Protein AF-0000000078990883 (afdb_homodimer)

Foldseek 3Di:
DVLVVVLVVDLLSVLLVLLLLLLLLLLVLLVCVVVVDPPDPVSSVVSVVSNVVSLLVSLVSCPPVLVVLLVCLVVPDDPVCCVLCVLVSLLSNLQSQLSVLSNVLSCCVVVVDVPDDNLVSLLSSLVSNLSNLVSLLVNLVVVLVVQVVVCVVPPVCPDPVVSVVVCVVPVVLSVLSNLLSVLCNVLSCCVNPVDPDGSNSNSVSSNSSSVSSNVCSSPVVSHD/DVLVVVLVVDLLSVLLVLLLLLLLLLLVLLVCVVVVPPPDPVSSVVSPVSNVVSLLVSLVSCPPVLVVLLVCLVVPDDPVCCVLCVLVSLLSNLVSQLSVLSNVLSCCVVVVDVPDDNLVSLLSSLVSNLSNLVSLLVNLVVVLVVQVVVCVVPPVCPDPVVSVVVCVVPVVLSVLSNLLSVLCNVLSCCVNPVDPDGSNSNSVSSNSSSVSSNVCSSPVVSHD

Organism: Anopheles darlingi (NCBI:txid43151)

Nearest PDB structures (foldseek):
  8u8f-assembly1_R  TM=5.903E-01  e=6.287E+00  Homo sapiens
  7piu-assembly1_R  TM=4.124E-01  e=1.708E+00  Homo sapiens
  7piv-assembly1_R  TM=4.001E-01  e=2.447E+00  Homo sapiens
  8tf5-assembly1_A  TM=4.636E-01  e=9.007E+00  Homo sapiens
  7piu-assembly1_R  TM=4.120E-01  e=1.725E+00  Homo sapiens

Secondary structure (DSSP, 8-state):
-HHHHHHHHBHHHHHHHHHHHHHHHHHHHHHHHHTT-S--HHHHHHHHHHHHHHHHHHHHHTTTHHHHHHHHHHHH--GGGHHHHHHHHHHHHHHHHHHHHHHHHHHHHTTS-TTS-HHHHHHHHHHHHHHHHHHHHHHHHHHHHHHHHHHHHHH----HHHHHHHHHHH-HHHHHHHHHHHHHHHHHHHHHTSS---HHHHHHHHHHHHHHHHHHHH-GGG--/-HHHHHHHHBHHHHHHHHHHHHHHHHHHHHHHHHTT-S--HHHHHHHHHHHHHHHHHHHHHTTTHHHHHHHHHHHH--GGGHHHHHHHHHHHHHHHHHHHHHHHHHHHHTTS-TTS-HHHHHHHHHHHHHHHHHHHHHHHHHHHHHHHHHHHHHH----HHHHHHHHHHH-HHHHHHHHHHHHHHHHHHHHHTSS---HHHHHHHHHHHHHHHHHHHH-GGG--

Structure (mmCIF, N/CA/C/O backbone):
data_AF-0000000078990883-model_v1
#
loop_
_entity.id
_entity.type
_entity.pdbx_description
1 polymer 'Uncharacterized protein'
#
loop_
_atom_site.group_PDB
_atom_site.id
_atom_site.type_symbol
_atom_site.label_atom_id
_atom_site.label_alt_id
_atom_site.label_comp_id
_atom_site.label_asym_id
_atom_site.label_entity_id
_atom_site.label_seq_id
_atom_site.pdbx_PDB_ins_code
_atom_site.Cartn_x
_atom_site.Cartn_y
_atom_site.Cartn_z
_atom_site.occupancy
_atom_site.B_iso_or_equiv
_atom_site.auth_seq_id
_atom_site.auth_comp_id
_atom_site.auth_asym_id
_atom_site.auth_atom_id
_atom_site.pdbx_PDB_model_num
ATOM 1 N N . MET A 1 1 ? -12.695 6.145 -14.227 1 77.06 1 MET A N 1
ATOM 2 C CA . MET A 1 1 ? -11.977 6.785 -13.125 1 77.06 1 MET A CA 1
ATOM 3 C C . MET A 1 1 ? -12.367 6.164 -11.789 1 77.06 1 MET A C 1
ATOM 5 O O . MET A 1 1 ? -11.5 5.859 -10.969 1 77.06 1 MET A O 1
ATOM 9 N N . ASP A 1 2 ? -13.523 5.637 -11.75 1 84.56 2 ASP A N 1
ATOM 10 C CA . ASP A 1 2 ? -14.016 5.086 -10.492 1 84.56 2 ASP A CA 1
ATOM 11 C C . ASP A 1 2 ? -13.383 3.729 -10.203 1 84.56 2 ASP A C 1
ATOM 13 O O . ASP A 1 2 ? -13.039 3.428 -9.055 1 84.56 2 ASP A O 1
ATOM 17 N N . LEU A 1 3 ? -13.102 3.047 -11.25 1 87.94 3 LEU A N 1
ATOM 18 C CA . LEU A 1 3 ? -12.508 1.727 -11.07 1 87.94 3 LEU A CA 1
ATOM 19 C C . LEU A 1 3 ? -11.055 1.844 -10.617 1 87.94 3 LEU A C 1
ATOM 21 O O . LEU A 1 3 ? -10.617 1.123 -9.719 1 87.94 3 LEU A O 1
ATOM 25 N N . VAL A 1 4 ? -10.43 2.74 -11.242 1 87.69 4 VAL A N 1
ATOM 26 C CA . VAL A 1 4 ? -9.023 2.947 -10.922 1 87.69 4 VAL A CA 1
ATOM 27 C C . VAL A 1 4 ? -8.891 3.447 -9.484 1 87.69 4 VAL A C 1
ATOM 29 O O . VAL A 1 4 ? -8.016 2.99 -8.742 1 87.69 4 VAL A O 1
ATOM 32 N N . ILE A 1 5 ? -9.758 4.301 -9.148 1 90.44 5 ILE A N 1
ATOM 33 C CA . ILE A 1 5 ? -9.75 4.855 -7.801 1 90.44 5 ILE A CA 1
ATOM 34 C C . ILE A 1 5 ? -10.055 3.754 -6.789 1 90.44 5 ILE A C 1
ATOM 36 O O . ILE A 1 5 ? -9.406 3.666 -5.742 1 90.44 5 ILE A O 1
ATOM 40 N N . LYS A 1 6 ? -10.922 2.922 -7.121 1 91.12 6 LYS A N 1
ATOM 41 C CA . LYS A 1 6 ? -11.289 1.818 -6.238 1 91.12 6 LYS A CA 1
ATOM 42 C C . LYS A 1 6 ? -10.117 0.859 -6.043 1 91.12 6 LYS A C 1
ATOM 44 O O . LYS A 1 6 ? -9.789 0.494 -4.914 1 91.12 6 LYS A O 1
ATOM 49 N N . LEU A 1 7 ? -9.492 0.508 -7.113 1 92.5 7 LEU A N 1
ATOM 50 C CA . LEU A 1 7 ? -8.375 -0.419 -7.039 1 92.5 7 LEU A CA 1
ATOM 51 C C . LEU A 1 7 ? -7.203 0.201 -6.277 1 92.5 7 LEU A C 1
ATOM 53 O O . LEU A 1 7 ? -6.555 -0.471 -5.473 1 92.5 7 LEU A O 1
ATOM 57 N N . ASN A 1 8 ? -7.082 1.454 -6.473 1 92.5 8 ASN A N 1
ATOM 58 C CA . ASN A 1 8 ? -5.973 2.174 -5.855 1 92.5 8 ASN A CA 1
ATOM 59 C C . ASN A 1 8 ? -6.211 2.406 -4.367 1 92.5 8 ASN A C 1
ATOM 61 O O . ASN A 1 8 ? -5.27 2.678 -3.619 1 92.5 8 ASN A O 1
ATOM 65 N N . SER A 1 9 ? -7.422 2.287 -3.936 1 93.69 9 SER A N 1
ATOM 66 C CA . SER A 1 9 ? -7.758 2.566 -2.543 1 93.69 9 SER A CA 1
ATOM 67 C C . SER A 1 9 ? -7.645 1.312 -1.685 1 93.69 9 SER A C 1
ATOM 69 O O . SER A 1 9 ? -7.637 1.393 -0.454 1 93.69 9 SER A O 1
ATOM 71 N N . GLN A 1 10 ? -7.453 0.185 -2.355 1 95.31 10 GLN A N 1
ATOM 72 C CA . GLN A 1 10 ? -7.32 -1.09 -1.658 1 95.31 10 GLN A CA 1
ATOM 73 C C . GLN A 1 10 ? -5.895 -1.627 -1.759 1 95.31 10 GLN A C 1
ATOM 75 O O . GLN A 1 10 ? -5.27 -1.539 -2.816 1 95.31 10 GLN A O 1
ATOM 80 N N . THR A 1 11 ? -5.445 -2.197 -0.666 1 96.25 11 THR A N 1
ATOM 81 C CA . THR A 1 11 ? -4.09 -2.74 -0.663 1 96.25 11 THR A CA 1
ATOM 82 C C . THR A 1 11 ? -3.975 -3.912 -1.634 1 96.25 11 THR A C 1
ATOM 84 O O . THR A 1 11 ? -2.955 -4.07 -2.307 1 96.25 11 THR A O 1
ATOM 87 N N . VAL A 1 12 ? -5.031 -4.695 -1.716 1 95.44 12 VAL A N 1
ATOM 88 C CA . VAL A 1 12 ? -5.016 -5.848 -2.609 1 95.44 12 VAL A CA 1
ATOM 89 C C . VAL A 1 12 ? -4.973 -5.379 -4.062 1 95.44 12 VAL A C 1
ATOM 91 O O . VAL A 1 12 ? -4.258 -5.953 -4.887 1 95.44 12 VAL A O 1
ATOM 94 N N . GLY A 1 13 ? -5.77 -4.398 -4.371 1 95.69 13 GLY A N 1
ATOM 95 C CA . GLY A 1 13 ? -5.738 -3.842 -5.715 1 95.69 13 GLY A CA 1
ATOM 96 C C . GLY A 1 13 ? -4.383 -3.279 -6.098 1 95.69 13 GLY A C 1
ATOM 97 O O . GLY A 1 13 ? -3.875 -3.559 -7.184 1 95.69 13 GLY A O 1
ATOM 98 N N . LYS A 1 14 ? -3.826 -2.564 -5.215 1 96.5 14 LYS A N 1
ATOM 99 C CA . LYS A 1 14 ? -2.508 -1.983 -5.449 1 96.5 14 LYS A CA 1
ATOM 100 C C . LYS A 1 14 ? -1.451 -3.07 -5.625 1 96.5 14 LYS A C 1
ATOM 102 O O . LYS A 1 14 ? -0.513 -2.912 -6.406 1 96.5 14 LYS A O 1
ATOM 107 N N . ASP A 1 15 ? -1.531 -4.043 -4.855 1 97.25 15 ASP A N 1
ATOM 108 C CA . ASP A 1 15 ? -0.586 -5.152 -4.941 1 97.25 15 ASP A CA 1
ATOM 109 C C . ASP A 1 15 ? -0.649 -5.828 -6.309 1 97.25 15 ASP A C 1
ATOM 111 O O . ASP A 1 15 ? 0.386 -6.125 -6.906 1 97.25 15 ASP A O 1
ATOM 115 N N . LYS A 1 16 ? -1.867 -6.043 -6.805 1 97.19 16 LYS A N 1
ATOM 116 C CA . LYS A 1 16 ? -2.023 -6.73 -8.086 1 97.19 16 LYS A CA 1
ATOM 117 C C . LYS A 1 16 ? -1.532 -5.867 -9.242 1 97.19 16 LYS A C 1
ATOM 119 O O . LYS A 1 16 ? -0.97 -6.375 -10.211 1 97.19 16 LYS A O 1
ATOM 124 N N . ILE A 1 17 ? -1.738 -4.633 -9.125 1 97.12 17 ILE A N 1
ATOM 125 C CA . ILE A 1 17 ? -1.246 -3.711 -10.141 1 97.12 17 ILE A CA 1
ATOM 126 C C . ILE A 1 17 ? 0.281 -3.688 -10.125 1 97.12 17 ILE A C 1
ATOM 128 O O . ILE A 1 17 ? 0.922 -3.771 -11.172 1 97.12 17 ILE A O 1
ATOM 132 N N . ALA A 1 18 ? 0.791 -3.553 -8.961 1 97.88 18 ALA A N 1
ATOM 133 C CA . ALA A 1 18 ? 2.244 -3.541 -8.82 1 97.88 18 ALA A CA 1
ATOM 134 C C . ALA A 1 18 ? 2.857 -4.836 -9.344 1 97.88 18 ALA A C 1
ATOM 136 O O . ALA A 1 18 ? 3.912 -4.82 -9.977 1 97.88 18 ALA A O 1
ATOM 137 N N . ARG A 1 19 ? 2.186 -5.902 -9.016 1 98.62 19 ARG A N 1
ATOM 138 C CA . ARG A 1 19 ? 2.662 -7.199 -9.492 1 98.62 19 ARG A CA 1
ATOM 139 C C . ARG A 1 19 ? 2.672 -7.254 -11.016 1 98.62 19 ARG A C 1
ATOM 141 O O . ARG A 1 19 ? 3.623 -7.762 -11.617 1 98.62 19 ARG A O 1
ATOM 148 N N . LEU A 1 20 ? 1.665 -6.812 -11.602 1 98.5 20 LEU A N 1
ATOM 149 C CA . LEU A 1 20 ? 1.58 -6.805 -13.062 1 98.5 20 LEU A CA 1
ATOM 150 C C . LEU A 1 20 ? 2.725 -6.004 -13.672 1 98.5 20 LEU A C 1
ATOM 152 O O . LEU A 1 20 ? 3.377 -6.461 -14.609 1 98.5 20 LEU A O 1
ATOM 156 N N . VAL A 1 21 ? 2.98 -4.84 -13.141 1 98.31 21 VAL A N 1
ATOM 157 C CA . VAL A 1 21 ? 4.047 -3.996 -13.656 1 98.31 21 VAL A CA 1
ATOM 158 C C . VAL A 1 21 ? 5.402 -4.648 -13.398 1 98.31 21 VAL A C 1
ATOM 160 O O . VAL A 1 21 ? 6.277 -4.656 -14.266 1 98.31 21 VAL A O 1
ATOM 163 N N . GLN A 1 22 ? 5.57 -5.176 -12.234 1 98.62 22 GLN A N 1
ATOM 164 C CA . GLN A 1 22 ? 6.812 -5.84 -11.859 1 98.62 22 GLN A CA 1
ATOM 165 C C . GLN A 1 22 ? 7.188 -6.922 -12.867 1 98.62 22 GLN A C 1
ATOM 167 O O . GLN A 1 22 ? 8.297 -6.918 -13.398 1 98.62 22 GLN A O 1
ATOM 172 N N . TYR A 1 23 ? 6.273 -7.793 -13.133 1 98.75 23 TYR A N 1
ATOM 173 C CA . TYR A 1 23 ? 6.566 -8.945 -13.984 1 98.75 23 TYR A CA 1
ATOM 174 C C . TYR A 1 23 ? 6.648 -8.523 -15.453 1 98.75 23 TYR A C 1
ATOM 176 O O . TYR A 1 23 ? 7.402 -9.117 -16.234 1 98.75 23 TYR A O 1
ATOM 184 N N . SER A 1 24 ? 5.879 -7.551 -15.828 1 98.69 24 SER A N 1
ATOM 185 C CA . SER A 1 24 ? 6.023 -7.008 -17.172 1 98.69 24 SER A CA 1
ATOM 186 C C . SER A 1 24 ? 7.418 -6.426 -17.391 1 98.69 24 SER A C 1
ATOM 188 O O . SER A 1 24 ? 8.016 -6.609 -18.453 1 98.69 24 SER A O 1
ATOM 190 N N . CYS A 1 25 ? 7.914 -5.742 -16.391 1 98.31 25 CYS A N 1
ATOM 191 C CA . CYS A 1 25 ? 9.266 -5.207 -16.469 1 98.31 25 CYS A CA 1
ATOM 192 C C . CYS A 1 25 ? 10.289 -6.328 -16.594 1 98.31 25 CYS A C 1
ATOM 194 O O . CYS A 1 25 ? 11.242 -6.223 -17.359 1 98.31 25 CYS A O 1
ATOM 196 N N . ARG A 1 26 ? 10.031 -7.336 -15.844 1 98.25 26 ARG A N 1
ATOM 197 C CA . ARG A 1 26 ? 10.945 -8.477 -15.914 1 98.25 26 ARG A CA 1
ATOM 198 C C . ARG A 1 26 ? 10.938 -9.094 -17.312 1 98.25 26 ARG A C 1
ATOM 200 O O . ARG A 1 26 ? 12 -9.391 -17.859 1 98.25 26 ARG A O 1
ATOM 207 N N . ALA A 1 27 ? 9.773 -9.289 -17.828 1 98.12 27 ALA A N 1
ATOM 208 C CA . ALA A 1 27 ? 9.664 -9.852 -19.172 1 98.12 27 ALA A CA 1
ATOM 209 C C . ALA A 1 27 ? 10.359 -8.961 -20.203 1 98.12 27 ALA A C 1
ATOM 211 O O . ALA A 1 27 ? 11.078 -9.445 -21.078 1 98.12 27 ALA A O 1
ATOM 212 N N . LEU A 1 28 ? 10.203 -7.695 -20.031 1 96.94 28 LEU A N 1
ATOM 213 C CA . LEU A 1 28 ? 10.695 -6.73 -21.016 1 96.94 28 LEU A CA 1
ATOM 214 C C . LEU A 1 28 ? 12.219 -6.637 -20.969 1 96.94 28 LEU A C 1
ATOM 216 O O . LEU A 1 28 ? 12.875 -6.695 -22 1 96.94 28 LEU A O 1
ATOM 220 N N . TRP A 1 29 ? 12.781 -6.43 -19.75 1 96.56 29 TRP A N 1
ATOM 221 C CA . TRP A 1 29 ? 14.234 -6.273 -19.719 1 96.56 29 TRP A CA 1
ATOM 222 C C . TRP A 1 29 ? 14.93 -7.566 -20.141 1 96.56 29 TRP A C 1
ATOM 224 O O . TRP A 1 29 ? 15.992 -7.531 -20.766 1 96.56 29 TRP A O 1
ATOM 234 N N . ALA A 1 30 ? 14.328 -8.711 -19.828 1 96.06 30 ALA A N 1
ATOM 235 C CA . ALA A 1 30 ? 14.914 -9.992 -20.203 1 96.06 30 ALA A CA 1
ATOM 236 C C . ALA A 1 30 ? 14.875 -10.188 -21.719 1 96.06 30 ALA A C 1
ATOM 238 O O . ALA A 1 30 ? 15.812 -10.734 -22.312 1 96.06 30 ALA A O 1
ATOM 239 N N . SER A 1 31 ? 13.773 -9.812 -22.312 1 94.5 31 SER A N 1
ATOM 240 C CA . SER A 1 31 ? 13.656 -9.891 -23.766 1 94.5 31 SER A CA 1
ATOM 241 C C . SER A 1 31 ? 14.688 -9 -24.453 1 94.5 31 SER A C 1
ATOM 243 O O . SER A 1 31 ? 15.312 -9.414 -25.438 1 94.5 31 SER A O 1
ATOM 245 N N . LYS A 1 32 ? 14.836 -7.844 -23.922 1 93.06 32 LYS A N 1
ATOM 246 C CA . LYS A 1 32 ? 15.805 -6.906 -24.5 1 93.06 32 LYS A CA 1
ATOM 247 C C . LYS A 1 32 ? 17.234 -7.398 -24.297 1 93.06 32 LYS A C 1
ATOM 249 O O . LYS A 1 32 ? 18.094 -7.215 -25.156 1 93.06 32 LYS A O 1
ATOM 254 N N . GLU A 1 33 ? 17.469 -7.91 -23.172 1 90.69 33 GLU A N 1
ATOM 255 C CA . GLU A 1 33 ? 18.781 -8.453 -22.891 1 90.69 33 GLU A CA 1
ATOM 256 C C . GLU A 1 33 ? 19.109 -9.617 -23.812 1 90.69 33 GLU A C 1
ATOM 258 O O . GLU A 1 33 ? 20.266 -9.789 -24.234 1 90.69 33 GLU A O 1
ATOM 263 N N . ALA A 1 34 ? 18.156 -10.375 -24.141 1 87.06 34 ALA A N 1
ATOM 264 C CA . ALA A 1 34 ? 18.344 -11.547 -25 1 87.06 34 ALA A CA 1
ATOM 265 C C . ALA A 1 34 ? 18.531 -11.141 -26.453 1 87.06 34 ALA A C 1
ATOM 267 O O . ALA A 1 34 ? 19.25 -11.812 -27.203 1 87.06 34 ALA A O 1
ATOM 268 N N . ARG A 1 35 ? 17.891 -10.102 -26.875 1 85.62 35 ARG A N 1
ATOM 269 C CA . ARG A 1 35 ? 17.922 -9.711 -28.281 1 85.62 35 ARG A CA 1
ATOM 270 C C . ARG A 1 35 ? 19.125 -8.805 -28.562 1 85.62 35 ARG A C 1
ATOM 272 O O . ARG A 1 35 ? 19.328 -8.375 -29.703 1 85.62 35 ARG A O 1
ATOM 279 N N . LEU A 1 36 ? 19.922 -8.797 -27.578 1 69.5 36 LEU A N 1
ATOM 280 C CA . LEU A 1 36 ? 21.062 -7.918 -27.766 1 69.5 36 LEU A CA 1
ATOM 281 C C . LEU A 1 36 ? 20.656 -6.621 -28.453 1 69.5 36 LEU A C 1
ATOM 283 O O . LEU A 1 36 ? 21.359 -6.105 -29.312 1 69.5 36 LEU A O 1
ATOM 287 N N . SER A 1 37 ? 19.453 -6.465 -28.25 1 63.22 37 SER A N 1
ATOM 288 C CA . SER A 1 37 ? 18.906 -5.285 -28.906 1 63.22 37 SER A CA 1
ATOM 289 C C . SER A 1 37 ? 19.656 -4.02 -28.5 1 63.22 37 SER A C 1
ATOM 291 O O . SER A 1 37 ? 20.297 -3.99 -27.453 1 63.22 37 SER A O 1
ATOM 293 N N . SER A 1 38 ? 19.766 -3.117 -29.391 1 63.28 38 SER A N 1
ATOM 294 C CA . SER A 1 38 ? 20.375 -1.801 -29.25 1 63.28 38 SER A CA 1
ATOM 295 C C . SER A 1 38 ? 19.734 -1.024 -28.094 1 63.28 38 SER A C 1
ATOM 297 O O . SER A 1 38 ? 20.078 0.134 -27.859 1 63.28 38 SER A O 1
ATOM 299 N N . THR A 1 39 ? 18.859 -1.728 -27.484 1 63.31 39 THR A N 1
ATOM 300 C CA . THR A 1 39 ? 18.312 -0.985 -26.359 1 63.31 39 THR A CA 1
ATOM 301 C C . THR A 1 39 ? 19.422 -0.657 -25.359 1 63.31 39 THR A C 1
ATOM 303 O O . THR A 1 39 ? 20.25 -1.511 -25.031 1 63.31 39 THR A O 1
ATOM 306 N N . SER A 1 40 ? 19.391 0.571 -24.953 1 78.69 40 SER A N 1
ATOM 307 C CA . SER A 1 40 ? 20.438 1.12 -24.109 1 78.69 40 SER A CA 1
ATOM 308 C C . SER A 1 40 ? 20.5 0.398 -22.766 1 78.69 40 SER A C 1
ATOM 310 O O . SER A 1 40 ? 19.484 -0.071 -22.266 1 78.69 40 SER A O 1
ATOM 312 N N . LYS A 1 41 ? 21.641 -0.032 -22.516 1 88.25 41 LYS A N 1
ATOM 313 C CA . LYS A 1 41 ? 21.984 -0.568 -21.203 1 88.25 41 LYS A CA 1
ATOM 314 C C . LYS A 1 41 ? 21.281 0.199 -20.094 1 88.25 41 LYS A C 1
ATOM 316 O O . LYS A 1 41 ? 20.906 -0.383 -19.078 1 88.25 41 LYS A O 1
ATOM 321 N N . GLU A 1 42 ? 20.984 1.364 -20.406 1 88.19 42 GLU A N 1
ATOM 322 C CA . GLU A 1 42 ? 20.328 2.23 -19.438 1 88.19 42 GLU A CA 1
ATOM 323 C C . GLU A 1 42 ? 18.859 1.85 -19.25 1 88.19 42 GLU A C 1
ATOM 325 O O . GLU A 1 42 ? 18.344 1.852 -18.125 1 88.19 42 GLU A O 1
ATOM 330 N N . THR A 1 43 ? 18.266 1.498 -20.328 1 91.25 43 THR A N 1
ATOM 331 C CA . THR A 1 43 ? 16.859 1.114 -20.266 1 91.25 43 THR A CA 1
ATOM 332 C C . THR A 1 43 ? 16.688 -0.202 -19.516 1 91.25 43 THR A C 1
ATOM 334 O O . THR A 1 43 ? 15.773 -0.347 -18.703 1 91.25 43 THR A O 1
ATOM 337 N N . ILE A 1 44 ? 17.547 -1.105 -19.75 1 94.81 44 ILE A N 1
ATOM 338 C CA . ILE A 1 44 ? 17.516 -2.404 -19.094 1 94.81 44 ILE A CA 1
ATOM 339 C C . ILE A 1 44 ? 17.703 -2.223 -17.594 1 94.81 44 ILE A C 1
ATOM 341 O O . ILE A 1 44 ? 16.969 -2.803 -16.781 1 94.81 44 ILE A O 1
ATOM 345 N N . GLN A 1 45 ? 18.625 -1.38 -17.219 1 94.19 45 GLN A N 1
ATOM 346 C CA . GLN A 1 45 ? 18.906 -1.126 -15.812 1 94.19 45 GLN A CA 1
ATOM 347 C C . GLN A 1 45 ? 17.703 -0.469 -15.125 1 94.19 45 GLN A C 1
ATOM 349 O O . GLN A 1 45 ? 17.391 -0.793 -13.984 1 94.19 45 GLN A O 1
ATOM 354 N N . THR A 1 46 ? 17.062 0.385 -15.867 1 94.56 46 THR A N 1
ATOM 355 C CA . THR A 1 46 ? 15.898 1.065 -15.312 1 94.56 46 THR A CA 1
ATOM 356 C C . THR A 1 46 ? 14.758 0.082 -15.094 1 94.56 46 THR A C 1
ATOM 358 O O . THR A 1 46 ? 14.094 0.112 -14.055 1 94.56 46 THR A O 1
ATOM 361 N N . LEU A 1 47 ? 14.602 -0.77 -16.016 1 96.5 47 LEU A N 1
ATOM 362 C CA . LEU A 1 47 ? 13.539 -1.762 -15.906 1 96.5 47 LEU A CA 1
ATOM 363 C C . LEU A 1 47 ? 13.812 -2.719 -14.75 1 96.5 47 LEU A C 1
ATOM 365 O O . LEU A 1 47 ? 12.891 -3.08 -14.016 1 96.5 47 LEU A O 1
ATOM 369 N N . LYS A 1 48 ? 15.055 -3.098 -14.578 1 96.94 48 LYS A N 1
ATOM 370 C CA . LYS A 1 48 ? 15.438 -3.953 -13.461 1 96.94 48 LYS A CA 1
ATOM 371 C C . LYS A 1 48 ? 15.219 -3.244 -12.125 1 96.94 48 LYS A C 1
ATOM 373 O O . LYS A 1 48 ? 14.789 -3.865 -11.148 1 96.94 48 LYS A O 1
ATOM 378 N N . GLN A 1 49 ? 15.492 -2.01 -12.148 1 96.25 49 GLN A N 1
ATOM 379 C CA . GLN A 1 49 ? 15.305 -1.21 -10.945 1 96.25 49 GLN A CA 1
ATOM 380 C C . GLN A 1 49 ? 13.828 -1.115 -10.57 1 96.25 49 GLN A C 1
ATOM 382 O O . GLN A 1 49 ? 13.469 -1.266 -9.398 1 96.25 49 GLN A O 1
ATOM 387 N N . ILE A 1 50 ? 13.039 -0.878 -11.57 1 97.38 50 ILE A N 1
ATOM 388 C CA . ILE A 1 50 ? 11.602 -0.787 -11.336 1 97.38 50 ILE A CA 1
ATOM 389 C C . ILE A 1 50 ? 11.078 -2.123 -10.812 1 97.38 50 ILE A C 1
ATOM 391 O O . ILE A 1 50 ? 10.312 -2.162 -9.852 1 97.38 50 ILE A O 1
ATOM 395 N N . GLU A 1 51 ? 11.508 -3.143 -11.414 1 98 51 GLU A N 1
ATOM 396 C CA . GLU A 1 51 ? 11.117 -4.48 -10.984 1 98 51 GLU A CA 1
ATOM 397 C C . GLU A 1 51 ? 11.477 -4.711 -9.516 1 98 51 GLU A C 1
ATOM 399 O O . GLU A 1 51 ? 10.656 -5.184 -8.734 1 98 51 GLU A O 1
ATOM 404 N N . SER A 1 52 ? 12.672 -4.363 -9.172 1 96.81 52 SER A N 1
ATOM 405 C CA . SER A 1 52 ? 13.172 -4.582 -7.812 1 96.81 52 SER A CA 1
ATOM 406 C C . SER A 1 52 ? 12.414 -3.729 -6.801 1 96.81 52 SER A C 1
ATOM 408 O O . SER A 1 52 ? 12.062 -4.203 -5.719 1 96.81 52 SER A O 1
ATOM 410 N N . ILE A 1 53 ? 12.156 -2.535 -7.195 1 96.94 53 ILE A N 1
ATOM 411 C CA . ILE A 1 53 ? 11.445 -1.609 -6.324 1 96.94 53 ILE A CA 1
ATOM 412 C C . ILE A 1 53 ? 10.031 -2.133 -6.07 1 96.94 53 ILE A C 1
ATOM 414 O O . ILE A 1 53 ? 9.562 -2.145 -4.926 1 96.94 53 ILE A O 1
ATOM 418 N N . LEU A 1 54 ? 9.414 -2.578 -7.113 1 97.88 54 LEU A N 1
ATOM 419 C CA . LEU A 1 54 ? 8.031 -3.025 -6.988 1 97.88 54 LEU A CA 1
ATOM 420 C C . LEU A 1 54 ? 7.953 -4.344 -6.227 1 97.88 54 LEU A C 1
ATOM 422 O O . LEU A 1 54 ? 6.996 -4.578 -5.484 1 97.88 54 LEU A O 1
ATOM 426 N N . SER A 1 55 ? 8.93 -5.223 -6.395 1 97.62 55 SER A N 1
ATOM 427 C CA . SER A 1 55 ? 8.992 -6.457 -5.621 1 97.62 55 SER A CA 1
ATOM 428 C C . SER A 1 55 ? 9.102 -6.168 -4.125 1 97.62 55 SER A C 1
ATOM 430 O O . SER A 1 55 ? 8.383 -6.766 -3.32 1 97.62 55 SER A O 1
ATOM 432 N N . SER A 1 56 ? 9.945 -5.258 -3.799 1 96.94 56 SER A N 1
ATOM 433 C CA . SER A 1 56 ? 10.109 -4.855 -2.406 1 96.94 56 SER A CA 1
ATOM 434 C C . SER A 1 56 ? 8.859 -4.148 -1.884 1 96.94 56 SER A C 1
ATOM 436 O O . SER A 1 56 ? 8.438 -4.375 -0.748 1 96.94 56 SER A O 1
ATOM 438 N N . PHE A 1 57 ? 8.328 -3.311 -2.711 1 97.81 57 PHE A N 1
ATOM 439 C CA . PHE A 1 57 ? 7.117 -2.578 -2.367 1 97.81 57 PHE A CA 1
ATOM 440 C C . PHE A 1 57 ? 5.988 -3.539 -2.006 1 97.81 57 PHE A C 1
ATOM 442 O O . PHE A 1 57 ? 5.316 -3.357 -0.991 1 97.81 57 PHE A O 1
ATOM 449 N N . ARG A 1 58 ? 5.797 -4.48 -2.771 1 97.75 58 ARG A N 1
ATOM 450 C CA . ARG A 1 58 ? 4.734 -5.453 -2.557 1 97.75 58 ARG A CA 1
ATOM 451 C C . ARG A 1 58 ? 4.926 -6.188 -1.233 1 97.75 58 ARG A C 1
ATOM 453 O O . ARG A 1 58 ? 3.957 -6.457 -0.52 1 97.75 58 ARG A O 1
ATOM 460 N N . LYS A 1 59 ? 6.109 -6.527 -0.898 1 97.06 59 LYS A N 1
ATOM 461 C CA . LYS A 1 59 ? 6.371 -7.223 0.358 1 97.06 59 LYS A CA 1
ATOM 462 C C . LYS A 1 59 ? 6 -6.355 1.557 1 97.06 59 LYS A C 1
ATOM 464 O O . LYS A 1 59 ? 5.461 -6.855 2.547 1 97.06 59 LYS A O 1
ATOM 469 N N . LEU A 1 60 ? 6.234 -5.121 1.405 1 95.94 60 LEU A N 1
ATOM 470 C CA . LEU A 1 60 ? 5.859 -4.207 2.479 1 95.94 60 LEU A CA 1
ATOM 471 C C . LEU A 1 60 ? 4.348 -4 2.514 1 95.94 60 LEU A C 1
ATOM 473 O O . LEU A 1 60 ? 3.76 -3.879 3.592 1 95.94 60 LEU A O 1
ATOM 477 N N . LEU A 1 61 ? 3.836 -3.902 1.353 1 96.94 61 LEU A N 1
ATOM 478 C CA . LEU A 1 61 ? 2.395 -3.725 1.218 1 96.94 61 LEU A CA 1
ATOM 479 C C . LEU A 1 61 ? 1.642 -4.879 1.869 1 96.94 61 LEU A C 1
ATOM 481 O O . LEU A 1 61 ? 0.534 -4.695 2.381 1 96.94 61 LEU A O 1
ATOM 485 N N . ARG A 1 62 ? 2.252 -6.02 1.926 1 96.94 62 ARG A N 1
ATOM 486 C CA . ARG A 1 62 ? 1.575 -7.215 2.42 1 96.94 62 ARG A CA 1
ATOM 487 C C . ARG A 1 62 ? 1.942 -7.492 3.875 1 96.94 62 ARG A C 1
ATOM 489 O O . ARG A 1 62 ? 1.551 -8.516 4.438 1 96.94 62 ARG A O 1
ATOM 496 N N . PHE A 1 63 ? 2.6 -6.586 4.422 1 95 63 PHE A N 1
ATOM 497 C CA . PHE A 1 63 ? 2.961 -6.785 5.82 1 95 63 PHE A CA 1
ATOM 498 C C . PHE A 1 63 ? 1.717 -6.957 6.684 1 95 63 PHE A C 1
ATOM 500 O O . PHE A 1 63 ? 0.77 -6.172 6.578 1 95 63 PHE A O 1
ATOM 507 N N . GLY A 1 64 ? 1.697 -7.992 7.52 1 92.12 64 GLY A N 1
ATOM 508 C CA . GLY A 1 64 ? 0.561 -8.281 8.383 1 92.12 64 GLY A CA 1
ATOM 509 C C . GLY A 1 64 ? -0.419 -9.266 7.762 1 92.12 64 GLY A C 1
ATOM 510 O O . GLY A 1 64 ? -1.191 -9.914 8.469 1 92.12 64 GLY A O 1
ATOM 511 N N . LYS A 1 65 ? -0.407 -9.352 6.461 1 95.25 65 LYS A N 1
ATOM 512 C CA . LYS A 1 65 ? -1.362 -10.203 5.758 1 95.25 65 LYS A CA 1
ATOM 513 C C . LYS A 1 65 ? -1.189 -11.664 6.145 1 95.25 65 LYS A C 1
ATOM 515 O O . LYS A 1 65 ? -2.164 -12.414 6.203 1 95.25 65 LYS A O 1
ATOM 520 N N . GLY A 1 66 ? 0.058 -12.07 6.422 1 96.06 66 GLY A N 1
ATOM 521 C CA . GLY A 1 66 ? 0.283 -13.438 6.848 1 96.06 66 GLY A CA 1
ATOM 522 C C . GLY A 1 66 ? -0.507 -13.82 8.086 1 96.06 66 GLY A C 1
ATOM 523 O O . GLY A 1 66 ? -1.137 -14.875 8.125 1 96.06 66 GLY A O 1
ATOM 524 N N . PHE A 1 67 ? -0.527 -12.945 9.023 1 94.12 67 PHE A N 1
ATOM 525 C CA . PHE A 1 67 ? -1.27 -13.188 10.25 1 94.12 67 PHE A CA 1
ATOM 526 C C . PHE A 1 67 ? -2.77 -13.195 9.984 1 94.12 67 PHE A C 1
ATOM 528 O O . PHE A 1 67 ? -3.504 -14 10.57 1 94.12 67 PHE A O 1
ATOM 535 N N . GLU A 1 68 ? -3.137 -12.328 9.133 1 93.56 68 GLU A N 1
ATOM 536 C CA . GLU A 1 68 ? -4.555 -12.242 8.805 1 93.56 68 GLU A CA 1
ATOM 537 C C . GLU A 1 68 ? -5.047 -13.531 8.141 1 93.56 68 GLU A C 1
ATOM 539 O O . GLU A 1 68 ? -6.121 -14.031 8.469 1 93.56 68 GLU A O 1
ATOM 544 N N . VAL A 1 69 ? -4.254 -14.016 7.254 1 94.06 69 VAL A N 1
ATOM 545 C CA . VAL A 1 69 ? -4.625 -15.219 6.512 1 94.06 69 VAL A CA 1
ATOM 546 C C . VAL A 1 69 ? -4.652 -16.422 7.449 1 94.06 69 VAL A C 1
ATOM 548 O O . VAL A 1 69 ? -5.582 -17.234 7.402 1 94.06 69 VAL A O 1
ATOM 551 N N . LEU A 1 70 ? -3.703 -16.516 8.312 1 93.88 70 LEU A N 1
ATOM 552 C CA . LEU A 1 70 ? -3.658 -17.625 9.266 1 93.88 70 LEU A CA 1
ATOM 553 C C . LEU A 1 70 ? -4.824 -17.547 10.242 1 93.88 70 LEU A C 1
ATOM 555 O O . LEU A 1 70 ? -5.43 -18.562 10.578 1 93.88 70 LEU A O 1
ATOM 559 N N . TYR A 1 71 ? -5.129 -16.297 10.602 1 90.62 71 TYR A N 1
ATOM 560 C CA . TYR A 1 71 ? -6.281 -16.094 11.477 1 90.62 71 TYR A CA 1
ATOM 561 C C . TYR A 1 71 ? -7.57 -16.531 10.781 1 90.62 71 TYR A C 1
ATOM 563 O O . TYR A 1 71 ? -8.391 -17.234 11.375 1 90.62 71 TYR A O 1
ATOM 571 N N . SER A 1 72 ? -7.711 -16.156 9.578 1 87.94 72 SER A N 1
ATOM 572 C CA . SER A 1 72 ? -8.906 -16.484 8.82 1 87.94 72 SER A CA 1
ATOM 573 C C . SER A 1 72 ? -9.016 -17.984 8.594 1 87.94 72 SER A C 1
ATOM 575 O O . SER A 1 72 ? -10.117 -18.547 8.594 1 87.94 72 SER A O 1
ATOM 577 N N . ALA A 1 73 ? -7.863 -18.609 8.312 1 88.75 73 ALA A N 1
ATOM 578 C CA . ALA A 1 73 ? -7.848 -20.062 8.125 1 88.75 73 ALA A CA 1
ATOM 579 C C . ALA A 1 73 ? -8.289 -20.781 9.391 1 88.75 73 ALA A C 1
ATOM 581 O O . ALA A 1 73 ? -9.031 -21.766 9.328 1 88.75 73 ALA A O 1
ATOM 582 N N . ALA A 1 74 ? -7.91 -20.281 10.516 1 86.25 74 ALA A N 1
ATOM 583 C CA . ALA A 1 74 ? -8.242 -20.906 11.797 1 86.25 74 ALA A CA 1
ATOM 584 C C . ALA A 1 74 ? -9.727 -20.766 12.102 1 86.25 74 ALA A C 1
ATOM 586 O O . ALA A 1 74 ? -10.359 -21.703 12.594 1 86.25 74 ALA A O 1
ATOM 587 N N . VAL A 1 75 ? -10.305 -19.75 11.672 1 84.81 75 VAL A N 1
ATOM 588 C CA . VAL A 1 75 ? -11.688 -19.469 12.039 1 84.81 75 VAL A CA 1
ATOM 589 C C . VAL A 1 75 ? -12.633 -20.125 11.039 1 84.81 75 VAL A C 1
ATOM 591 O O . VAL A 1 75 ? -13.773 -20.469 11.383 1 84.81 75 VAL A O 1
ATOM 594 N N . SER A 1 76 ? -12.141 -20.281 9.852 1 79.06 76 SER A N 1
ATOM 595 C CA . SER A 1 76 ? -13.016 -20.766 8.789 1 79.06 76 SER A CA 1
ATOM 596 C C . SER A 1 76 ? -13.148 -22.281 8.836 1 79.06 76 SER A C 1
ATOM 598 O O . SER A 1 76 ? -14.023 -22.859 8.188 1 79.06 76 SER A O 1
ATOM 600 N N . VAL A 1 77 ? -12.336 -22.891 9.625 1 79.56 77 VAL A N 1
ATOM 601 C CA . VAL A 1 77 ? -12.328 -24.344 9.609 1 79.56 77 VAL A CA 1
ATOM 602 C C . VAL A 1 77 ? -13.586 -24.875 10.305 1 79.56 77 VAL A C 1
ATOM 604 O O . VAL A 1 77 ? -13.859 -24.531 11.453 1 79.56 77 VAL A O 1
ATOM 607 N N . ASP A 1 78 ? -14.445 -25.344 9.422 1 79.06 78 ASP A N 1
ATOM 608 C CA . ASP A 1 78 ? -15.547 -26.156 9.922 1 79.06 78 ASP A CA 1
ATOM 609 C C . ASP A 1 78 ? -15.195 -27.641 9.883 1 79.06 78 ASP A C 1
ATOM 611 O O . ASP A 1 78 ? -15.141 -28.25 8.805 1 79.06 78 ASP A O 1
ATOM 615 N N . LEU A 1 79 ? -15.094 -28.203 10.977 1 66.19 79 LEU A N 1
ATOM 616 C CA . LEU A 1 79 ? -14.641 -29.594 11.062 1 66.19 79 LEU A CA 1
ATOM 617 C C . LEU A 1 79 ? -15.633 -30.531 10.406 1 66.19 79 LEU A C 1
ATOM 619 O O . LEU A 1 79 ? -15.25 -31.594 9.906 1 66.19 79 LEU A O 1
ATOM 623 N N . LYS A 1 80 ? -16.844 -30.172 10.344 1 69.88 80 LYS A N 1
ATOM 624 C CA . LYS A 1 80 ? -17.891 -31.031 9.789 1 69.88 80 LYS A CA 1
ATOM 625 C C . LYS A 1 80 ? -17.797 -31.109 8.273 1 69.88 80 LYS A C 1
ATOM 627 O O . LYS A 1 80 ? -18.219 -32.094 7.664 1 69.88 80 LYS A O 1
ATOM 632 N N . ARG A 1 81 ? -17.125 -30.25 7.625 1 77.81 81 ARG A N 1
ATOM 633 C CA . ARG A 1 81 ? -17.016 -30.203 6.168 1 77.81 81 ARG A CA 1
ATOM 634 C C . ARG A 1 81 ? -15.547 -30.188 5.738 1 77.81 81 ARG A C 1
ATOM 636 O O . ARG A 1 81 ? -15.203 -29.594 4.707 1 77.81 81 ARG A O 1
ATOM 643 N N . LEU A 1 82 ? -14.836 -30.719 6.52 1 69.94 82 LEU A N 1
ATOM 644 C CA . LEU A 1 82 ? -13.383 -30.641 6.367 1 69.94 82 LEU A CA 1
ATOM 645 C C . LEU A 1 82 ? -12.938 -31.297 5.066 1 69.94 82 LEU A C 1
ATOM 647 O O . LEU A 1 82 ? -12.031 -30.797 4.395 1 69.94 82 LEU A O 1
ATOM 651 N N . SER A 1 83 ? -13.586 -32.219 4.758 1 69.88 83 SER A N 1
ATOM 652 C CA . SER A 1 83 ? -13.172 -32.938 3.559 1 69.88 83 SER A CA 1
ATOM 653 C C . SER A 1 83 ? -13.266 -32.062 2.32 1 69.88 83 SER A C 1
ATOM 655 O O . SER A 1 83 ? -12.375 -32.094 1.465 1 69.88 83 SER A O 1
ATOM 657 N N . ASN A 1 84 ? -14.25 -31.266 2.318 1 77.69 84 ASN A N 1
ATOM 658 C CA . ASN A 1 84 ? -14.469 -30.406 1.161 1 77.69 84 ASN A CA 1
ATOM 659 C C . ASN A 1 84 ? -13.641 -29.141 1.245 1 77.69 84 ASN A C 1
ATOM 661 O O . ASN A 1 84 ? -13.438 -28.453 0.238 1 77.69 84 ASN A O 1
ATOM 665 N N . GLN A 1 85 ? -13.07 -29.031 2.395 1 87.31 85 GLN A N 1
ATOM 666 C CA . GLN A 1 85 ? -12.375 -27.766 2.615 1 87.31 85 GLN A CA 1
ATOM 667 C C . GLN A 1 85 ? -10.875 -27.984 2.807 1 87.31 85 GLN A C 1
ATOM 669 O O . GLN A 1 85 ? -10.125 -27.016 2.975 1 87.31 85 GLN A O 1
ATOM 674 N N . LEU A 1 86 ? -10.539 -29.188 2.754 1 88.75 86 LEU A N 1
ATOM 675 C CA . LEU A 1 86 ? -9.164 -29.562 3.105 1 88.75 86 LEU A CA 1
ATOM 676 C C . LEU A 1 86 ? -8.164 -28.766 2.268 1 88.75 86 LEU A C 1
ATOM 678 O O . LEU A 1 86 ? -7.258 -28.141 2.809 1 88.75 86 LEU A O 1
ATOM 682 N N . PHE A 1 87 ? -8.391 -28.75 0.975 1 92.56 87 PHE A N 1
ATOM 683 C CA . PHE A 1 87 ? -7.457 -28.062 0.085 1 92.56 87 PHE A CA 1
ATOM 684 C C . PHE A 1 87 ? -7.488 -26.562 0.317 1 92.56 87 PHE A C 1
ATOM 686 O O . PHE A 1 87 ? -6.461 -25.891 0.224 1 92.56 87 PHE A O 1
ATOM 693 N N . ILE A 1 88 ? -8.602 -26.078 0.682 1 90.69 88 ILE A N 1
ATOM 694 C CA . ILE A 1 88 ? -8.758 -24.641 0.912 1 90.69 88 ILE A CA 1
ATOM 695 C C . ILE A 1 88 ? -8.008 -24.25 2.176 1 90.69 88 ILE A C 1
ATOM 697 O O . ILE A 1 88 ? -7.242 -23.266 2.166 1 90.69 88 ILE A O 1
ATOM 701 N N . VAL A 1 89 ? -8.188 -25.047 3.189 1 92.38 89 VAL A N 1
ATOM 702 C CA . VAL A 1 89 ? -7.574 -24.719 4.477 1 92.38 89 VAL A CA 1
ATOM 703 C C . VAL A 1 89 ? -6.059 -24.859 4.375 1 92.38 89 VAL A C 1
ATOM 705 O O . VAL A 1 89 ? -5.316 -23.984 4.809 1 92.38 89 VAL A O 1
ATOM 708 N N . LEU A 1 90 ? -5.625 -25.922 3.809 1 94.38 90 LEU A N 1
ATOM 709 C CA . LEU A 1 90 ? -4.188 -26.141 3.652 1 94.38 90 LEU A CA 1
ATOM 710 C C . LEU A 1 90 ? -3.574 -25.062 2.768 1 94.38 90 LEU A C 1
ATOM 712 O O . LEU A 1 90 ? -2.449 -24.609 3.01 1 94.38 90 LEU A O 1
ATOM 716 N N . GLY A 1 91 ? -4.316 -24.641 1.781 1 95.81 91 GLY A N 1
ATOM 717 C CA . GLY A 1 91 ? -3.871 -23.547 0.922 1 95.81 91 GLY A CA 1
ATOM 718 C C . GLY A 1 91 ? -3.713 -22.234 1.656 1 95.81 91 GLY A C 1
ATOM 719 O O . GLY A 1 91 ? -2.701 -21.547 1.5 1 95.81 91 GLY A O 1
ATOM 720 N N . LYS A 1 92 ? -4.676 -21.953 2.457 1 95.31 92 LYS A N 1
ATOM 721 C CA . LYS A 1 92 ? -4.641 -20.719 3.227 1 95.31 92 LYS A CA 1
ATOM 722 C C . LYS A 1 92 ? -3.502 -20.734 4.242 1 95.31 92 LYS A C 1
ATOM 724 O O . LYS A 1 92 ? -2.793 -19.734 4.398 1 95.31 92 LYS A O 1
ATOM 729 N N . VAL A 1 93 ? -3.357 -21.859 4.887 1 96.5 93 VAL A N 1
ATOM 730 C CA . VAL A 1 93 ? -2.303 -21.984 5.887 1 96.5 93 VAL A CA 1
ATOM 731 C C . VAL A 1 93 ? -0.937 -21.812 5.223 1 96.5 93 VAL A C 1
ATOM 733 O O . VAL A 1 93 ? -0.082 -21.078 5.711 1 96.5 93 VAL A O 1
ATOM 736 N N . SER A 1 94 ? -0.787 -22.469 4.145 1 98.12 94 SER A N 1
ATOM 737 C CA . SER A 1 94 ? 0.477 -22.375 3.42 1 98.12 94 SER A CA 1
ATOM 738 C C . SER A 1 94 ? 0.712 -20.969 2.889 1 98.12 94 SER A C 1
ATOM 740 O O . SER A 1 94 ? 1.846 -20.484 2.883 1 98.12 94 SER A O 1
ATOM 742 N N . SER A 1 95 ? -0.287 -20.375 2.465 1 97.75 95 SER A N 1
ATOM 743 C CA . SER A 1 95 ? -0.175 -19 1.996 1 97.75 95 SER A CA 1
ATOM 744 C C . SER A 1 95 ? 0.258 -18.062 3.123 1 97.75 95 SER A C 1
ATOM 746 O O . SER A 1 95 ? 1.088 -17.172 2.916 1 97.75 95 SER A O 1
ATOM 748 N N . GLY A 1 96 ? -0.34 -18.281 4.301 1 97.94 96 GLY A N 1
ATOM 749 C CA . GLY A 1 96 ? 0.072 -17.5 5.453 1 97.94 96 GLY A CA 1
ATOM 750 C C . GLY A 1 96 ? 1.532 -17.688 5.816 1 97.94 96 GLY A C 1
ATOM 751 O O . GLY A 1 96 ? 2.238 -16.719 6.105 1 97.94 96 GLY A O 1
ATOM 752 N N . LEU A 1 97 ? 1.954 -18.875 5.766 1 98.31 97 LEU A N 1
ATOM 753 C CA . LEU A 1 97 ? 3.342 -19.203 6.086 1 98.31 97 LEU A CA 1
ATOM 754 C C . LEU A 1 97 ? 4.285 -18.641 5.023 1 98.31 97 LEU A C 1
ATOM 756 O O . LEU A 1 97 ? 5.383 -18.188 5.344 1 98.31 97 LEU A O 1
ATOM 760 N N . PHE A 1 98 ? 3.855 -18.766 3.863 1 98.56 98 PHE A N 1
ATOM 761 C CA . PHE A 1 98 ? 4.602 -18.156 2.768 1 98.56 98 PHE A CA 1
ATOM 762 C C . PHE A 1 98 ? 4.832 -16.672 3.025 1 98.56 98 PHE A C 1
ATOM 764 O O . PHE A 1 98 ? 5.961 -16.188 2.939 1 98.56 98 PHE A O 1
ATOM 771 N N . LEU A 1 99 ? 3.816 -15.984 3.371 1 98.25 99 LEU A N 1
ATOM 772 C CA . LEU A 1 99 ? 3.891 -14.547 3.588 1 98.25 99 LEU A CA 1
ATOM 773 C C . LEU A 1 99 ? 4.816 -14.219 4.758 1 98.25 99 LEU A C 1
ATOM 775 O O . LEU A 1 99 ? 5.605 -13.273 4.684 1 98.25 99 LEU A O 1
ATOM 779 N N . LEU A 1 100 ? 4.758 -14.961 5.746 1 97.94 100 LEU A N 1
ATOM 780 C CA . LEU A 1 100 ? 5.617 -14.734 6.902 1 97.94 100 LEU A CA 1
ATOM 781 C C . LEU A 1 100 ? 7.082 -14.961 6.535 1 97.94 100 LEU A C 1
ATOM 783 O O . LEU A 1 100 ? 7.945 -14.156 6.906 1 97.94 100 LEU A O 1
ATOM 787 N N . ALA A 1 101 ? 7.312 -16 5.82 1 98.19 101 ALA A N 1
ATOM 788 C CA . ALA A 1 101 ? 8.68 -16.266 5.379 1 98.19 101 ALA A CA 1
ATOM 789 C C . ALA A 1 101 ? 9.172 -15.172 4.438 1 98.19 101 ALA A C 1
ATOM 791 O O . ALA A 1 101 ? 10.344 -14.781 4.492 1 98.19 101 ALA A O 1
ATOM 792 N N . ASP A 1 102 ? 8.297 -14.766 3.619 1 97.81 102 ASP A N 1
ATOM 793 C CA . ASP A 1 102 ? 8.633 -13.711 2.664 1 97.81 102 ASP A CA 1
ATOM 794 C C . ASP A 1 102 ? 9 -12.414 3.381 1 97.81 102 ASP A C 1
ATOM 796 O O . ASP A 1 102 ? 9.828 -11.641 2.895 1 97.81 102 ASP A O 1
ATOM 800 N N . HIS A 1 103 ? 8.406 -12.125 4.512 1 97.44 103 HIS A N 1
ATOM 801 C CA . HIS A 1 103 ? 8.742 -10.945 5.297 1 97.44 103 HIS A CA 1
ATOM 802 C C . HIS A 1 103 ? 10.125 -11.07 5.93 1 97.44 103 HIS A C 1
ATOM 804 O O . HIS A 1 103 ? 10.836 -10.078 6.074 1 97.44 103 HIS A O 1
ATOM 810 N N . VAL A 1 104 ? 10.453 -12.258 6.301 1 97.19 104 VAL A N 1
ATOM 811 C CA . VAL A 1 104 ? 11.797 -12.484 6.836 1 97.19 104 VAL A CA 1
ATOM 812 C C . VAL A 1 104 ? 12.836 -12.227 5.75 1 97.19 104 VAL A C 1
ATOM 814 O O . VAL A 1 104 ? 13.867 -11.602 6.004 1 97.19 104 VAL A O 1
ATOM 817 N N . VAL A 1 105 ? 12.539 -12.695 4.602 1 97.06 105 VAL A N 1
ATOM 818 C CA . VAL A 1 105 ? 13.422 -12.445 3.467 1 97.06 105 VAL A CA 1
ATOM 819 C C . VAL A 1 105 ? 13.578 -10.938 3.248 1 97.06 105 VAL A C 1
ATOM 821 O O . VAL A 1 105 ? 14.695 -10.445 3.061 1 97.06 105 VAL A O 1
ATOM 824 N N . TRP A 1 106 ? 12.461 -10.25 3.273 1 96.62 106 TRP A N 1
ATOM 825 C CA . TRP A 1 106 ? 12.477 -8.812 3.043 1 96.62 106 TRP A CA 1
ATOM 826 C C . TRP A 1 106 ? 13.281 -8.094 4.121 1 96.62 106 TRP A C 1
ATOM 828 O O . TRP A 1 106 ? 14.07 -7.199 3.822 1 96.62 106 TRP A O 1
ATOM 838 N N . LEU A 1 107 ? 13.141 -8.469 5.359 1 95.5 107 LEU A N 1
ATOM 839 C CA . LEU A 1 107 ? 13.875 -7.867 6.469 1 95.5 107 LEU A CA 1
ATOM 840 C C . LEU A 1 107 ? 15.375 -8.055 6.293 1 95.5 107 LEU A C 1
ATOM 842 O O . LEU A 1 107 ? 16.156 -7.152 6.59 1 95.5 107 LEU A O 1
ATOM 846 N N . SER A 1 108 ? 15.688 -9.164 5.816 1 95.06 108 SER A N 1
ATOM 847 C CA . SER A 1 108 ? 17.094 -9.461 5.59 1 95.06 108 SER A CA 1
ATOM 848 C C . SER A 1 108 ? 17.656 -8.633 4.438 1 95.06 108 SER A C 1
ATOM 850 O O . SER A 1 108 ? 18.719 -8.016 4.574 1 95.06 108 SER A O 1
ATOM 852 N N . ARG A 1 109 ? 16.922 -8.516 3.416 1 94.25 109 ARG A N 1
ATOM 853 C CA . ARG A 1 109 ? 17.391 -7.828 2.219 1 94.25 109 ARG A CA 1
ATOM 854 C C . ARG A 1 109 ? 17.422 -6.32 2.436 1 94.25 109 ARG A C 1
ATOM 856 O O . ARG A 1 109 ? 18.219 -5.617 1.817 1 94.25 109 ARG A O 1
ATOM 863 N N . SER A 1 110 ? 16.562 -5.855 3.293 1 92.94 110 SER A N 1
ATOM 864 C CA . SER A 1 110 ? 16.5 -4.422 3.561 1 92.94 110 SER A CA 1
ATOM 865 C C . SER A 1 110 ? 17.609 -3.992 4.508 1 92.94 110 SER A C 1
ATOM 867 O O . SER A 1 110 ? 17.828 -2.799 4.727 1 92.94 110 SER A O 1
ATOM 869 N N . GLY A 1 111 ? 18.297 -4.934 5.121 1 90.44 111 GLY A N 1
ATOM 870 C CA . GLY A 1 111 ? 19.391 -4.625 6.023 1 90.44 111 GLY A CA 1
ATOM 871 C C . GLY A 1 111 ? 18.938 -4.391 7.453 1 90.44 111 GLY A C 1
ATOM 872 O O . GLY A 1 111 ? 19.734 -4.012 8.312 1 90.44 111 GLY A O 1
ATOM 873 N N . ILE A 1 112 ? 17.719 -4.617 7.691 1 92.88 112 ILE A N 1
ATOM 874 C CA . ILE A 1 112 ? 17.188 -4.418 9.031 1 92.88 112 ILE A CA 1
ATOM 875 C C . ILE A 1 112 ? 17.594 -5.594 9.93 1 92.88 112 ILE A C 1
ATOM 877 O O . ILE A 1 112 ? 18 -5.398 11.07 1 92.88 112 ILE A O 1
ATOM 881 N N . SER A 1 113 ? 17.516 -6.824 9.344 1 91 113 SER A N 1
ATOM 882 C CA . SER A 1 113 ? 17.969 -8.023 10.047 1 91 113 SER A CA 1
ATOM 883 C C . SER A 1 113 ? 19.25 -8.57 9.422 1 91 113 SER A C 1
ATOM 885 O O . SER A 1 113 ? 19.219 -9.172 8.352 1 91 113 SER A O 1
ATOM 887 N N . LYS A 1 114 ? 20.406 -8.516 10.039 1 88.44 114 LYS A N 1
ATOM 888 C CA . LYS A 1 114 ? 21.703 -8.844 9.461 1 88.44 114 LYS A CA 1
ATOM 889 C C . LYS A 1 114 ? 22.078 -10.289 9.758 1 88.44 114 LYS A C 1
ATOM 891 O O . LYS A 1 114 ? 22.875 -10.891 9.031 1 88.44 114 LYS A O 1
ATOM 896 N N . ASN A 1 115 ? 21.469 -10.914 10.625 1 89.81 115 ASN A N 1
ATOM 897 C CA . ASN A 1 115 ? 21.922 -12.25 11.023 1 89.81 115 ASN A CA 1
ATOM 898 C C . ASN A 1 115 ? 20.969 -13.336 10.516 1 89.81 115 ASN A C 1
ATOM 900 O O . ASN A 1 115 ? 20.859 -14.398 11.133 1 89.81 115 ASN A O 1
ATOM 904 N N . VAL A 1 116 ? 20.344 -13.086 9.398 1 93.62 116 VAL A N 1
ATOM 905 C CA . VAL A 1 116 ? 19.422 -14.055 8.828 1 93.62 116 VAL A CA 1
ATOM 906 C C . VAL A 1 116 ? 19.984 -14.594 7.516 1 93.62 116 VAL A C 1
ATOM 908 O O . VAL A 1 116 ? 20.562 -13.852 6.727 1 93.62 116 VAL A O 1
ATOM 911 N N . ASN A 1 117 ? 19.891 -15.875 7.371 1 96.44 117 ASN A N 1
ATOM 912 C CA . ASN A 1 117 ? 20.281 -16.5 6.109 1 96.44 117 ASN A CA 1
ATOM 913 C C . ASN A 1 117 ? 19.219 -16.281 5.031 1 96.44 117 ASN A C 1
ATOM 915 O O . ASN A 1 117 ? 18.25 -17.016 4.941 1 96.44 117 ASN A O 1
ATOM 919 N N . THR A 1 118 ? 19.453 -15.344 4.227 1 96.19 118 THR A N 1
ATOM 920 C CA . THR A 1 118 ? 18.484 -14.922 3.227 1 96.19 118 THR A CA 1
ATOM 921 C C . THR A 1 118 ? 18.125 -16.062 2.285 1 96.19 118 THR A C 1
ATOM 923 O O . THR A 1 118 ? 16.953 -16.281 1.958 1 96.19 118 THR A O 1
ATOM 926 N N . ALA A 1 119 ? 19.094 -16.859 1.882 1 96.5 119 ALA A N 1
ATOM 927 C CA . ALA A 1 119 ? 18.891 -17.938 0.925 1 96.5 119 ALA A CA 1
ATOM 928 C C . ALA A 1 119 ? 17.969 -19.016 1.508 1 96.5 119 ALA A C 1
ATOM 930 O O . ALA A 1 119 ? 17.109 -19.547 0.812 1 96.5 119 ALA A O 1
ATOM 931 N N . GLN A 1 120 ? 18.203 -19.281 2.693 1 97.56 120 GLN A N 1
ATOM 932 C CA . GLN A 1 120 ? 17.391 -20.297 3.359 1 97.56 120 GLN A CA 1
ATOM 933 C C . GLN A 1 120 ? 15.938 -19.875 3.469 1 97.56 120 GLN A C 1
ATOM 935 O O . GLN A 1 120 ? 15.023 -20.656 3.219 1 97.56 120 GLN A O 1
ATOM 940 N N . TRP A 1 121 ? 15.766 -18.703 3.871 1 97.88 121 TRP A N 1
ATOM 941 C CA . TRP A 1 121 ? 14.406 -18.203 4.051 1 97.88 121 TRP A CA 1
ATOM 942 C C . TRP A 1 121 ? 13.719 -18 2.707 1 97.88 121 TRP A C 1
ATOM 944 O O . TRP A 1 121 ? 12.508 -18.172 2.59 1 97.88 121 TRP A O 1
ATOM 954 N N . LEU A 1 122 ? 14.469 -17.625 1.714 1 97.81 122 LEU A N 1
ATOM 955 C CA . LEU A 1 122 ? 13.914 -17.547 0.366 1 97.81 122 LEU A CA 1
ATOM 956 C C . LEU A 1 122 ? 13.406 -18.906 -0.103 1 97.81 122 LEU A C 1
ATOM 958 O O . LEU A 1 122 ? 12.328 -19 -0.693 1 97.81 122 LEU A O 1
ATOM 962 N N . ALA A 1 123 ? 14.141 -19.906 0.193 1 98.31 123 ALA A N 1
ATOM 963 C CA . ALA A 1 123 ? 13.734 -21.266 -0.159 1 98.31 123 ALA A CA 1
ATOM 964 C C . ALA A 1 123 ? 12.469 -21.672 0.595 1 98.31 123 ALA A C 1
ATOM 966 O O . ALA A 1 123 ? 11.57 -22.281 0.021 1 98.31 123 ALA A O 1
ATOM 967 N N . ARG A 1 124 ? 12.445 -21.359 1.854 1 98.31 124 ARG A N 1
ATOM 968 C CA . ARG A 1 124 ? 11.266 -21.641 2.654 1 98.31 124 ARG A CA 1
ATOM 969 C C . ARG A 1 124 ? 10.039 -20.922 2.105 1 98.31 124 ARG A C 1
ATOM 971 O O . ARG A 1 124 ? 8.961 -21.5 2 1 98.31 124 ARG A O 1
ATOM 978 N N . SER A 1 125 ? 10.25 -19.672 1.812 1 98.44 125 SER A N 1
ATOM 979 C CA . SER A 1 125 ? 9.172 -18.875 1.238 1 98.44 125 SER A CA 1
ATOM 980 C C . SER A 1 125 ? 8.641 -19.516 -0.045 1 98.44 125 SER A C 1
ATOM 982 O O . SER A 1 125 ? 7.426 -19.703 -0.195 1 98.44 125 SER A O 1
ATOM 984 N N . ASN A 1 126 ? 9.516 -19.922 -0.921 1 98.56 126 ASN A N 1
ATOM 985 C CA . ASN A 1 126 ? 9.125 -20.531 -2.189 1 98.56 126 ASN A CA 1
ATOM 986 C C . ASN A 1 126 ? 8.43 -21.859 -1.979 1 98.56 126 ASN A C 1
ATOM 988 O O . ASN A 1 126 ? 7.504 -22.219 -2.717 1 98.56 126 ASN A O 1
ATOM 992 N N . ARG A 1 127 ? 8.836 -22.578 -1.032 1 98.75 127 ARG A N 1
ATOM 993 C CA . ARG A 1 127 ? 8.219 -23.875 -0.758 1 98.75 127 ARG A CA 1
ATOM 994 C C . ARG A 1 127 ? 6.777 -23.719 -0.296 1 98.75 127 ARG A C 1
ATOM 996 O O . ARG A 1 127 ? 5.883 -24.406 -0.783 1 98.75 127 ARG A O 1
ATOM 1003 N N . PHE A 1 128 ? 6.637 -22.844 0.625 1 98.75 128 PHE A N 1
ATOM 1004 C CA . PHE A 1 128 ? 5.285 -22.625 1.121 1 98.75 128 PHE A CA 1
ATOM 1005 C C . PHE A 1 128 ? 4.398 -22.031 0.029 1 98.75 128 PHE A C 1
ATOM 1007 O O . PHE A 1 128 ? 3.211 -22.359 -0.057 1 98.75 128 PHE A O 1
ATOM 1014 N N . TRP A 1 129 ? 4.977 -21.156 -0.738 1 98.69 129 TRP A N 1
ATOM 1015 C CA . TRP A 1 129 ? 4.23 -20.609 -1.86 1 98.69 129 TRP A CA 1
ATOM 1016 C C . TRP A 1 129 ? 3.803 -21.703 -2.828 1 98.69 129 TRP A C 1
ATOM 1018 O O . TRP A 1 129 ? 2.646 -21.75 -3.254 1 98.69 129 TRP A O 1
ATOM 1028 N N . LEU A 1 130 ? 4.703 -22.578 -3.107 1 98.69 130 LEU A N 1
ATOM 1029 C CA . LEU A 1 130 ? 4.426 -23.703 -4 1 98.69 130 LEU A CA 1
ATOM 1030 C C . LEU A 1 130 ? 3.311 -24.578 -3.441 1 98.69 130 LEU A C 1
ATOM 1032 O O . LEU A 1 130 ? 2.375 -24.938 -4.164 1 98.69 130 LEU A O 1
ATOM 1036 N N . ILE A 1 131 ? 3.402 -24.906 -2.209 1 98.69 131 ILE A N 1
ATOM 1037 C CA . ILE A 1 131 ? 2.385 -25.734 -1.575 1 98.69 131 ILE A CA 1
ATOM 1038 C C . ILE A 1 131 ? 1.024 -25.047 -1.668 1 98.69 131 ILE A C 1
ATOM 1040 O O . ILE A 1 131 ? 0.02 -25.688 -1.994 1 98.69 131 ILE A O 1
ATOM 1044 N N . SER A 1 132 ? 1.009 -23.797 -1.411 1 98.25 132 SER A N 1
ATOM 1045 C CA . SER A 1 132 ? -0.241 -23.047 -1.476 1 98.25 132 SER A CA 1
ATOM 1046 C C . SER A 1 132 ? -0.864 -23.125 -2.865 1 98.25 132 SER A C 1
ATOM 1048 O O . SER A 1 132 ? -2.064 -23.375 -3 1 98.25 132 SER A O 1
ATOM 1050 N N . ILE A 1 133 ? -0.054 -22.953 -3.836 1 98.5 133 ILE A N 1
ATOM 1051 C CA . ILE A 1 133 ? -0.542 -22.969 -5.211 1 98.5 133 ILE A CA 1
ATOM 1052 C C . ILE A 1 133 ? -1.044 -24.375 -5.566 1 98.5 133 ILE A C 1
ATOM 1054 O O . ILE A 1 133 ? -2.094 -24.516 -6.195 1 98.5 133 ILE A O 1
ATOM 1058 N N . VAL A 1 134 ? -0.294 -25.328 -5.207 1 98.38 134 VAL A N 1
ATOM 1059 C CA . VAL A 1 134 ? -0.662 -26.703 -5.508 1 98.38 134 VAL A CA 1
ATOM 1060 C C . VAL A 1 134 ? -1.99 -27.047 -4.836 1 98.38 134 VAL A C 1
ATOM 1062 O O . VAL A 1 134 ? -2.846 -27.703 -5.434 1 98.38 134 VAL A O 1
ATOM 1065 N N . MET A 1 135 ? -2.195 -26.625 -3.643 1 97.25 135 MET A N 1
ATOM 1066 C CA . MET A 1 135 ? -3.467 -26.875 -2.963 1 97.25 135 MET A CA 1
ATOM 1067 C C . MET A 1 135 ? -4.609 -26.172 -3.686 1 97.25 135 MET A C 1
ATOM 1069 O O . MET A 1 135 ? -5.703 -26.719 -3.812 1 97.25 135 MET A O 1
ATOM 1073 N N . ASN A 1 136 ? -4.316 -25.016 -4.141 1 95.81 136 ASN A N 1
ATOM 1074 C CA . ASN A 1 136 ? -5.328 -24.297 -4.906 1 95.81 136 ASN A CA 1
ATOM 1075 C C . ASN A 1 136 ? -5.668 -25.031 -6.207 1 95.81 136 ASN A C 1
ATOM 1077 O O . ASN A 1 136 ? -6.828 -25.062 -6.617 1 95.81 136 ASN A O 1
ATOM 1081 N N . LEU A 1 137 ? -4.648 -25.547 -6.805 1 97.06 137 LEU A N 1
ATOM 1082 C CA . LEU A 1 137 ? -4.867 -26.312 -8.031 1 97.06 137 LEU A CA 1
ATOM 1083 C C . LEU A 1 137 ? -5.668 -27.578 -7.742 1 97.06 137 LEU A C 1
ATOM 1085 O O . LEU A 1 137 ? -6.535 -27.969 -8.523 1 97.06 137 LEU A O 1
ATOM 1089 N N . CYS A 1 138 ? -5.406 -28.172 -6.645 1 95.94 138 CYS A N 1
ATOM 1090 C CA . CYS A 1 138 ? -6.164 -29.359 -6.242 1 95.94 138 CYS A CA 1
ATOM 1091 C C . CYS A 1 138 ? -7.629 -29 -5.996 1 95.94 138 CYS A C 1
ATOM 1093 O O . CYS A 1 138 ? -8.523 -29.75 -6.379 1 95.94 138 CYS A O 1
ATOM 1095 N N . ARG A 1 139 ? -7.816 -27.953 -5.359 1 93.06 139 ARG A N 1
ATOM 1096 C CA . ARG A 1 139 ? -9.18 -27.484 -5.133 1 93.06 139 ARG A CA 1
ATOM 1097 C C . ARG A 1 139 ? -9.898 -27.234 -6.453 1 93.06 139 ARG A C 1
ATOM 1099 O O . ARG A 1 139 ? -11.055 -27.625 -6.621 1 93.06 139 ARG A O 1
ATOM 1106 N N . ASP A 1 140 ? -9.211 -26.578 -7.398 1 92.44 140 ASP A N 1
ATOM 1107 C CA . ASP A 1 140 ? -9.773 -26.328 -8.719 1 92.44 140 ASP A CA 1
ATOM 1108 C C . ASP A 1 140 ? -10.102 -27.641 -9.438 1 92.44 140 ASP A C 1
ATOM 1110 O O . ASP A 1 140 ? -11.148 -27.75 -10.078 1 92.44 140 ASP A O 1
ATOM 1114 N N . LEU A 1 141 ? -9.211 -28.562 -9.352 1 91.62 141 LEU A N 1
ATOM 1115 C CA . LEU A 1 141 ? -9.406 -29.875 -9.977 1 91.62 141 LEU A CA 1
ATOM 1116 C C . LEU A 1 141 ? -10.602 -30.594 -9.367 1 91.62 141 LEU A C 1
ATOM 1118 O O . LEU A 1 141 ? -11.359 -31.266 -10.078 1 91.62 141 LEU A O 1
ATOM 1122 N N . GLN A 1 142 ? -10.695 -30.5 -8.102 1 89.94 142 GLN A N 1
ATOM 1123 C CA . GLN A 1 142 ? -11.836 -31.109 -7.426 1 89.94 142 GLN A CA 1
ATOM 1124 C C . GLN A 1 142 ? -13.148 -30.516 -7.926 1 89.94 142 GLN A C 1
ATOM 1126 O O . GLN A 1 142 ? -14.117 -31.234 -8.172 1 89.94 142 GLN A O 1
ATOM 1131 N N . GLU A 1 143 ? -13.141 -29.219 -8.039 1 86.62 143 GLU A N 1
ATOM 1132 C CA . GLU A 1 143 ? -14.336 -28.531 -8.539 1 86.62 143 GLU A CA 1
ATOM 1133 C C . GLU A 1 143 ? -14.625 -28.938 -9.984 1 86.62 143 GLU A C 1
ATOM 1135 O O . GLU A 1 143 ? -15.781 -29.141 -10.359 1 86.62 143 GLU A O 1
ATOM 1140 N N . LEU A 1 144 ? -13.656 -29.031 -10.773 1 85.06 144 LEU A N 1
ATOM 1141 C CA . LEU A 1 144 ? -13.805 -29.438 -12.172 1 85.06 144 LEU A CA 1
ATOM 1142 C C . LEU A 1 144 ? -14.328 -30.875 -12.273 1 85.06 144 LEU A C 1
ATOM 1144 O O . LEU A 1 144 ? -15.156 -31.172 -13.133 1 85.06 144 LEU A O 1
ATOM 1148 N N . SER A 1 145 ? -13.852 -31.703 -11.438 1 86.12 145 SER A N 1
ATOM 1149 C CA . SER A 1 145 ? -14.289 -33.094 -11.422 1 86.12 145 SER A CA 1
ATOM 1150 C C . SER A 1 145 ? -15.773 -33.188 -11.062 1 86.12 145 SER A C 1
ATOM 1152 O O . SER A 1 145 ? -16.5 -34 -11.648 1 86.12 145 SER A O 1
ATOM 1154 N N . HIS A 1 146 ? -16.109 -32.375 -10.125 1 84.62 146 HIS A N 1
ATOM 1155 C CA . HIS A 1 146 ? -17.516 -32.344 -9.734 1 84.62 146 HIS A CA 1
ATOM 1156 C C . HIS A 1 146 ? -18.406 -31.922 -10.898 1 84.62 146 HIS A C 1
ATOM 1158 O O . HIS A 1 146 ? -19.484 -32.5 -11.117 1 84.62 146 HIS A O 1
ATOM 1164 N N . LEU A 1 147 ? -17.969 -30.969 -11.586 1 81.81 147 LEU A N 1
ATOM 1165 C CA . LEU A 1 147 ? -18.719 -30.453 -12.727 1 81.81 147 LEU A CA 1
ATOM 1166 C C . LEU A 1 147 ? -18.781 -31.5 -13.844 1 81.81 147 LEU A C 1
ATOM 1168 O O . LEU A 1 147 ? -19.828 -31.656 -14.484 1 81.81 147 LEU A O 1
ATOM 1172 N N . PHE A 1 148 ? -17.688 -32.156 -14.039 1 82.06 148 PHE A N 1
ATOM 1173 C CA . PHE A 1 148 ? -17.625 -33.188 -15.062 1 82.06 148 PHE A CA 1
ATOM 1174 C C . PHE A 1 148 ? -18.594 -34.344 -14.734 1 82.06 148 PHE A C 1
ATOM 1176 O O . PHE A 1 148 ? -19.344 -34.781 -15.602 1 82.06 148 PHE A O 1
ATOM 1183 N N . ILE A 1 149 ? -18.547 -34.75 -13.555 1 82.38 149 ILE A N 1
ATOM 1184 C CA . ILE A 1 149 ? -19.406 -35.844 -13.117 1 82.38 149 ILE A CA 1
ATOM 1185 C C . ILE A 1 149 ? -20.875 -35.438 -13.25 1 82.38 149 ILE A C 1
ATOM 1187 O O . ILE A 1 149 ? -21.703 -36.219 -13.711 1 82.38 149 ILE A O 1
ATOM 1191 N N . TYR A 1 150 ? -21.078 -34.219 -12.883 1 78.69 150 TYR A N 1
ATOM 1192 C CA . TYR A 1 150 ? -22.438 -33.688 -12.961 1 78.69 150 TYR A CA 1
ATOM 1193 C C . TYR A 1 150 ? -22.922 -33.688 -14.406 1 78.69 150 TYR A C 1
ATOM 1195 O O . TYR A 1 150 ? -24.047 -34.125 -14.688 1 78.69 150 TYR A O 1
ATOM 1203 N N . PHE A 1 151 ? -22.156 -33.25 -15.375 1 76.44 151 PHE A N 1
ATOM 1204 C CA . PHE A 1 151 ? -22.578 -33.094 -16.75 1 76.44 151 PHE A CA 1
ATOM 1205 C C . PHE A 1 151 ? -22.625 -34.406 -17.484 1 76.44 151 PHE A C 1
ATOM 1207 O O . PHE A 1 151 ? -23.453 -34.625 -18.359 1 76.44 151 PHE A O 1
ATOM 1214 N N . VAL A 1 152 ? -21.734 -35.25 -17.141 1 73.94 152 VAL A N 1
ATOM 1215 C CA . VAL A 1 152 ? -21.734 -36.594 -17.734 1 73.94 152 VAL A CA 1
ATOM 1216 C C . VAL A 1 152 ? -22.969 -37.375 -17.266 1 73.94 152 VAL A C 1
ATOM 1218 O O . VAL A 1 152 ? -23.594 -38.094 -18.047 1 73.94 152 VAL A O 1
ATOM 1221 N N . SER A 1 153 ? -23.156 -37.25 -16.062 1 74.19 153 SER A N 1
ATOM 1222 C CA . SER A 1 153 ? -24.297 -38 -15.516 1 74.19 153 SER A CA 1
ATOM 1223 C C . SER A 1 153 ? -25.609 -37.5 -16.094 1 74.19 153 SER A C 1
ATOM 1225 O O . SER A 1 153 ? -26.531 -38.281 -16.328 1 74.19 153 SER A O 1
ATOM 1227 N N . LYS A 1 154 ? -25.703 -36.188 -16.266 1 68.94 154 LYS A N 1
ATOM 1228 C CA . LYS A 1 154 ? -26.984 -35.656 -16.672 1 68.94 154 LYS A CA 1
ATOM 1229 C C . LYS A 1 154 ? -27.125 -35.656 -18.203 1 68.94 154 LYS A C 1
ATOM 1231 O O . LYS A 1 154 ? -28.234 -35.781 -18.719 1 68.94 154 LYS A O 1
ATOM 1236 N N . SER A 1 155 ? -26.219 -34.844 -18.828 1 59.16 155 SER A N 1
ATOM 1237 C CA . SER A 1 155 ? -26.594 -34.469 -20.188 1 59.16 155 SER A CA 1
ATOM 1238 C C . SER A 1 155 ? -25.844 -35.312 -21.219 1 59.16 155 SER A C 1
ATOM 1240 O O . SER A 1 155 ? -25.938 -35.062 -22.422 1 59.16 155 SER A O 1
ATOM 1242 N N . ASN A 1 156 ? -25.688 -36.562 -21 1 58.09 156 ASN A N 1
ATOM 1243 C CA . ASN A 1 156 ? -25.078 -37.375 -22.031 1 58.09 156 ASN A CA 1
ATOM 1244 C C . ASN A 1 156 ? -23.812 -36.719 -22.609 1 58.09 156 ASN A C 1
ATOM 1246 O O . ASN A 1 156 ? -23.406 -37.031 -23.719 1 58.09 156 ASN A O 1
ATOM 1250 N N . LEU A 1 157 ? -23.5 -35.594 -22.188 1 56.81 157 LEU A N 1
ATOM 1251 C CA . LEU A 1 157 ? -22.297 -34.969 -22.75 1 56.81 157 LEU A CA 1
ATOM 1252 C C . LEU A 1 157 ? -21.062 -35.844 -22.484 1 56.81 157 LEU A C 1
ATOM 1254 O O . LEU A 1 157 ? -20.688 -36.062 -21.328 1 56.81 157 LEU A O 1
ATOM 1258 N N . LEU A 1 158 ? -20.953 -36.812 -23.312 1 57.56 158 LEU A N 1
ATOM 1259 C CA . LEU A 1 158 ? -19.906 -37.812 -23.219 1 57.56 158 LEU A CA 1
ATOM 1260 C C . LEU A 1 158 ? -18.531 -37.219 -23.484 1 57.56 158 LEU A C 1
ATOM 1262 O O . LEU A 1 158 ? -17.5 -37.844 -23.234 1 57.56 158 LEU A O 1
ATOM 1266 N N . ASP A 1 159 ? -18.562 -35.781 -24.031 1 65.75 159 ASP A N 1
ATOM 1267 C CA . ASP A 1 159 ? -17.297 -35.344 -24.578 1 65.75 159 ASP A CA 1
ATOM 1268 C C . ASP A 1 159 ? -16.656 -34.281 -23.688 1 65.75 159 ASP A C 1
ATOM 1270 O O . ASP A 1 159 ? -17.312 -33.312 -23.297 1 65.75 159 ASP A O 1
ATOM 1274 N N . LEU A 1 160 ? -15.562 -34.562 -23.141 1 68.38 160 LEU A N 1
ATOM 1275 C CA . LEU A 1 160 ? -14.695 -33.688 -22.359 1 68.38 160 LEU A CA 1
ATOM 1276 C C . LEU A 1 160 ? -14.648 -32.281 -22.969 1 68.38 160 LEU A C 1
ATOM 1278 O O . LEU A 1 160 ? -14.68 -31.297 -22.25 1 68.38 160 LEU A O 1
ATOM 1282 N N . LEU A 1 161 ? -14.68 -32.281 -24.172 1 72.75 161 LEU A N 1
ATOM 1283 C CA . LEU A 1 161 ? -14.555 -31 -24.859 1 72.75 161 LEU A CA 1
ATOM 1284 C C . LEU A 1 161 ? -15.812 -30.156 -24.672 1 72.75 161 LEU A C 1
ATOM 1286 O O . LEU A 1 161 ? -15.734 -28.938 -24.5 1 72.75 161 LEU A O 1
ATOM 1290 N N . GLN A 1 162 ? -16.906 -30.797 -24.734 1 75.31 162 GLN A N 1
ATOM 1291 C CA . GLN A 1 162 ? -18.172 -30.094 -24.531 1 75.31 162 GLN A CA 1
ATOM 1292 C C . GLN A 1 162 ? -18.281 -29.578 -23.094 1 75.31 162 GLN A C 1
ATOM 1294 O O . GLN A 1 162 ? -18.766 -28.469 -22.859 1 75.31 162 GLN A O 1
ATOM 1299 N N . THR A 1 163 ? -17.859 -30.422 -22.281 1 72.94 163 THR A N 1
ATOM 1300 C CA . THR A 1 163 ? -17.891 -30.031 -20.875 1 72.94 163 THR A CA 1
ATOM 1301 C C . THR A 1 163 ? -17 -28.828 -20.625 1 72.94 163 THR A C 1
ATOM 1303 O O . THR A 1 163 ? -17.391 -27.875 -19.953 1 72.94 163 THR A O 1
ATOM 1306 N N . LEU A 1 164 ? -15.82 -28.906 -21.156 1 74.25 164 LEU A N 1
ATOM 1307 C CA . LEU A 1 164 ? -14.875 -27.797 -21.016 1 74.25 164 LEU A CA 1
ATOM 1308 C C . LEU A 1 164 ? -15.445 -26.516 -21.594 1 74.25 164 LEU A C 1
ATOM 1310 O O . LEU A 1 164 ? -15.258 -25.438 -21.031 1 74.25 164 LEU A O 1
ATOM 1314 N N . SER A 1 165 ? -16.078 -26.688 -22.594 1 78.62 165 SER A N 1
ATOM 1315 C CA . SER A 1 165 ? -16.703 -25.531 -23.219 1 78.62 165 SER A CA 1
ATOM 1316 C C . SER A 1 165 ? -17.766 -24.922 -22.312 1 78.62 165 SER A C 1
ATOM 1318 O O . SER A 1 165 ? -17.906 -23.703 -22.25 1 78.62 165 SER A O 1
ATOM 1320 N N . VAL A 1 166 ? -18.5 -25.766 -21.688 1 76.56 166 VAL A N 1
ATOM 1321 C CA . VAL A 1 166 ? -19.547 -25.297 -20.781 1 76.56 166 VAL A CA 1
ATOM 1322 C C . VAL A 1 166 ? -18.922 -24.609 -19.578 1 76.56 166 VAL A C 1
ATOM 1324 O O . VAL A 1 166 ? -19.391 -23.547 -19.141 1 76.56 166 VAL A O 1
ATOM 1327 N N . VAL A 1 167 ? -17.859 -25.25 -19.031 1 77.88 167 VAL A N 1
ATOM 1328 C CA . VAL A 1 167 ? -17.172 -24.688 -17.875 1 77.88 167 VAL A CA 1
ATOM 1329 C C . VAL A 1 167 ? -16.625 -23.297 -18.234 1 77.88 167 VAL A C 1
ATOM 1331 O O . VAL A 1 167 ? -16.797 -22.344 -17.469 1 77.88 167 VAL A O 1
ATOM 1334 N N . LEU A 1 168 ? -15.992 -23.234 -19.359 1 79.75 168 LEU A N 1
ATOM 1335 C CA . LEU A 1 168 ? -15.43 -21.969 -19.812 1 79.75 168 LEU A CA 1
ATOM 1336 C C . LEU A 1 168 ? -16.516 -20.906 -19.953 1 79.75 168 LEU A C 1
ATOM 1338 O O . LEU A 1 168 ? -16.266 -19.719 -19.703 1 79.75 168 LEU A O 1
ATOM 1342 N N . LYS A 1 169 ? -17.703 -21.391 -20.203 1 80.5 169 LYS A N 1
ATOM 1343 C CA . LYS A 1 169 ? -18.797 -20.453 -20.453 1 80.5 169 LYS A CA 1
ATOM 1344 C C . LYS A 1 169 ? -19.531 -20.125 -19.156 1 80.5 169 LYS A C 1
ATOM 1346 O O . LYS A 1 169 ? -19.938 -18.984 -18.922 1 80.5 169 LYS A O 1
ATOM 1351 N N . GLU A 1 170 ? -19.594 -21.172 -18.312 1 82.06 170 GLU A N 1
ATOM 1352 C CA . GLU A 1 170 ? -20.5 -21 -17.188 1 82.06 170 GLU A CA 1
ATOM 1353 C C . GLU A 1 170 ? -19.734 -20.797 -15.883 1 82.06 170 GLU A C 1
ATOM 1355 O O . GLU A 1 170 ? -20.297 -20.312 -14.898 1 82.06 170 GLU A O 1
ATOM 1360 N N . HIS A 1 171 ? -18.516 -21.25 -15.883 1 87.12 171 HIS A N 1
ATOM 1361 C CA . HIS A 1 171 ? -17.734 -21.141 -14.648 1 87.12 171 HIS A CA 1
ATOM 1362 C C . HIS A 1 171 ? -16.453 -20.359 -14.867 1 87.12 171 HIS A C 1
ATOM 1364 O O . HIS A 1 171 ? -15.359 -20.859 -14.602 1 87.12 171 HIS A O 1
ATOM 1370 N N . LYS A 1 172 ? -16.5 -19.172 -15.227 1 88.5 172 LYS A N 1
ATOM 1371 C CA . LYS A 1 172 ? -15.414 -18.281 -15.602 1 88.5 172 LYS A CA 1
ATOM 1372 C C . LYS A 1 172 ? -14.477 -18.047 -14.414 1 88.5 172 LYS A C 1
ATOM 1374 O O . LYS A 1 172 ? -13.266 -17.922 -14.586 1 88.5 172 LYS A O 1
ATOM 1379 N N . SER A 1 173 ? -15.047 -18.016 -13.234 1 91.94 173 SER A N 1
ATOM 1380 C CA . SER A 1 173 ? -14.242 -17.812 -12.031 1 91.94 173 SER A CA 1
ATOM 1381 C C . SER A 1 173 ? -13.25 -18.953 -11.82 1 91.94 173 SER A C 1
ATOM 1383 O O . SER A 1 173 ? -12.102 -18.719 -11.445 1 91.94 173 SER A O 1
ATOM 1385 N N . LEU A 1 174 ? -13.727 -20.109 -12.062 1 91.81 174 LEU A N 1
ATOM 1386 C CA . LEU A 1 174 ? -12.875 -21.281 -11.93 1 91.81 174 LEU A CA 1
ATOM 1387 C C . LEU A 1 174 ? -11.75 -21.266 -12.961 1 91.81 174 LEU A C 1
ATOM 1389 O O . LEU A 1 174 ? -10.602 -21.578 -12.641 1 91.81 174 LEU A O 1
ATOM 1393 N N . VAL A 1 175 ? -12.094 -20.938 -14.148 1 93 175 VAL A N 1
ATOM 1394 C CA . VAL A 1 175 ? -11.117 -20.891 -15.234 1 93 175 VAL A CA 1
ATOM 1395 C C . VAL A 1 175 ? -10.047 -19.844 -14.922 1 93 175 VAL A C 1
ATOM 1397 O O . VAL A 1 175 ? -8.852 -20.125 -15.062 1 93 175 VAL A O 1
ATOM 1400 N N . VAL A 1 176 ? -10.461 -18.703 -14.5 1 95.38 176 VAL A N 1
ATOM 1401 C CA . VAL A 1 176 ? -9.555 -17.609 -14.172 1 95.38 176 VAL A CA 1
ATOM 1402 C C . VAL A 1 176 ? -8.594 -18.047 -13.062 1 95.38 176 VAL A C 1
ATOM 1404 O O . VAL A 1 176 ? -7.383 -17.828 -13.164 1 95.38 176 VAL A O 1
ATOM 1407 N N . ASP A 1 177 ? -9.117 -18.688 -12.102 1 96.06 177 ASP A N 1
ATOM 1408 C CA . ASP A 1 177 ? -8.305 -19.125 -10.977 1 96.06 177 ASP A CA 1
ATOM 1409 C C . ASP A 1 177 ? -7.336 -20.234 -11.406 1 96.06 177 ASP A C 1
ATOM 1411 O O . ASP A 1 177 ? -6.184 -20.25 -10.969 1 96.06 177 ASP A O 1
ATOM 1415 N N . THR A 1 178 ? -7.824 -21.109 -12.227 1 95.56 178 THR A N 1
ATOM 1416 C CA . THR A 1 178 ? -6.992 -22.219 -12.695 1 95.56 178 THR A CA 1
ATOM 1417 C C . THR A 1 178 ? -5.836 -21.688 -13.547 1 95.56 178 THR A C 1
ATOM 1419 O O . THR A 1 178 ? -4.688 -22.094 -13.359 1 95.56 178 THR A O 1
ATOM 1422 N N . VAL A 1 179 ? -6.137 -20.812 -14.469 1 96.69 179 VAL A N 1
ATOM 1423 C CA . VAL A 1 179 ? -5.094 -20.25 -15.32 1 96.69 179 VAL A CA 1
ATOM 1424 C C . VAL A 1 179 ? -4.078 -19.484 -14.461 1 96.69 179 VAL A C 1
ATOM 1426 O O . VAL A 1 179 ? -2.869 -19.609 -14.664 1 96.69 179 VAL A O 1
ATOM 1429 N N . LYS A 1 180 ? -4.527 -18.734 -13.547 1 98.06 180 LYS A N 1
ATOM 1430 C CA . LYS A 1 180 ? -3.66 -17.984 -12.633 1 98.06 180 LYS A CA 1
ATOM 1431 C C . LYS A 1 180 ? -2.703 -18.922 -11.898 1 98.06 180 LYS A C 1
ATOM 1433 O O . LYS A 1 180 ? -1.489 -18.719 -11.914 1 98.06 180 LYS A O 1
ATOM 1438 N N . ASN A 1 181 ? -3.227 -19.984 -11.344 1 98.12 181 ASN A N 1
ATOM 1439 C CA . ASN A 1 181 ? -2.434 -20.906 -10.539 1 98.12 181 ASN A CA 1
ATOM 1440 C C . ASN A 1 181 ? -1.469 -21.719 -11.398 1 98.12 181 ASN A C 1
ATOM 1442 O O . ASN A 1 181 ? -0.345 -22 -10.984 1 98.12 181 ASN A O 1
ATOM 1446 N N . VAL A 1 182 ? -1.902 -22.078 -12.57 1 98 182 VAL A N 1
ATOM 1447 C CA . VAL A 1 182 ? -1.046 -22.828 -13.484 1 98 182 VAL A CA 1
ATOM 1448 C C . VAL A 1 182 ? 0.15 -21.969 -13.891 1 98 182 VAL A C 1
ATOM 1450 O O . VAL A 1 182 ? 1.277 -22.469 -13.969 1 98 182 VAL A O 1
ATOM 1453 N N . CYS A 1 183 ? -0.115 -20.75 -14.117 1 98.5 183 CYS A N 1
ATOM 1454 C CA . CYS A 1 183 ? 0.978 -19.859 -14.469 1 98.5 183 CYS A CA 1
ATOM 1455 C C . CYS A 1 183 ? 1.875 -19.594 -13.258 1 98.5 183 CYS A C 1
ATOM 1457 O O . CYS A 1 183 ? 3.102 -19.578 -13.383 1 98.5 183 CYS A O 1
ATOM 1459 N N . ASP A 1 184 ? 1.344 -19.484 -12.148 1 98.56 184 ASP A N 1
ATOM 1460 C CA . ASP A 1 184 ? 2.088 -19.109 -10.945 1 98.56 184 ASP A CA 1
ATOM 1461 C C . ASP A 1 184 ? 2.98 -20.25 -10.477 1 98.56 184 ASP A C 1
ATOM 1463 O O . ASP A 1 184 ? 4.031 -20.031 -9.875 1 98.56 184 ASP A O 1
ATOM 1467 N N . VAL A 1 185 ? 2.588 -21.5 -10.75 1 98.56 185 VAL A N 1
ATOM 1468 C CA . VAL A 1 185 ? 3.27 -22.641 -10.156 1 98.56 185 VAL A CA 1
ATOM 1469 C C . VAL A 1 185 ? 4.715 -22.688 -10.648 1 98.56 185 VAL A C 1
ATOM 1471 O O . VAL A 1 185 ? 5.609 -23.141 -9.922 1 98.56 185 VAL A O 1
ATOM 1474 N N . PHE A 1 186 ? 4.996 -22.141 -11.766 1 98.5 186 PHE A N 1
ATOM 1475 C CA . PHE A 1 186 ? 6.324 -22.234 -12.359 1 98.5 186 PHE A CA 1
ATOM 1476 C C . PHE A 1 186 ? 7.273 -21.234 -11.711 1 98.5 186 PHE A C 1
ATOM 1478 O O . PHE A 1 186 ? 8.492 -21.359 -11.82 1 98.5 186 PHE A O 1
ATOM 1485 N N . ILE A 1 187 ? 6.77 -20.297 -11.055 1 98.44 187 ILE A N 1
ATOM 1486 C CA . ILE A 1 187 ? 7.605 -19.25 -10.477 1 98.44 187 ILE A CA 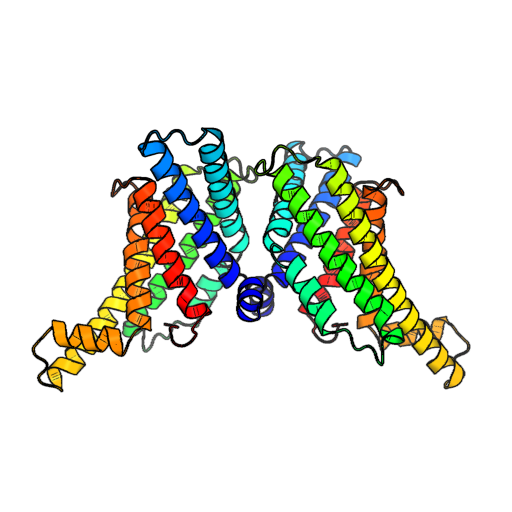1
ATOM 1487 C C . ILE A 1 187 ? 8.352 -19.797 -9.266 1 98.44 187 ILE A C 1
ATOM 1489 O O . ILE A 1 187 ? 9.586 -19.797 -9.234 1 98.44 187 ILE A O 1
ATOM 1493 N N . PRO A 1 188 ? 7.609 -20.375 -8.312 1 98.38 188 PRO A N 1
ATOM 1494 C CA . PRO A 1 188 ? 8.359 -20.953 -7.199 1 98.38 188 PRO A CA 1
ATOM 1495 C C . PRO A 1 188 ? 9.141 -22.203 -7.602 1 98.38 188 PRO A C 1
ATOM 1497 O O . PRO A 1 188 ? 10.195 -22.484 -7.035 1 98.38 188 PRO A O 1
ATOM 1500 N N . LEU A 1 189 ? 8.648 -22.969 -8.555 1 98.5 189 LEU A N 1
ATOM 1501 C CA . LEU A 1 189 ? 9.414 -24.109 -9.047 1 98.5 189 LEU A CA 1
ATOM 1502 C C . LEU A 1 189 ? 10.773 -23.672 -9.578 1 98.5 189 LEU A C 1
ATOM 1504 O O . LEU A 1 189 ? 11.789 -24.328 -9.328 1 98.5 189 LEU A O 1
ATOM 1508 N N . ASN A 1 190 ? 10.758 -22.578 -10.312 1 98.12 190 ASN A N 1
ATOM 1509 C CA . ASN A 1 190 ? 12 -22 -10.812 1 98.12 190 ASN A CA 1
ATOM 1510 C C . ASN A 1 190 ? 12.867 -21.469 -9.672 1 98.12 190 ASN A C 1
ATOM 1512 O O . ASN A 1 190 ? 14.086 -21.641 -9.68 1 98.12 190 ASN A O 1
ATOM 1516 N N . GLY A 1 191 ? 12.25 -20.844 -8.719 1 97.12 191 GLY A N 1
ATOM 1517 C CA . GLY A 1 191 ? 12.977 -20.312 -7.582 1 97.12 191 GLY A CA 1
ATOM 1518 C C . GLY A 1 191 ? 13.68 -21.375 -6.762 1 97.12 191 GLY A C 1
ATOM 1519 O O . GLY A 1 191 ? 14.734 -21.125 -6.18 1 97.12 191 GLY A O 1
ATOM 1520 N N . LEU A 1 192 ? 13.102 -22.547 -6.734 1 97.94 192 LEU A N 1
ATOM 1521 C CA . LEU A 1 192 ? 13.648 -23.656 -5.965 1 97.94 192 LEU A CA 1
ATOM 1522 C C . LEU A 1 192 ? 14.641 -24.453 -6.797 1 97.94 192 LEU A C 1
ATOM 1524 O O . LEU A 1 192 ? 15.336 -25.328 -6.273 1 97.94 192 LEU A O 1
ATOM 1528 N N . GLY A 1 193 ? 14.609 -24.156 -8.07 1 97.19 193 GLY A N 1
ATOM 1529 C CA . GLY A 1 193 ? 15.547 -24.844 -8.953 1 97.19 193 GLY A CA 1
ATOM 1530 C C . GLY A 1 193 ? 15.023 -26.156 -9.484 1 97.19 193 GLY A C 1
ATOM 1531 O O . GLY A 1 193 ? 15.773 -26.938 -10.07 1 97.19 193 GLY A O 1
ATOM 1532 N N . TYR A 1 194 ? 13.805 -26.406 -9.227 1 97.81 194 TYR A N 1
ATOM 1533 C CA . TYR A 1 194 ? 13.227 -27.641 -9.719 1 97.81 194 TYR A CA 1
ATOM 1534 C C . TYR A 1 194 ? 13.039 -27.594 -11.234 1 97.81 194 TYR A C 1
ATOM 1536 O O . TYR A 1 194 ? 13.055 -28.625 -11.898 1 97.81 194 TYR A O 1
ATOM 1544 N N . VAL A 1 195 ? 12.773 -26.375 -11.766 1 97.25 195 VAL A N 1
ATOM 1545 C CA . VAL A 1 195 ? 12.711 -26.109 -13.195 1 97.25 195 VAL A CA 1
ATOM 1546 C C . VAL A 1 195 ? 13.578 -24.906 -13.539 1 97.25 195 VAL A C 1
ATOM 1548 O O . VAL A 1 195 ? 13.82 -24.047 -12.688 1 97.25 195 VAL A O 1
ATOM 1551 N N . LYS A 1 196 ? 14.078 -24.906 -14.719 1 97 196 LYS A N 1
ATOM 1552 C CA . LYS A 1 196 ? 14.883 -23.766 -15.188 1 97 196 LYS A CA 1
ATOM 1553 C C . LYS A 1 196 ? 14.18 -23.031 -16.312 1 97 196 LYS A C 1
ATOM 1555 O O . LYS A 1 196 ? 14.023 -23.562 -17.422 1 97 196 LYS A O 1
ATOM 1560 N N . MET A 1 197 ? 13.727 -21.875 -15.992 1 97 197 MET A N 1
ATOM 1561 C CA . MET A 1 197 ? 13.047 -21.031 -16.969 1 97 197 MET A CA 1
ATOM 1562 C C . MET A 1 197 ? 13.758 -19.688 -17.109 1 97 197 MET A C 1
ATOM 1564 O O . MET A 1 197 ? 14.398 -19.219 -16.172 1 97 197 MET A O 1
ATOM 1568 N N . SER A 1 198 ? 13.68 -19.156 -18.266 1 96.94 198 SER A N 1
ATOM 1569 C CA . SER A 1 198 ? 14.297 -17.859 -18.5 1 96.94 198 SER A CA 1
ATOM 1570 C C . SER A 1 198 ? 13.562 -16.75 -17.75 1 96.94 198 SER A C 1
ATOM 1572 O O . SER A 1 198 ? 12.383 -16.906 -17.422 1 96.94 198 SER A O 1
ATOM 1574 N N . ASN A 1 199 ? 14.234 -15.688 -17.516 1 97.38 199 ASN A N 1
ATOM 1575 C CA . ASN A 1 199 ? 13.609 -14.523 -16.906 1 97.38 199 ASN A CA 1
ATOM 1576 C C . ASN A 1 199 ? 12.445 -14 -17.75 1 97.38 199 ASN A C 1
ATOM 1578 O O . ASN A 1 199 ? 11.461 -13.5 -17.203 1 97.38 199 ASN A O 1
ATOM 1582 N N . GLN A 1 200 ? 12.57 -14.086 -18.969 1 97.81 200 GLN A N 1
ATOM 1583 C CA . GLN A 1 200 ? 11.5 -13.641 -19.859 1 97.81 200 GLN A CA 1
ATOM 1584 C C . GLN A 1 200 ? 10.234 -14.477 -19.656 1 97.81 200 GLN A C 1
ATOM 1586 O O . GLN A 1 200 ? 9.141 -13.93 -19.562 1 97.81 200 GLN A O 1
ATOM 1591 N N . THR A 1 201 ? 10.422 -15.781 -19.609 1 98.25 201 THR A N 1
ATOM 1592 C CA . THR A 1 201 ? 9.297 -16.688 -19.438 1 98.25 201 THR A CA 1
ATOM 1593 C C . THR A 1 201 ? 8.633 -16.453 -18.078 1 98.25 201 THR A C 1
ATOM 1595 O O . THR A 1 201 ? 7.402 -16.406 -17.984 1 98.25 201 THR A O 1
ATOM 1598 N N . ILE A 1 202 ? 9.422 -16.297 -17.047 1 98.5 202 ILE A N 1
ATOM 1599 C CA . ILE A 1 202 ? 8.906 -16.047 -15.703 1 98.5 202 ILE A CA 1
ATOM 1600 C C . ILE A 1 202 ? 8.133 -14.727 -15.688 1 98.5 202 ILE A C 1
ATOM 1602 O O . ILE A 1 202 ? 7.066 -14.633 -15.078 1 98.5 202 ILE A O 1
ATOM 1606 N N . GLY A 1 203 ? 8.711 -13.734 -16.344 1 98.69 203 GLY A N 1
ATOM 1607 C CA . GLY A 1 203 ? 8.023 -12.461 -16.453 1 98.69 203 GLY A CA 1
ATOM 1608 C C . GLY A 1 203 ? 6.676 -12.562 -17.141 1 98.69 203 GLY A C 1
ATOM 1609 O O . GLY A 1 203 ? 5.691 -11.984 -16.688 1 98.69 203 GLY A O 1
ATOM 1610 N N . ILE A 1 204 ? 6.598 -13.312 -18.156 1 98.69 204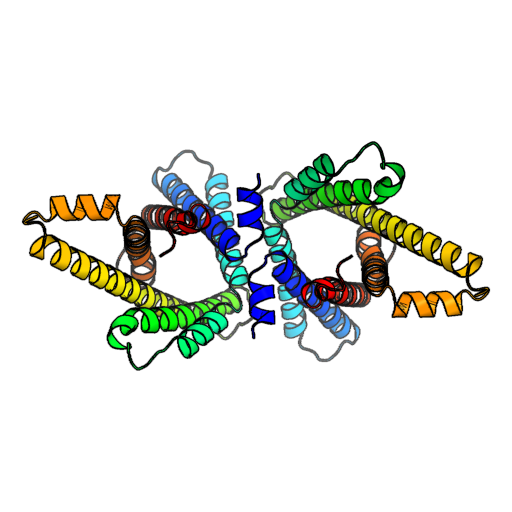 ILE A N 1
ATOM 1611 C CA . ILE A 1 204 ? 5.367 -13.469 -18.922 1 98.69 204 ILE A CA 1
ATOM 1612 C C . ILE A 1 204 ? 4.332 -14.227 -18.094 1 98.69 204 ILE A C 1
ATOM 1614 O O . ILE A 1 204 ? 3.176 -13.812 -18 1 98.69 204 ILE A O 1
ATOM 1618 N N . LEU A 1 205 ? 4.781 -15.344 -17.547 1 98.62 205 LEU A N 1
ATOM 1619 C CA . LEU A 1 205 ? 3.881 -16.125 -16.703 1 98.62 205 LEU A CA 1
ATOM 1620 C C . LEU A 1 205 ? 3.348 -15.289 -15.547 1 98.62 205 LEU A C 1
ATOM 1622 O O . LEU A 1 205 ? 2.152 -15.32 -15.25 1 98.62 205 LEU A O 1
ATOM 1626 N N . GLY A 1 206 ? 4.246 -14.516 -14.938 1 98.56 206 GLY A N 1
ATOM 1627 C CA . GLY A 1 206 ? 3.836 -13.641 -13.852 1 98.56 206 GLY A CA 1
ATOM 1628 C C . GLY A 1 206 ? 2.867 -12.562 -14.289 1 98.56 206 GLY A C 1
ATOM 1629 O O . GLY A 1 206 ? 1.92 -12.242 -13.57 1 98.56 206 GLY A O 1
ATOM 1630 N N . ALA A 1 207 ? 3.088 -12.008 -15.438 1 98.75 207 ALA A N 1
ATOM 1631 C CA . ALA A 1 207 ? 2.195 -10.977 -15.961 1 98.75 207 ALA A CA 1
ATOM 1632 C C . ALA A 1 207 ? 0.809 -11.547 -16.25 1 98.75 207 ALA A C 1
ATOM 1634 O O . ALA A 1 207 ? -0.204 -10.938 -15.898 1 98.75 207 ALA A O 1
ATOM 1635 N N . ILE A 1 208 ? 0.747 -12.695 -16.797 1 98.5 208 ILE A N 1
ATOM 1636 C CA . ILE A 1 208 ? -0.525 -13.336 -17.125 1 98.5 208 ILE A CA 1
ATOM 1637 C C . ILE A 1 208 ? -1.29 -13.633 -15.836 1 98.5 208 ILE A C 1
ATOM 1639 O O . ILE A 1 208 ? -2.477 -13.312 -15.719 1 98.5 208 ILE A O 1
ATOM 1643 N N . SER A 1 209 ? -0.58 -14.234 -14.906 1 98.38 209 SER A N 1
ATOM 1644 C CA . SER A 1 209 ? -1.251 -14.562 -13.648 1 98.38 209 SER A CA 1
ATOM 1645 C C . SER A 1 209 ? -1.707 -13.305 -12.922 1 98.38 209 SER A C 1
ATOM 1647 O O . SER A 1 209 ? -2.736 -13.312 -12.242 1 98.38 209 SER A O 1
ATOM 1649 N N . SER A 1 210 ? -0.962 -12.227 -13.102 1 98.38 210 SER A N 1
ATOM 1650 C CA . SER A 1 210 ? -1.351 -10.961 -12.477 1 98.38 210 SER A CA 1
ATOM 1651 C C . SER A 1 210 ? -2.631 -10.414 -13.094 1 98.38 210 SER A C 1
ATOM 1653 O O . SER A 1 210 ? -3.486 -9.875 -12.383 1 98.38 210 SER A O 1
ATOM 1655 N N . VAL A 1 211 ? -2.746 -10.539 -14.359 1 97.88 211 VAL A N 1
ATOM 1656 C CA . VAL A 1 211 ? -3.969 -10.117 -15.031 1 97.88 211 VAL A CA 1
ATOM 1657 C C . VAL A 1 211 ? -5.148 -10.945 -14.523 1 97.88 211 VAL A C 1
ATOM 1659 O O . VAL A 1 211 ? -6.207 -10.398 -14.211 1 97.88 211 VAL A O 1
ATOM 1662 N N . MET A 1 212 ? -4.922 -12.227 -14.414 1 97.06 212 MET A N 1
ATOM 1663 C CA . MET A 1 212 ? -5.973 -13.117 -13.93 1 97.06 212 MET A CA 1
ATOM 1664 C C . MET A 1 212 ? -6.355 -12.773 -12.492 1 97.06 212 MET A C 1
ATOM 1666 O O . MET A 1 212 ? -7.512 -12.922 -12.094 1 97.06 212 MET A O 1
ATOM 1670 N N . GLY A 1 213 ? -5.383 -12.336 -11.742 1 95.94 213 GLY A N 1
ATOM 1671 C CA . GLY A 1 213 ? -5.641 -11.961 -10.359 1 95.94 213 GLY A CA 1
ATOM 1672 C C . GLY A 1 213 ? -6.391 -10.648 -10.234 1 95.94 213 GLY A C 1
ATOM 1673 O O . GLY A 1 213 ? -7.105 -10.422 -9.258 1 95.94 213 GLY A O 1
ATOM 1674 N N . LEU A 1 214 ? -6.27 -9.812 -11.203 1 96.06 214 LEU A N 1
ATOM 1675 C CA . LEU A 1 214 ? -6.902 -8.492 -11.195 1 96.06 214 LEU A CA 1
ATOM 1676 C C . LEU A 1 214 ? -8.352 -8.586 -11.656 1 96.06 214 LEU A C 1
ATOM 1678 O O . LEU A 1 214 ? -9.188 -7.777 -11.25 1 96.06 214 LEU A O 1
ATOM 1682 N N . LEU A 1 215 ? -8.656 -9.57 -12.383 1 95.06 215 LEU A N 1
ATOM 1683 C CA . LEU A 1 215 ? -9.953 -9.68 -13.039 1 95.06 215 LEU A CA 1
ATOM 1684 C C . LEU A 1 215 ? -11.078 -9.766 -12.016 1 95.06 215 LEU A C 1
ATOM 1686 O O . LEU A 1 215 ? -12.078 -9.055 -12.117 1 95.06 215 LEU A O 1
ATOM 1690 N N . PRO A 1 216 ? -10.875 -10.57 -10.984 1 93.81 216 PRO A N 1
ATOM 1691 C CA . PRO A 1 216 ? -11.961 -10.648 -10.008 1 93.81 216 PRO A CA 1
ATOM 1692 C C . PRO A 1 216 ? -12.172 -9.336 -9.25 1 93.81 216 PRO A C 1
ATOM 1694 O O . PRO A 1 216 ? -13.258 -9.086 -8.719 1 93.81 216 PRO A O 1
ATOM 1697 N N . LEU A 1 217 ? -11.227 -8.508 -9.188 1 92.62 217 LEU A N 1
ATOM 1698 C CA . LEU A 1 217 ? -11.367 -7.215 -8.531 1 92.62 217 LEU A CA 1
ATOM 1699 C C . LEU A 1 217 ? -12.133 -6.234 -9.414 1 92.62 217 L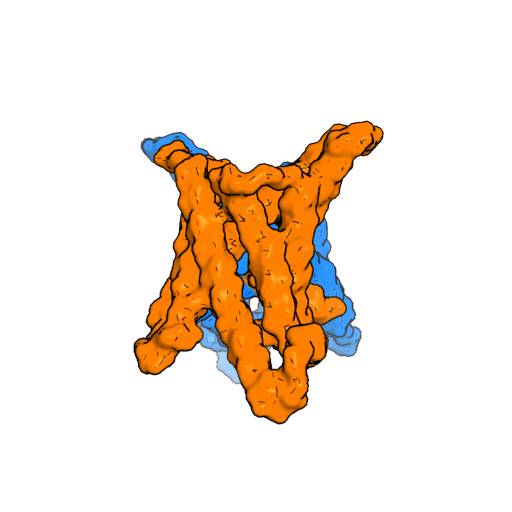EU A C 1
ATOM 1701 O O . LEU A 1 217 ? -12.844 -5.359 -8.914 1 92.62 217 LEU A O 1
ATOM 1705 N N . ILE A 1 218 ? -11.914 -6.391 -10.68 1 92.19 218 ILE A N 1
ATOM 1706 C CA . ILE A 1 218 ? -12.586 -5.531 -11.648 1 92.19 218 ILE A CA 1
ATOM 1707 C C . ILE A 1 218 ? -14.008 -6.027 -11.891 1 92.19 218 ILE A C 1
ATOM 1709 O O . ILE A 1 218 ? -14.945 -5.23 -11.977 1 92.19 218 ILE A O 1
ATOM 1713 N N . TYR A 1 219 ? -14.062 -7.344 -11.992 1 90.62 219 TYR A N 1
ATOM 1714 C CA . TYR A 1 219 ? -15.344 -8.008 -12.219 1 90.62 219 TYR A CA 1
ATOM 1715 C C . TYR A 1 219 ? -15.68 -8.945 -11.062 1 90.62 219 TYR A C 1
ATOM 1717 O O . TYR A 1 219 ? -15.344 -10.133 -11.102 1 90.62 219 TYR A O 1
ATOM 1725 N N . PRO A 1 220 ? -16.453 -8.422 -10.156 1 83.94 220 PRO A N 1
ATOM 1726 C CA . PRO A 1 220 ? -16.719 -9.211 -8.953 1 83.94 220 PRO A CA 1
ATOM 1727 C C . PRO A 1 220 ? -17.391 -10.539 -9.25 1 83.94 220 PRO A C 1
ATOM 1729 O O . PRO A 1 220 ? -17.328 -11.469 -8.445 1 83.94 220 PRO A O 1
ATOM 1732 N N . ARG A 1 221 ? -17.953 -10.703 -10.367 1 80.38 221 ARG A N 1
ATOM 1733 C CA . ARG A 1 221 ? -18.594 -11.961 -10.758 1 80.38 221 ARG A CA 1
ATOM 1734 C C . ARG A 1 221 ? -17.562 -13.062 -10.969 1 80.38 221 ARG A C 1
ATOM 1736 O O . ARG A 1 221 ? -17.906 -14.242 -10.984 1 80.38 221 ARG A O 1
ATOM 1743 N N . LEU A 1 222 ? -16.359 -12.641 -11.008 1 80.12 222 LEU A N 1
ATOM 1744 C CA . LEU A 1 222 ? -15.305 -13.609 -11.273 1 80.12 222 LEU A CA 1
ATOM 1745 C C . LEU A 1 222 ? -14.602 -14.016 -9.984 1 80.12 222 LEU A C 1
ATOM 1747 O O . LEU A 1 222 ? -13.609 -14.742 -10.016 1 80.12 222 LEU A O 1
ATOM 1751 N N . LYS A 1 223 ? -15.234 -13.578 -9 1 75.19 223 LYS A N 1
ATOM 1752 C CA . LYS A 1 223 ? -14.656 -13.961 -7.711 1 75.19 223 LYS A CA 1
ATOM 1753 C C . LYS A 1 223 ? -14.938 -15.43 -7.398 1 75.19 223 LYS A C 1
ATOM 1755 O O . LYS A 1 223 ? -16.062 -15.898 -7.559 1 75.19 223 LYS A O 1
ATOM 1760 N N . PHE A 1 224 ? -13.773 -16.062 -7.133 1 70.44 224 PHE A N 1
ATOM 1761 C CA . PHE A 1 224 ? -13.891 -17.484 -6.816 1 70.44 224 PHE A CA 1
ATOM 1762 C C . PHE A 1 224 ? -14.008 -17.688 -5.309 1 70.44 224 PHE A C 1
ATOM 1764 O O . PHE A 1 224 ? -13.289 -17.047 -4.535 1 70.44 224 PHE A O 1
ATOM 1771 N N . MET B 1 1 ? -8.82 -7.504 16.219 1 77.56 1 MET B N 1
ATOM 1772 C CA . MET B 1 1 ? -8.273 -8.062 14.992 1 77.56 1 MET B CA 1
ATOM 1773 C C . MET B 1 1 ? -8.992 -7.504 13.766 1 77.56 1 MET B C 1
ATOM 1775 O O . MET B 1 1 ? -8.359 -7.113 12.789 1 77.56 1 MET B O 1
ATOM 1779 N N . ASP B 1 2 ? -10.18 -7.102 13.945 1 84.69 2 ASP B N 1
ATOM 1780 C CA . ASP B 1 2 ? -10.977 -6.617 12.82 1 84.69 2 ASP B CA 1
ATOM 1781 C C . ASP B 1 2 ? -10.562 -5.199 12.43 1 84.69 2 ASP B C 1
ATOM 1783 O O . ASP B 1 2 ? -10.492 -4.875 11.242 1 84.69 2 ASP B O 1
ATOM 1787 N N . LEU B 1 3 ? -10.156 -4.473 13.422 1 88 3 LEU B N 1
ATOM 1788 C CA . LEU B 1 3 ? -9.758 -3.098 13.133 1 88 3 LEU B CA 1
ATOM 1789 C C . LEU B 1 3 ? -8.422 -3.059 12.406 1 88 3 LEU B C 1
ATOM 1791 O O . LEU B 1 3 ? -8.25 -2.305 11.445 1 88 3 LEU B O 1
ATOM 1795 N N . VAL B 1 4 ? -7.586 -3.883 12.883 1 87.75 4 VAL B N 1
ATOM 1796 C CA . VAL B 1 4 ? -6.258 -3.936 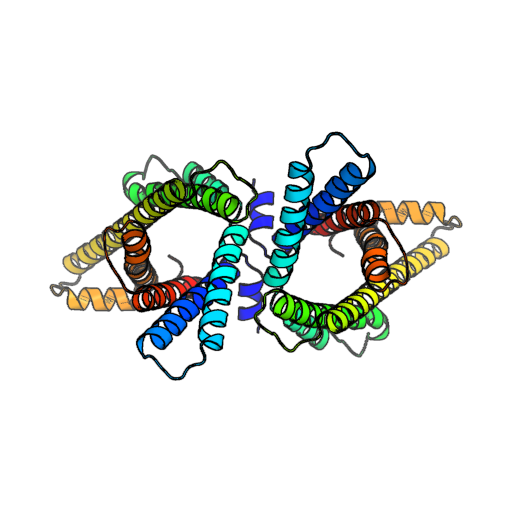12.281 1 87.75 4 VAL B CA 1
ATOM 1797 C C . VAL B 1 4 ? -6.359 -4.43 10.844 1 87.75 4 VAL B C 1
ATOM 1799 O O . VAL B 1 4 ? -5.711 -3.887 9.945 1 87.75 4 VAL B O 1
ATOM 1802 N N . ILE B 1 5 ? -7.184 -5.375 10.672 1 90.44 5 ILE B N 1
ATOM 1803 C CA . ILE B 1 5 ? -7.387 -5.938 9.344 1 90.44 5 ILE B CA 1
ATOM 1804 C C . ILE B 1 5 ? -8.008 -4.887 8.43 1 90.44 5 ILE B C 1
ATOM 1806 O O . ILE B 1 5 ? -7.602 -4.734 7.273 1 90.44 5 ILE B O 1
ATOM 1810 N N . LYS B 1 6 ? -8.875 -4.16 8.938 1 91.12 6 LYS B N 1
ATOM 1811 C CA . LYS B 1 6 ? -9.531 -3.109 8.164 1 91.12 6 LYS B CA 1
ATOM 1812 C C . LYS B 1 6 ? -8.539 -2.031 7.746 1 91.12 6 LYS B C 1
ATOM 1814 O O . LYS B 1 6 ? -8.484 -1.646 6.578 1 91.12 6 LYS B O 1
ATOM 1819 N N . LEU B 1 7 ? -7.758 -1.594 8.68 1 92.5 7 LEU B N 1
ATOM 1820 C CA . LEU B 1 7 ? -6.781 -0.55 8.391 1 92.5 7 LEU B CA 1
ATOM 1821 C C . LEU B 1 7 ? -5.727 -1.046 7.402 1 92.5 7 LEU B C 1
ATOM 1823 O O . LEU B 1 7 ? -5.332 -0.317 6.492 1 92.5 7 LEU B O 1
ATOM 1827 N N . ASN B 1 8 ? -5.426 -2.273 7.551 1 92.5 8 ASN B N 1
ATOM 1828 C CA . ASN B 1 8 ? -4.391 -2.873 6.719 1 92.5 8 ASN B CA 1
ATOM 1829 C C . ASN B 1 8 ? -4.895 -3.148 5.309 1 92.5 8 ASN B C 1
ATOM 1831 O O . ASN B 1 8 ? -4.102 -3.332 4.383 1 92.5 8 ASN B O 1
ATOM 1835 N N . SER B 1 9 ? -6.18 -3.168 5.125 1 93.69 9 SER B N 1
ATOM 1836 C CA . SER B 1 9 ? -6.758 -3.496 3.826 1 93.69 9 SER B CA 1
ATOM 1837 C C . SER B 1 9 ? -6.957 -2.244 2.979 1 93.69 9 SER B C 1
ATOM 1839 O O . SER B 1 9 ? -7.184 -2.336 1.77 1 93.69 9 SER B O 1
ATOM 1841 N N . GLN B 1 10 ? -6.773 -1.098 3.615 1 95.31 10 GLN B N 1
ATOM 1842 C CA . GLN B 1 10 ? -6.934 0.176 2.922 1 95.31 10 GLN B CA 1
ATOM 1843 C C . GLN B 1 10 ? -5.586 0.866 2.727 1 95.31 10 GLN B C 1
ATOM 1845 O O . GLN B 1 10 ? -4.738 0.852 3.623 1 95.31 10 GLN B O 1
ATOM 1850 N N . THR B 1 11 ? -5.438 1.465 1.568 1 96.25 11 THR B N 1
ATOM 1851 C CA . THR B 1 11 ? -4.188 2.156 1.289 1 96.25 11 THR B CA 1
ATOM 1852 C C . THR B 1 11 ? -4 3.344 2.23 1 96.25 11 THR B C 1
ATOM 1854 O O . THR B 1 11 ? -2.889 3.615 2.684 1 96.25 11 THR B O 1
ATOM 1857 N N . VAL B 1 12 ? -5.098 4.012 2.541 1 95.5 12 VAL B N 1
ATOM 1858 C CA . VAL B 1 12 ? -5.027 5.168 3.426 1 95.5 12 VAL B CA 1
ATOM 1859 C C . VAL B 1 12 ? -4.637 4.723 4.832 1 95.5 12 VAL B C 1
ATOM 1861 O O . VAL B 1 12 ? -3.836 5.383 5.5 1 95.5 12 VAL B O 1
ATOM 1864 N N . GLY B 1 13 ? -5.23 3.666 5.289 1 95.69 13 GLY B N 1
ATOM 1865 C CA . GLY B 1 13 ? -4.867 3.133 6.59 1 95.69 13 GLY B CA 1
ATOM 1866 C C . GLY B 1 13 ? -3.41 2.727 6.684 1 95.69 13 GLY B C 1
ATOM 1867 O O . GLY B 1 13 ? -2.725 3.074 7.648 1 95.69 13 GLY B O 1
ATOM 1868 N N . LYS B 1 14 ? -2.977 2.062 5.711 1 96.56 14 LYS B N 1
ATOM 1869 C CA . LYS B 1 14 ? -1.583 1.631 5.668 1 96.56 14 LYS B CA 1
ATOM 1870 C C . LYS B 1 14 ? -0.637 2.828 5.629 1 96.56 14 LYS B C 1
ATOM 1872 O O . LYS B 1 14 ? 0.453 2.783 6.203 1 96.56 14 LYS B O 1
ATOM 1877 N N . ASP B 1 15 ? -0.981 3.775 4.895 1 97.25 15 ASP B N 1
ATOM 1878 C CA . ASP B 1 15 ? -0.167 4.98 4.793 1 97.25 15 ASP B CA 1
ATOM 1879 C C . ASP B 1 15 ? -0.024 5.664 6.152 1 97.25 15 ASP B C 1
ATOM 1881 O O . ASP B 1 15 ? 1.071 6.082 6.531 1 97.25 15 ASP B O 1
ATOM 1885 N N . LYS B 1 16 ? -1.128 5.766 6.887 1 97.25 16 LYS B N 1
ATOM 1886 C CA . LYS B 1 16 ? -1.098 6.449 8.18 1 97.25 16 LYS B CA 1
ATOM 1887 C C . LYS B 1 16 ? -0.292 5.656 9.203 1 97.25 16 LYS B C 1
ATOM 1889 O O . LYS B 1 16 ? 0.395 6.238 10.047 1 97.25 16 LYS B O 1
ATOM 1894 N N . ILE B 1 17 ? -0.381 4.406 9.117 1 97.12 17 ILE B N 1
ATOM 1895 C CA . ILE B 1 17 ? 0.406 3.559 10.008 1 97.12 17 ILE B CA 1
ATOM 1896 C C . ILE B 1 17 ? 1.891 3.703 9.68 1 97.12 17 ILE B C 1
ATOM 1898 O O . ILE B 1 17 ? 2.717 3.871 10.578 1 97.12 17 ILE B O 1
ATOM 1902 N N . ALA B 1 18 ? 2.16 3.602 8.438 1 97.88 18 ALA B N 1
ATOM 1903 C CA . ALA B 1 18 ? 3.549 3.748 8.008 1 97.88 18 ALA B CA 1
ATOM 1904 C C . ALA B 1 18 ? 4.109 5.109 8.406 1 97.88 18 ALA B C 1
ATOM 1906 O O . ALA B 1 18 ? 5.266 5.215 8.82 1 97.88 18 ALA B O 1
ATOM 1907 N N . ARG B 1 19 ? 3.271 6.094 8.234 1 98.62 19 ARG B N 1
ATOM 1908 C CA . ARG B 1 19 ? 3.688 7.441 8.617 1 98.62 19 ARG B CA 1
ATOM 1909 C C . ARG B 1 19 ? 4 7.52 10.109 1 98.62 19 ARG B C 1
ATOM 1911 O O . ARG B 1 19 ? 4.992 8.133 10.508 1 98.62 19 ARG B O 1
ATOM 1918 N N . LEU B 1 20 ? 3.195 6.969 10.883 1 98.5 20 LEU B N 1
ATOM 1919 C CA . LEU B 1 20 ? 3.408 6.973 12.328 1 98.5 20 LEU B CA 1
ATOM 1920 C C . LEU B 1 20 ? 4.734 6.305 12.68 1 98.5 20 LEU B C 1
ATOM 1922 O O . LEU B 1 20 ? 5.508 6.844 13.477 1 98.5 20 LEU B O 1
ATOM 1926 N N . VAL B 1 21 ? 5 5.172 12.102 1 98.38 21 VAL B N 1
ATOM 1927 C CA . VAL B 1 21 ? 6.238 4.457 12.383 1 98.38 21 VAL B CA 1
ATOM 1928 C C . VAL B 1 21 ? 7.43 5.254 11.859 1 98.38 21 VAL B C 1
ATOM 1930 O O . VAL B 1 21 ? 8.453 5.363 12.531 1 98.38 21 VAL B O 1
ATOM 1933 N N . GLN B 1 22 ? 7.293 5.781 10.695 1 98.62 22 GLN B N 1
ATOM 1934 C CA . GLN B 1 22 ? 8.352 6.57 10.078 1 98.62 22 GLN B CA 1
ATOM 1935 C C . GLN B 1 22 ? 8.805 7.699 11.008 1 98.62 22 GLN B C 1
ATOM 1937 O O . GLN B 1 22 ? 9.992 7.824 11.305 1 98.62 22 GLN B O 1
ATOM 1942 N N . TYR B 1 23 ? 7.879 8.477 11.469 1 98.75 23 TYR B N 1
ATOM 1943 C CA . TYR B 1 23 ? 8.211 9.656 12.258 1 98.75 23 TYR B CA 1
ATOM 1944 C C . TYR B 1 23 ? 8.625 9.273 13.672 1 98.75 23 TYR B C 1
ATOM 1946 O O . TYR B 1 23 ? 9.453 9.945 14.289 1 98.75 23 TYR B O 1
ATOM 1954 N N . SER B 1 24 ? 8.062 8.219 14.18 1 98.69 24 SER B N 1
ATOM 1955 C CA . SER B 1 24 ? 8.539 7.711 15.461 1 98.69 24 SER B CA 1
ATOM 1956 C C . SER B 1 24 ? 10 7.289 15.383 1 98.69 24 SER B C 1
ATOM 1958 O O . SER B 1 24 ? 10.773 7.547 16.312 1 98.69 24 SER B O 1
ATOM 1960 N N . CYS B 1 25 ? 10.352 6.645 14.297 1 98.31 25 CYS B N 1
ATOM 1961 C CA . CYS B 1 25 ? 11.75 6.262 14.102 1 98.31 25 CYS B CA 1
ATOM 1962 C C . CYS B 1 25 ? 12.648 7.492 14.023 1 98.31 25 CYS B C 1
ATOM 1964 O O . CYS B 1 25 ? 13.742 7.5 14.586 1 98.31 25 CYS B O 1
ATOM 1966 N N . ARG B 1 26 ? 12.125 8.453 13.352 1 98.25 26 ARG B N 1
ATOM 1967 C CA . ARG B 1 26 ? 12.898 9.688 13.242 1 98.25 26 ARG B CA 1
ATOM 1968 C C . ARG B 1 26 ? 13.117 10.312 14.617 1 98.25 26 ARG B C 1
ATOM 1970 O O . ARG B 1 26 ? 14.227 10.734 14.945 1 98.25 26 ARG B O 1
ATOM 1977 N N . ALA B 1 27 ? 12.07 10.391 15.375 1 98.12 27 ALA B N 1
ATOM 1978 C CA . ALA B 1 27 ? 12.172 10.953 16.719 1 98.12 27 ALA B CA 1
ATOM 1979 C C . ALA B 1 27 ? 13.156 10.156 17.562 1 98.12 27 ALA B C 1
ATOM 1981 O O . ALA B 1 27 ? 13.969 10.727 18.297 1 98.12 27 ALA B O 1
ATOM 1982 N N . LEU B 1 28 ? 13.109 8.883 17.422 1 96.88 28 LEU B N 1
ATOM 1983 C CA . LEU B 1 28 ? 13.891 7.988 18.266 1 96.88 28 LEU B CA 1
ATOM 1984 C C . LEU B 1 28 ? 15.367 8.062 17.906 1 96.88 28 LEU B C 1
ATOM 1986 O O . LEU B 1 28 ? 16.219 8.211 18.797 1 96.88 28 LEU B O 1
ATOM 1990 N N . TRP B 1 29 ? 15.695 7.902 16.609 1 96.5 29 TRP B N 1
ATOM 1991 C CA . TRP B 1 29 ? 17.125 7.906 16.281 1 96.5 29 TRP B CA 1
ATOM 1992 C C . TRP B 1 29 ? 17.734 9.273 16.562 1 96.5 29 TRP B C 1
ATOM 1994 O O . TRP B 1 29 ? 18.906 9.359 16.969 1 96.5 29 TRP B O 1
ATOM 2004 N N . ALA B 1 30 ? 16.953 10.344 16.391 1 96.06 30 ALA B N 1
ATOM 2005 C CA . ALA B 1 30 ? 17.469 11.688 16.656 1 96.06 30 ALA B CA 1
ATOM 2006 C C . ALA B 1 30 ? 17.719 11.883 18.156 1 96.06 30 ALA B C 1
ATOM 2008 O O . ALA B 1 30 ? 18.688 12.531 18.547 1 96.06 30 ALA B O 1
ATOM 2009 N N . SER B 1 31 ? 16.797 11.391 18.953 1 94.5 31 SER B N 1
ATOM 2010 C CA . SER B 1 31 ? 16.969 11.469 20.406 1 94.5 31 SER B CA 1
ATOM 2011 C C . SER B 1 31 ? 18.219 10.711 20.859 1 94.5 31 SER B C 1
ATOM 2013 O O . SER B 1 31 ? 18.969 11.195 21.703 1 94.5 31 SER B O 1
ATOM 2015 N N . LYS B 1 32 ? 18.375 9.578 20.297 1 93.06 32 LYS B N 1
ATOM 2016 C CA . LYS B 1 32 ? 19.531 8.758 20.656 1 93.06 32 LYS B CA 1
ATOM 2017 C C . LYS B 1 32 ? 20.828 9.398 20.172 1 93.06 32 LYS B C 1
ATOM 2019 O O . LYS B 1 32 ? 21.859 9.328 20.844 1 93.06 32 LYS B O 1
ATOM 2024 N N . GLU B 1 33 ? 20.781 9.922 19.031 1 90.62 33 GLU B N 1
ATOM 2025 C CA . GLU B 1 33 ? 21.953 10.609 18.5 1 90.62 33 GLU B CA 1
ATOM 2026 C C . GLU B 1 33 ? 22.328 11.805 19.359 1 90.62 33 GLU B C 1
ATOM 2028 O O . GLU B 1 33 ? 23.516 12.102 19.531 1 90.62 33 GLU B O 1
ATOM 2033 N N . ALA B 1 34 ? 21.375 12.453 19.891 1 87 34 ALA B N 1
ATOM 2034 C CA . ALA B 1 34 ? 21.609 13.641 20.703 1 87 34 ALA B CA 1
ATOM 2035 C C . ALA B 1 34 ? 22.125 13.266 22.078 1 87 34 ALA B C 1
ATOM 2037 O O . ALA B 1 34 ? 22.891 14.023 22.688 1 87 34 ALA B O 1
ATOM 2038 N N . ARG B 1 35 ? 21.703 12.18 22.609 1 85.44 35 ARG B N 1
ATOM 2039 C CA . ARG B 1 35 ? 22.078 11.805 23.969 1 85.44 35 ARG B CA 1
ATOM 2040 C C . ARG B 1 35 ? 23.391 11.039 23.984 1 85.44 35 ARG B C 1
ATOM 2042 O O . ARG B 1 35 ? 23.891 10.656 25.047 1 85.44 35 ARG B O 1
ATOM 2049 N N . LEU B 1 36 ? 23.984 11.102 22.875 1 69.06 36 LEU B N 1
ATOM 2050 C CA . LEU B 1 36 ? 25.25 10.367 22.812 1 69.06 36 LEU B CA 1
ATOM 2051 C C . LEU B 1 36 ? 25.125 9.031 23.547 1 69.06 36 LEU B C 1
ATOM 2053 O O . LEU B 1 36 ? 26.062 8.609 24.234 1 69.06 36 LEU B O 1
ATOM 2057 N N . SER B 1 37 ? 23.938 8.75 23.594 1 63 37 SER B N 1
ATOM 2058 C CA . SER B 1 37 ? 23.672 7.52 24.344 1 63 37 SER B CA 1
ATOM 2059 C C . SER B 1 37 ? 24.453 6.344 23.766 1 63 37 SER B C 1
ATOM 2061 O O . SER B 1 37 ? 24.875 6.379 22.609 1 63 37 SER B O 1
ATOM 2063 N N . SER B 1 38 ? 24.859 5.469 24.609 1 62.91 38 SER B N 1
ATOM 2064 C CA . SER B 1 38 ? 25.562 4.227 24.312 1 62.91 38 SER B CA 1
ATOM 2065 C C . SER B 1 38 ? 24.781 3.383 23.297 1 62.91 38 SER B C 1
ATOM 2067 O O . SER B 1 38 ? 25.188 2.27 22.969 1 62.91 38 SER B O 1
ATOM 2069 N N . THR B 1 39 ? 23.719 3.98 22.906 1 63.25 39 THR B N 1
ATOM 2070 C CA . THR B 1 39 ? 23.047 3.18 21.891 1 63.25 39 THR B CA 1
ATOM 2071 C C . THR B 1 39 ? 23.938 2.975 20.672 1 63.25 39 THR B C 1
ATOM 2073 O O . THR B 1 39 ? 24.578 3.916 20.203 1 63.25 39 THR B O 1
ATOM 2076 N N . SER B 1 40 ? 23.969 1.746 20.281 1 78.75 40 SER B N 1
ATOM 2077 C CA . SER B 1 40 ? 24.891 1.306 19.234 1 78.75 40 SER B CA 1
ATOM 2078 C C . SER B 1 40 ? 24.594 2.012 17.922 1 78.75 40 SER B C 1
ATOM 2080 O O . SER B 1 40 ? 23.453 2.357 17.625 1 78.75 40 SER B O 1
ATOM 2082 N N . LYS B 1 41 ? 25.594 2.576 17.453 1 88.19 41 LYS B N 1
ATOM 2083 C CA . LYS B 1 41 ? 25.609 3.131 16.109 1 88.19 41 LYS B CA 1
ATOM 2084 C C . LYS B 1 41 ? 24.781 2.277 15.148 1 88.19 41 LYS B C 1
ATOM 2086 O O . LYS B 1 41 ? 24.141 2.801 14.234 1 88.19 41 LYS B O 1
ATOM 2091 N N . GLU B 1 42 ? 24.672 1.089 15.516 1 88.31 42 GLU B N 1
ATOM 2092 C CA . GLU B 1 42 ? 23.938 0.144 14.68 1 88.31 42 GLU B CA 1
ATOM 2093 C C . GLU B 1 42 ? 22.438 0.357 14.805 1 88.31 42 GLU B C 1
ATOM 2095 O O . GLU B 1 42 ? 21.703 0.283 13.812 1 88.31 42 GLU B O 1
ATOM 2100 N N . THR B 1 43 ? 22.031 0.648 15.984 1 91.25 43 THR B N 1
ATOM 2101 C CA . THR B 1 43 ? 20.609 0.874 16.219 1 91.25 43 THR B CA 1
ATOM 2102 C C . THR B 1 43 ? 20.141 2.154 15.531 1 91.25 43 THR B C 1
ATOM 2104 O O . THR B 1 43 ? 19.078 2.188 14.93 1 91.25 43 THR B O 1
ATOM 2107 N N . ILE B 1 44 ? 20.922 3.15 15.594 1 94.81 44 ILE B N 1
ATOM 2108 C CA . ILE B 1 44 ? 20.609 4.43 14.969 1 94.81 44 ILE B CA 1
ATOM 2109 C C . ILE B 1 44 ? 20.531 4.254 13.453 1 94.81 44 ILE B C 1
ATOM 2111 O O . ILE B 1 44 ? 19.578 4.738 12.82 1 94.81 44 ILE B O 1
ATOM 2115 N N . GLN B 1 45 ? 21.438 3.518 12.906 1 94.19 45 GLN B N 1
ATOM 2116 C CA . GLN B 1 45 ? 21.453 3.281 11.461 1 94.19 45 GLN B CA 1
ATOM 2117 C C . GLN B 1 45 ? 20.219 2.484 11.023 1 94.19 45 GLN B C 1
ATOM 2119 O O . GLN B 1 45 ? 19.641 2.758 9.977 1 94.19 45 GLN B O 1
ATOM 2124 N N . THR B 1 46 ? 19.844 1.573 11.859 1 94.5 46 THR B N 1
ATOM 2125 C CA . THR B 1 46 ? 18.688 0.76 11.547 1 94.5 46 THR B CA 1
ATOM 2126 C C . THR B 1 46 ? 17.406 1.607 11.578 1 94.5 46 THR B C 1
ATOM 2128 O O . THR B 1 46 ? 16.562 1.492 10.688 1 94.5 46 THR B O 1
ATOM 2131 N N . LEU B 1 47 ? 17.344 2.449 12.523 1 96.5 47 LEU B N 1
ATOM 2132 C CA . LEU B 1 47 ? 16.172 3.316 12.641 1 96.5 47 LEU B CA 1
ATOM 2133 C C . LEU B 1 47 ? 16.109 4.285 11.469 1 96.5 47 LEU B C 1
ATOM 2135 O O . LEU B 1 47 ? 15.016 4.535 10.93 1 96.5 47 LEU B O 1
ATOM 2139 N N . LYS B 1 48 ? 17.234 4.797 11.055 1 96.88 48 LYS B N 1
ATOM 2140 C CA . LYS B 1 48 ? 17.281 5.68 9.891 1 96.88 48 LYS B CA 1
ATOM 2141 C C . LYS B 1 48 ? 16.875 4.938 8.617 1 96.88 48 LYS B C 1
ATOM 2143 O O . LYS B 1 48 ? 16.188 5.496 7.758 1 96.88 48 LYS B O 1
ATOM 2148 N N . GLN B 1 49 ? 17.297 3.742 8.57 1 96.25 49 GLN B N 1
ATOM 2149 C CA . GLN B 1 49 ? 16.953 2.912 7.418 1 96.25 49 GLN B CA 1
ATOM 2150 C C . GLN B 1 49 ? 15.445 2.65 7.352 1 96.25 49 GLN B C 1
ATOM 2152 O O . GLN B 1 49 ? 14.844 2.748 6.281 1 96.25 49 GLN B O 1
ATOM 2157 N N . ILE B 1 50 ? 14.906 2.336 8.492 1 97.31 50 ILE B N 1
ATOM 2158 C CA . ILE B 1 50 ? 13.469 2.082 8.547 1 97.31 50 ILE B CA 1
ATOM 2159 C C . ILE B 1 50 ? 12.703 3.346 8.156 1 97.31 50 ILE B C 1
ATOM 2161 O O . ILE B 1 50 ? 11.758 3.289 7.367 1 97.31 50 ILE B O 1
ATOM 2165 N N . GLU B 1 51 ? 13.133 4.414 8.672 1 98 51 GLU B N 1
ATOM 2166 C CA . GLU B 1 51 ? 12.516 5.695 8.344 1 98 51 GLU B CA 1
ATOM 2167 C C . GLU B 1 51 ? 12.547 5.949 6.84 1 98 51 GLU B C 1
ATOM 2169 O O . GLU B 1 51 ? 11.531 6.32 6.246 1 98 51 GLU B O 1
ATOM 2174 N N . SER B 1 52 ? 13.68 5.73 6.246 1 96.81 52 SER B N 1
ATOM 2175 C CA . SER B 1 52 ? 13.859 5.984 4.82 1 96.81 52 SER B CA 1
ATOM 2176 C C . SER B 1 52 ? 13.016 5.039 3.975 1 96.81 52 SER B C 1
ATOM 2178 O O . SER B 1 52 ? 12.398 5.461 2.99 1 96.81 52 SER B O 1
ATOM 2180 N N . ILE B 1 53 ? 12.977 3.83 4.402 1 96.94 53 ILE B N 1
ATOM 2181 C CA . ILE B 1 53 ? 12.211 2.82 3.686 1 96.94 53 ILE B CA 1
ATOM 2182 C C . ILE B 1 53 ? 10.727 3.18 3.727 1 96.94 53 ILE B C 1
ATOM 2184 O O . ILE B 1 53 ? 10.039 3.121 2.705 1 96.94 53 ILE B O 1
ATOM 2188 N N . LEU B 1 54 ? 10.289 3.572 4.875 1 97.88 54 LEU B N 1
ATOM 2189 C CA . LEU B 1 54 ? 8.867 3.863 5.039 1 97.88 54 LEU B CA 1
ATOM 2190 C C . LEU B 1 54 ? 8.492 5.156 4.32 1 97.88 54 LEU B C 1
ATOM 2192 O O . LEU B 1 54 ? 7.383 5.273 3.795 1 97.88 54 LEU B O 1
ATOM 2196 N N . SER B 1 55 ? 9.383 6.141 4.297 1 97.62 55 SER B N 1
ATOM 2197 C CA . SER B 1 55 ? 9.148 7.363 3.535 1 97.62 55 SER B CA 1
ATOM 2198 C C . SER B 1 55 ? 8.977 7.062 2.049 1 97.62 55 SER B C 1
ATOM 2200 O O . SER B 1 55 ? 8.055 7.566 1.412 1 97.62 55 SER B O 1
ATOM 2202 N N . SER B 1 56 ? 9.828 6.246 1.548 1 96.94 56 SER B N 1
ATOM 2203 C CA . SER B 1 56 ? 9.75 5.844 0.146 1 96.94 56 SER B CA 1
ATOM 2204 C C . SER B 1 56 ? 8.508 5 -0.116 1 96.94 56 SER B C 1
ATOM 2206 O O . SER B 1 56 ? 7.848 5.164 -1.142 1 96.94 56 SER B O 1
ATOM 2208 N N . PHE B 1 57 ? 8.25 4.117 0.792 1 97.81 57 PHE B N 1
ATOM 2209 C CA . PHE B 1 57 ? 7.082 3.254 0.695 1 97.81 57 PHE B CA 1
ATOM 2210 C C . PHE B 1 57 ? 5.805 4.082 0.581 1 97.81 57 PHE B C 1
ATOM 2212 O O . PHE B 1 57 ? 4.961 3.811 -0.276 1 97.81 57 PHE B O 1
ATOM 2219 N N . ARG B 1 58 ? 5.676 5.008 1.377 1 97.75 58 ARG B N 1
ATOM 2220 C CA . ARG B 1 58 ? 4.492 5.863 1.391 1 97.75 58 ARG B CA 1
ATOM 2221 C C . ARG B 1 58 ? 4.332 6.594 0.063 1 97.75 58 ARG B C 1
ATOM 2223 O O . ARG B 1 58 ? 3.213 6.746 -0.435 1 97.75 58 ARG B O 1
ATOM 2230 N N . LYS B 1 59 ? 5.375 7.051 -0.507 1 97.06 59 LYS B N 1
ATOM 2231 C CA . LYS B 1 59 ? 5.297 7.754 -1.784 1 97.06 59 LYS B CA 1
ATOM 2232 C C . LYS B 1 59 ? 4.793 6.832 -2.891 1 97.06 59 LYS B C 1
ATOM 2234 O O . LYS B 1 59 ? 4.008 7.254 -3.744 1 97.06 59 LYS B O 1
ATOM 2239 N N . LEU B 1 60 ? 5.184 5.633 -2.799 1 96 60 LEU B N 1
ATOM 2240 C CA . LEU B 1 60 ? 4.703 4.668 -3.781 1 96 60 LEU B CA 1
ATOM 2241 C C . LEU B 1 60 ? 3.248 4.301 -3.516 1 96 60 LEU B C 1
ATOM 2243 O O . LEU B 1 60 ? 2.473 4.102 -4.453 1 96 60 LEU B O 1
ATOM 2247 N N . LEU B 1 61 ? 2.996 4.168 -2.273 1 96.88 61 LEU B N 1
ATOM 2248 C CA . LEU B 1 61 ? 1.638 3.836 -1.856 1 96.88 61 LEU B CA 1
ATOM 2249 C C . LEU B 1 61 ? 0.648 4.895 -2.332 1 96.88 61 LEU B C 1
ATOM 2251 O O . LEU B 1 61 ? -0.511 4.582 -2.617 1 96.88 61 LEU B O 1
ATOM 2255 N N . ARG B 1 62 ? 1.109 6.09 -2.5 1 96.94 62 ARG B N 1
ATOM 2256 C CA . ARG B 1 62 ? 0.22 7.199 -2.838 1 96.94 62 ARG B CA 1
ATOM 2257 C C . ARG B 1 62 ? 0.258 7.496 -4.332 1 96.94 62 ARG B C 1
ATOM 2259 O O . ARG B 1 62 ? -0.339 8.469 -4.793 1 96.94 62 ARG B O 1
ATOM 2266 N N . PHE B 1 63 ? 0.878 6.652 -5.016 1 95.12 63 PHE B N 1
ATOM 2267 C CA . PHE B 1 63 ? 0.93 6.871 -6.457 1 95.12 63 PHE B CA 1
ATOM 2268 C C . PHE B 1 63 ? -0.473 6.898 -7.051 1 95.12 63 PHE B C 1
ATOM 2270 O O . PHE B 1 63 ? -1.288 6.016 -6.773 1 95.12 63 PHE B O 1
ATOM 2277 N N . GLY B 1 64 ? -0.778 7.93 -7.852 1 92.19 64 GLY B N 1
ATOM 2278 C CA . GLY B 1 64 ? -2.09 8.094 -8.461 1 92.19 64 GLY B CA 1
ATOM 2279 C C . GLY B 1 64 ? -3.021 8.969 -7.648 1 92.19 64 GLY B C 1
ATOM 2280 O O . GLY B 1 64 ? -3.986 9.523 -8.18 1 92.19 64 GLY B O 1
ATOM 2281 N N . LYS B 1 65 ? -2.764 9.07 -6.371 1 95.38 65 LYS B N 1
ATOM 2282 C CA . LYS B 1 65 ? -3.643 9.82 -5.48 1 95.38 65 LYS B CA 1
ATOM 2283 C C . LYS B 1 65 ? -3.709 11.289 -5.879 1 95.38 65 LYS B C 1
ATOM 2285 O O . LYS B 1 65 ? -4.75 11.93 -5.73 1 95.38 65 LYS B O 1
ATOM 2290 N N . GLY B 1 66 ? -2.588 11.82 -6.402 1 96.12 66 GLY B N 1
ATOM 2291 C CA . GLY B 1 66 ? -2.6 13.203 -6.848 1 96.12 66 GLY B CA 1
ATOM 2292 C C . GLY B 1 66 ? -3.662 13.484 -7.895 1 96.12 66 GLY B C 1
ATOM 2293 O O . GLY B 1 66 ? -4.398 14.469 -7.793 1 96.12 66 GLY B O 1
ATOM 2294 N N . PHE B 1 67 ? -3.787 12.602 -8.812 1 94.19 67 PHE B N 1
ATOM 2295 C CA . PHE B 1 67 ? -4.785 12.75 -9.867 1 94.19 67 PHE B CA 1
ATOM 2296 C C . PHE B 1 67 ? -6.191 12.594 -9.305 1 94.19 67 PHE B C 1
ATOM 2298 O O . PHE B 1 67 ? -7.113 13.305 -9.711 1 94.19 67 PHE B O 1
ATOM 2305 N N . GLU B 1 68 ? -6.285 11.703 -8.406 1 93.69 68 GLU B N 1
ATOM 2306 C CA . GLU B 1 68 ? -7.59 11.469 -7.797 1 93.69 68 GLU B CA 1
ATOM 2307 C C . GLU B 1 68 ? -8.07 12.703 -7.035 1 93.69 68 GLU B C 1
ATOM 2309 O O . GLU B 1 68 ? -9.242 13.086 -7.133 1 93.69 68 GLU B O 1
ATOM 2314 N N . VAL B 1 69 ? -7.176 13.289 -6.328 1 94.19 69 VAL B N 1
ATOM 2315 C CA . VAL B 1 69 ? -7.512 14.445 -5.512 1 94.19 69 VAL B CA 1
ATOM 2316 C C . VAL B 1 69 ? -7.855 15.633 -6.414 1 94.19 69 VAL B C 1
ATOM 2318 O O . VAL B 1 69 ? -8.836 16.344 -6.168 1 94.19 69 VAL B O 1
ATOM 2321 N N . LEU B 1 70 ? -7.113 15.82 -7.438 1 94 70 LEU B N 1
ATOM 2322 C CA . LEU B 1 70 ? -7.379 16.906 -8.367 1 94 70 LEU B CA 1
ATOM 2323 C C . LEU B 1 70 ? -8.711 16.688 -9.094 1 94 70 LEU B C 1
ATOM 2325 O O . LEU B 1 70 ? -9.477 17.641 -9.281 1 94 70 LEU B O 1
ATOM 2329 N N . TYR B 1 71 ? -8.938 15.422 -9.391 1 90.69 71 TYR B N 1
ATOM 2330 C CA . TYR B 1 71 ? -10.211 15.086 -10.008 1 90.69 71 TYR B CA 1
ATOM 2331 C C . TYR B 1 71 ? -11.375 15.383 -9.07 1 90.69 71 TYR B C 1
ATOM 2333 O O . TYR B 1 71 ? -12.367 15.992 -9.469 1 90.69 71 TYR B O 1
ATOM 2341 N N . SER B 1 72 ? -11.227 15.008 -7.875 1 88 72 SER B N 1
ATOM 2342 C CA . SER B 1 72 ? -12.273 15.219 -6.883 1 88 72 SER B CA 1
ATOM 2343 C C . SER B 1 72 ? -12.492 16.703 -6.621 1 88 72 SER B C 1
ATOM 2345 O O . SER B 1 72 ? -13.617 17.141 -6.391 1 88 72 SER B O 1
ATOM 2347 N N . ALA B 1 73 ? -11.391 17.453 -6.574 1 89 73 ALA B N 1
ATOM 2348 C CA . ALA B 1 73 ? -11.492 18.891 -6.379 1 89 73 ALA B CA 1
ATOM 2349 C C . ALA B 1 73 ? -12.266 19.547 -7.52 1 89 73 ALA B C 1
ATOM 2351 O O . ALA B 1 73 ? -13.07 20.453 -7.293 1 89 73 ALA B O 1
ATOM 2352 N N . ALA B 1 74 ? -12.055 19.078 -8.695 1 86.38 74 ALA B N 1
ATOM 2353 C CA . ALA B 1 74 ? -12.711 19.641 -9.875 1 86.38 74 ALA B CA 1
ATOM 2354 C C . ALA B 1 74 ? -14.203 19.344 -9.875 1 86.38 74 ALA B C 1
ATOM 2356 O O . ALA B 1 74 ? -15.023 20.203 -10.219 1 86.38 74 ALA B O 1
ATOM 2357 N N . VAL B 1 75 ? -14.57 18.266 -9.344 1 85.06 75 VAL B N 1
ATOM 2358 C CA . VAL B 1 75 ? -15.961 17.828 -9.422 1 85.06 75 VAL B CA 1
ATOM 2359 C C . VAL B 1 75 ? -16.75 18.406 -8.242 1 85.06 75 VAL B C 1
ATOM 2361 O O . VAL B 1 75 ? -17.953 18.609 -8.336 1 85.06 75 VAL B O 1
ATOM 2364 N N . SER B 1 76 ? -16.047 18.641 -7.18 1 79.19 76 SER B N 1
ATOM 2365 C CA . SER B 1 76 ? -16.734 19.062 -5.961 1 79.19 76 SER B CA 1
ATOM 2366 C C . SER B 1 76 ? -17.031 20.547 -5.977 1 79.19 76 SER B C 1
ATOM 2368 O O . SER B 1 76 ? -17.812 21.047 -5.148 1 79.19 76 SER B O 1
ATOM 2370 N N . VAL B 1 77 ? -16.469 21.219 -6.895 1 79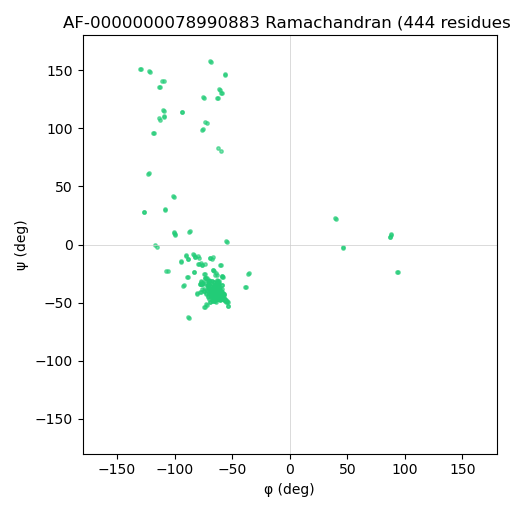.31 77 VAL B N 1
ATOM 2371 C CA . VAL B 1 77 ? -16.641 22.672 -6.887 1 79.31 77 VAL B CA 1
ATOM 2372 C C . VAL B 1 77 ? -18.062 23.031 -7.289 1 79.31 77 VAL B C 1
ATOM 2374 O O . VAL B 1 77 ? -18.531 22.641 -8.359 1 79.31 77 VAL B O 1
ATOM 2377 N N . ASP B 1 78 ? -18.766 23.391 -6.227 1 79.12 78 ASP B N 1
ATOM 2378 C CA . ASP B 1 78 ? -20.047 24.062 -6.469 1 79.12 78 ASP B CA 1
ATOM 2379 C C . ASP B 1 78 ? -19.891 25.578 -6.469 1 79.12 78 ASP B C 1
ATOM 2381 O O . ASP B 1 78 ? -19.672 26.188 -5.418 1 79.12 78 ASP B O 1
ATOM 2385 N N . LEU B 1 79 ? -20.094 26.156 -7.535 1 66.38 79 LEU B N 1
ATOM 2386 C CA . LEU B 1 79 ? -19.828 27.594 -7.695 1 66.38 79 LEU B CA 1
ATOM 2387 C C . LEU B 1 79 ? -20.781 28.406 -6.816 1 66.38 79 LEU B C 1
ATOM 2389 O O . LEU B 1 79 ? -20.438 29.516 -6.398 1 66.38 79 LEU B O 1
ATOM 2393 N N . LYS B 1 80 ? -21.938 27.906 -6.418 1 69.12 80 LYS B N 1
ATOM 2394 C CA . LYS B 1 80 ? -22.922 28.641 -5.621 1 69.12 80 LYS B CA 1
ATOM 2395 C C . LYS B 1 80 ? -22.5 28.719 -4.16 1 69.12 80 LYS B C 1
ATOM 2397 O O . LYS B 1 80 ? -22.906 29.625 -3.438 1 69.12 80 LYS B O 1
ATOM 2402 N N . ARG B 1 81 ? -21.625 27.953 -3.754 1 74.25 81 ARG B N 1
ATOM 2403 C CA . ARG B 1 81 ? -21.188 27.922 -2.361 1 74.25 81 ARG B CA 1
ATOM 2404 C C . ARG B 1 81 ? -19.672 28.078 -2.258 1 74.25 81 ARG B C 1
ATOM 2406 O O . ARG B 1 81 ? -19.047 27.531 -1.343 1 74.25 81 ARG B O 1
ATOM 2413 N N . LEU B 1 82 ? -19.203 28.719 -3.188 1 69.06 82 LEU B N 1
ATOM 2414 C CA . LEU B 1 82 ? -17.766 28.812 -3.369 1 69.06 82 LEU B CA 1
ATOM 2415 C C . LEU B 1 82 ? -17.109 29.516 -2.186 1 69.06 82 LEU B C 1
ATOM 2417 O O . LEU B 1 82 ? -16.031 29.125 -1.741 1 69.06 82 LEU B O 1
ATOM 2421 N N . SER B 1 83 ? -17.734 30.359 -1.73 1 68.69 83 SER B N 1
ATOM 2422 C CA . SER B 1 83 ? -17.141 31.109 -0.635 1 68.69 83 SER B CA 1
ATOM 2423 C C . SER B 1 83 ? -16.875 30.219 0.574 1 68.69 83 SER B C 1
ATOM 2425 O O . SER B 1 83 ? -15.828 30.344 1.215 1 68.69 83 SER B O 1
ATOM 2427 N N . ASN B 1 84 ? -17.75 29.359 0.771 1 76.94 84 ASN B N 1
ATOM 2428 C CA . ASN B 1 84 ? -17.625 28.484 1.931 1 76.94 84 ASN B CA 1
ATOM 2429 C C . ASN B 1 84 ? -16.703 27.297 1.643 1 76.94 84 ASN B C 1
ATOM 2431 O O . ASN B 1 84 ? -16.219 26.641 2.568 1 76.94 84 ASN B O 1
ATOM 2435 N N . GLN B 1 85 ? -16.406 27.25 0.404 1 87.06 85 GLN B N 1
ATOM 2436 C CA . GLN B 1 85 ? -15.641 26.078 0.009 1 87.06 85 GLN B CA 1
ATOM 2437 C C . GLN B 1 85 ? -14.242 26.453 -0.474 1 87.06 85 GLN B C 1
ATOM 2439 O O . GLN B 1 85 ? -13.438 25.594 -0.803 1 87.06 85 GLN B O 1
ATOM 2444 N N . LEU B 1 86 ? -14.039 27.703 -0.471 1 88.56 86 LEU B N 1
ATOM 2445 C CA . LEU B 1 86 ? -12.82 28.203 -1.085 1 88.56 86 LEU B CA 1
ATOM 2446 C C . LEU B 1 86 ? -11.586 27.547 -0.472 1 88.56 86 LEU B C 1
ATOM 2448 O O . LEU B 1 86 ? -10.742 27.016 -1.191 1 88.56 86 LEU B O 1
ATOM 2452 N N . PHE B 1 87 ? -11.539 27.516 0.845 1 92.56 87 PHE B N 1
ATOM 2453 C CA . PHE B 1 87 ? -10.375 26.953 1.522 1 92.56 87 PHE B CA 1
ATOM 2454 C C . PHE B 1 87 ? -10.289 25.453 1.286 1 92.56 87 PHE B C 1
ATOM 2456 O O . PHE B 1 87 ? -9.188 24.906 1.162 1 92.56 87 PHE B O 1
ATOM 2463 N N . ILE B 1 88 ? -11.391 24.844 1.14 1 90.62 88 ILE B N 1
ATOM 2464 C CA . ILE B 1 88 ? -11.43 23.406 0.933 1 90.62 88 ILE B CA 1
ATOM 2465 C C . ILE B 1 88 ? -10.906 23.062 -0.462 1 90.62 88 ILE B C 1
ATOM 2467 O O . ILE B 1 88 ? -10.055 22.188 -0.617 1 90.62 88 ILE B O 1
ATOM 2471 N N . VAL B 1 89 ? -11.375 23.844 -1.403 1 92.44 89 VAL B N 1
ATOM 2472 C CA . VAL B 1 89 ? -11.008 23.562 -2.789 1 92.44 89 VAL B CA 1
ATOM 2473 C C . VAL B 1 89 ? -9.523 23.875 -2.998 1 92.44 89 VAL B C 1
ATOM 2475 O O . VAL B 1 89 ? -8.789 23.078 -3.578 1 92.44 89 VAL B O 1
ATOM 2478 N N . LEU B 1 90 ? -9.117 25 -2.527 1 94.38 90 LEU B N 1
ATOM 2479 C CA . LEU B 1 90 ? -7.711 25.359 -2.662 1 94.38 90 LEU B CA 1
ATOM 2480 C C . LEU B 1 90 ? -6.812 24.375 -1.93 1 94.38 90 LEU B C 1
ATOM 2482 O O . LEU B 1 90 ? -5.719 24.047 -2.4 1 94.38 90 LEU B O 1
ATOM 2486 N N . GLY B 1 91 ? -7.285 23.875 -0.816 1 95.75 91 GLY B N 1
ATOM 2487 C CA . GLY B 1 91 ? -6.555 22.859 -0.075 1 95.75 91 GLY B CA 1
ATOM 2488 C C . GLY B 1 91 ? -6.406 21.562 -0.838 1 95.75 91 GLY B C 1
ATOM 2489 O O . GLY B 1 91 ? -5.316 20.984 -0.895 1 95.75 91 GLY B O 1
ATOM 2490 N N . LYS B 1 92 ? -7.469 21.172 -1.431 1 95.38 92 LYS B N 1
ATOM 2491 C CA . LYS B 1 92 ? -7.457 19.938 -2.203 1 95.38 92 LYS B CA 1
ATOM 2492 C C . LYS B 1 92 ? -6.555 20.062 -3.428 1 95.38 92 LYS B C 1
ATOM 2494 O O . LYS B 1 92 ? -5.785 19.141 -3.736 1 95.38 92 LYS B O 1
ATOM 2499 N N . VAL B 1 93 ? -6.668 21.172 -4.078 1 96.5 93 VAL B N 1
ATOM 2500 C CA . VAL B 1 93 ? -5.859 21.406 -5.27 1 96.5 93 VAL B CA 1
ATOM 2501 C C . VAL B 1 93 ? -4.379 21.406 -4.895 1 96.5 93 VAL B C 1
ATOM 2503 O O . VAL B 1 93 ? -3.564 20.766 -5.559 1 96.5 93 VAL B O 1
ATOM 2506 N N . SER B 1 94 ? -4.082 22.094 -3.867 1 98.12 94 SER B N 1
ATOM 2507 C CA . SER B 1 94 ? -2.697 22.141 -3.414 1 98.12 94 SER B CA 1
ATOM 2508 C C . SER B 1 94 ? -2.207 20.781 -2.959 1 98.12 94 SER B C 1
ATOM 2510 O O . SER B 1 94 ? -1.05 20.422 -3.186 1 98.12 94 SER B O 1
ATOM 2512 N N . SER B 1 95 ? -3.027 20.078 -2.357 1 97.75 95 SER B N 1
ATOM 2513 C CA . SER B 1 95 ? -2.674 18.719 -1.937 1 97.75 95 SER B CA 1
ATOM 2514 C C . SER B 1 95 ? -2.377 17.828 -3.137 1 97.75 95 SER B C 1
ATOM 2516 O O . SER B 1 95 ? -1.43 17.047 -3.111 1 97.75 95 SER B O 1
ATOM 2518 N N . GLY B 1 96 ? -3.223 17.984 -4.16 1 98 96 GLY B N 1
ATOM 2519 C CA . GLY B 1 96 ? -2.967 17.234 -5.379 1 98 96 GLY B CA 1
ATOM 2520 C C . GLY B 1 96 ? -1.641 17.578 -6.027 1 98 96 GLY B C 1
ATOM 2521 O O . GLY B 1 96 ? -0.904 16.688 -6.465 1 98 96 GLY B O 1
ATOM 2522 N N . LEU B 1 97 ? -1.349 18.797 -6.055 1 98.38 97 LEU B N 1
ATOM 2523 C CA . LEU B 1 97 ? -0.097 19.266 -6.645 1 98.38 97 LEU B CA 1
ATOM 2524 C C . LEU B 1 97 ? 1.096 18.828 -5.801 1 98.38 97 LEU B C 1
ATOM 2526 O O . LEU B 1 97 ? 2.152 18.484 -6.34 1 98.38 97 LEU B O 1
ATOM 2530 N N . PHE B 1 98 ? 0.907 18.922 -4.578 1 98.56 98 PHE B N 1
ATOM 2531 C CA . PHE B 1 98 ? 1.92 18.406 -3.66 1 98.56 98 PHE B CA 1
ATOM 2532 C C . PHE B 1 98 ? 2.256 16.953 -3.975 1 98.56 98 PHE B C 1
ATOM 2534 O O . PHE B 1 98 ? 3.428 16.609 -4.121 1 98.56 98 PHE B O 1
ATOM 2541 N N . LEU B 1 99 ? 1.273 16.156 -4.117 1 98.31 99 LEU B N 1
ATOM 2542 C CA . LEU B 1 99 ? 1.466 14.727 -4.363 1 98.31 99 LEU B CA 1
ATOM 2543 C C . LEU B 1 99 ? 2.168 14.492 -5.695 1 98.31 99 LEU B C 1
ATOM 2545 O O . LEU B 1 99 ? 3.059 13.641 -5.793 1 98.31 99 LEU B O 1
ATOM 2549 N N . LEU B 1 100 ? 1.827 15.219 -6.641 1 98 100 LEU B N 1
ATOM 2550 C CA . LEU B 1 100 ? 2.461 15.078 -7.945 1 98 100 LEU B CA 1
ATOM 2551 C C . LEU B 1 100 ? 3.936 15.469 -7.879 1 98 100 LEU B C 1
ATOM 2553 O O . LEU B 1 100 ? 4.789 14.758 -8.422 1 98 100 LEU B O 1
ATOM 2557 N N . ALA B 1 101 ? 4.184 16.531 -7.215 1 98.19 101 ALA B N 1
ATOM 2558 C CA . ALA B 1 101 ? 5.574 16.953 -7.055 1 98.19 101 ALA B CA 1
ATOM 2559 C C . ALA B 1 101 ? 6.363 15.93 -6.242 1 98.19 101 ALA B C 1
ATOM 2561 O O . ALA B 1 101 ? 7.535 15.672 -6.531 1 98.19 101 ALA B O 1
ATOM 2562 N N . ASP B 1 102 ? 5.727 15.43 -5.273 1 97.81 102 ASP B N 1
ATOM 2563 C CA . ASP B 1 102 ? 6.355 14.43 -4.418 1 97.81 102 ASP B CA 1
ATOM 2564 C C . ASP B 1 102 ? 6.719 13.172 -5.207 1 97.81 102 ASP B C 1
ATOM 2566 O O . ASP B 1 102 ? 7.711 12.508 -4.902 1 97.81 102 ASP B O 1
ATOM 2570 N N . HIS B 1 103 ? 5.945 12.812 -6.199 1 97.5 103 HIS B N 1
ATOM 2571 C CA . HIS B 1 103 ? 6.25 11.664 -7.043 1 97.5 103 HIS B CA 1
ATOM 2572 C C . HIS B 1 103 ? 7.449 11.938 -7.945 1 97.5 103 HIS B C 1
ATOM 2574 O O . HIS B 1 103 ? 8.227 11.031 -8.25 1 97.5 103 HIS B O 1
ATOM 2580 N N . VAL B 1 104 ? 7.559 13.156 -8.367 1 97.25 104 VAL B N 1
ATOM 2581 C CA . VAL B 1 104 ? 8.734 13.523 -9.156 1 97.25 104 VAL B CA 1
ATOM 2582 C C . VAL B 1 104 ? 9.992 13.398 -8.305 1 97.25 104 VAL B C 1
ATOM 2584 O O . VAL B 1 104 ? 11.016 12.891 -8.766 1 97.25 104 VAL B O 1
ATOM 2587 N N . VAL B 1 105 ? 9.891 13.844 -7.113 1 97.12 105 VAL B N 1
ATOM 2588 C CA . VAL B 1 105 ? 11.008 13.711 -6.184 1 97.12 105 VAL B CA 1
ATOM 2589 C C . VAL B 1 105 ? 11.367 12.234 -6.016 1 97.12 105 VAL B C 1
ATOM 2591 O O . VAL B 1 105 ? 12.539 11.875 -6.062 1 97.12 105 VAL B O 1
ATOM 2594 N N . TRP B 1 106 ? 10.352 11.422 -5.828 1 96.62 106 TRP B N 1
ATOM 2595 C CA . TRP B 1 106 ? 10.578 10 -5.617 1 96.62 106 TRP B CA 1
ATOM 2596 C C . TRP B 1 106 ? 11.219 9.359 -6.844 1 96.62 106 TRP B C 1
ATOM 2598 O O . TRP B 1 106 ? 12.156 8.562 -6.719 1 96.62 106 TRP B O 1
ATOM 2608 N N . LEU B 1 107 ? 10.789 9.703 -8.016 1 95.56 107 LEU B N 1
ATOM 2609 C CA . LEU B 1 107 ? 11.352 9.172 -9.258 1 95.56 107 LEU B CA 1
ATOM 2610 C C . LEU B 1 107 ? 12.828 9.531 -9.383 1 95.56 107 LEU B C 1
ATOM 2612 O O . LEU B 1 107 ? 13.633 8.711 -9.844 1 95.56 107 LEU B O 1
ATOM 2616 N N . SER B 1 108 ? 13.102 10.664 -8.977 1 95.12 108 SER B N 1
ATOM 2617 C CA . SER B 1 108 ? 14.484 11.125 -9.031 1 95.12 108 SER B CA 1
ATOM 2618 C C . SER B 1 108 ? 15.359 10.383 -8.031 1 95.12 108 SER B C 1
ATOM 2620 O O . SER B 1 108 ? 16.422 9.883 -8.383 1 95.12 108 SER B O 1
ATOM 2622 N N . ARG B 1 109 ? 14.859 10.195 -6.879 1 94.25 109 ARG B N 1
ATOM 2623 C CA . ARG B 1 109 ? 15.633 9.578 -5.809 1 94.25 109 ARG B CA 1
ATOM 2624 C C . ARG B 1 109 ? 15.797 8.078 -6.043 1 94.25 109 ARG B C 1
ATOM 2626 O O . ARG B 1 109 ? 16.781 7.48 -5.613 1 94.25 109 ARG B O 1
ATOM 2633 N N . SER B 1 110 ? 14.828 7.508 -6.719 1 92.94 110 SER B N 1
ATOM 2634 C CA . SER B 1 110 ? 14.883 6.074 -6.98 1 92.94 110 SER B CA 1
ATOM 2635 C C . SER B 1 110 ? 15.812 5.758 -8.148 1 92.94 110 SER B C 1
ATOM 2637 O O . SER B 1 110 ? 16.094 4.59 -8.422 1 92.94 110 SER B O 1
ATOM 2639 N N . GLY B 1 111 ? 16.25 6.758 -8.867 1 90.44 111 GLY B N 1
ATOM 2640 C CA . GLY B 1 111 ? 17.172 6.562 -9.977 1 90.44 111 GLY B CA 1
ATOM 2641 C C . GLY B 1 111 ? 16.453 6.266 -11.289 1 90.44 111 GLY B C 1
ATOM 2642 O O . GLY B 1 111 ? 17.109 5.961 -12.289 1 90.44 111 GLY B O 1
ATOM 2643 N N . ILE B 1 112 ? 15.195 6.352 -11.273 1 92.94 112 ILE B N 1
ATOM 2644 C CA . ILE B 1 112 ? 14.43 6.082 -12.477 1 92.94 112 ILE B CA 1
ATOM 2645 C C . ILE B 1 112 ? 14.508 7.285 -13.422 1 92.94 112 ILE B C 1
ATOM 2647 O O . ILE B 1 112 ? 14.703 7.121 -14.625 1 92.94 112 ILE B O 1
ATOM 2651 N N . SER B 1 113 ? 14.414 8.508 -12.82 1 91.06 113 SER B N 1
ATOM 2652 C CA . SER B 1 113 ? 14.586 9.742 -13.586 1 91.06 113 SER B CA 1
ATOM 2653 C C . SER B 1 113 ? 15.898 10.43 -13.227 1 91.06 113 SER B C 1
ATOM 2655 O O . SER B 1 113 ? 16.016 11.039 -12.164 1 91.06 113 SER B O 1
ATOM 2657 N N . LYS B 1 114 ? 16.906 10.484 -14.07 1 88.56 114 LYS B N 1
ATOM 2658 C CA . LYS B 1 114 ? 18.25 10.961 -13.758 1 88.56 114 LYS B CA 1
ATOM 2659 C C . LYS B 1 114 ? 18.406 12.445 -14.109 1 88.56 114 LYS B C 1
ATOM 2661 O O . LYS B 1 114 ? 19.266 13.133 -13.547 1 88.56 114 LYS B O 1
ATOM 2666 N N . ASN B 1 115 ? 17.562 12.992 -14.82 1 89.94 115 ASN B N 1
ATOM 2667 C CA . ASN B 1 115 ? 17.781 14.359 -15.289 1 89.94 115 ASN B CA 1
ATOM 2668 C C . ASN B 1 115 ? 16.844 15.336 -14.586 1 89.94 115 ASN B C 1
ATOM 2670 O O . ASN B 1 115 ? 16.5 16.375 -15.148 1 89.94 115 ASN B O 1
ATOM 2674 N N . VAL B 1 116 ? 16.484 15.023 -13.367 1 93.62 116 VAL B N 1
ATOM 2675 C CA . VAL B 1 116 ? 15.586 15.898 -12.609 1 93.62 116 VAL B CA 1
ATOM 2676 C C . VAL B 1 116 ? 16.344 16.516 -11.43 1 93.62 116 VAL B C 1
ATOM 2678 O O . VAL B 1 116 ? 17.141 15.836 -10.781 1 93.62 116 VAL B O 1
ATOM 2681 N N . ASN B 1 117 ? 16.141 17.781 -11.258 1 96.44 117 ASN B N 1
ATOM 2682 C CA . ASN B 1 117 ? 16.703 18.453 -10.086 1 96.44 117 ASN B CA 1
ATOM 2683 C C . ASN B 1 117 ? 15.914 18.125 -8.82 1 96.44 117 ASN B C 1
ATOM 2685 O O . ASN B 1 117 ? 14.898 18.766 -8.531 1 96.44 117 ASN B O 1
ATOM 2689 N N . THR B 1 118 ? 16.406 17.234 -8.086 1 96.19 118 THR B N 1
ATOM 2690 C CA . THR B 1 118 ? 15.703 16.719 -6.918 1 96.19 118 THR B CA 1
ATOM 2691 C C . THR B 1 118 ? 15.422 17.828 -5.914 1 96.19 118 THR B C 1
ATOM 2693 O O . THR B 1 118 ? 14.32 17.906 -5.359 1 96.19 118 THR B O 1
ATOM 2696 N N . ALA B 1 119 ? 16.344 18.719 -5.695 1 96.5 119 ALA B N 1
ATOM 2697 C CA . ALA B 1 119 ? 16.219 19.781 -4.703 1 96.5 119 ALA B CA 1
ATOM 2698 C C . ALA B 1 119 ? 15.094 20.75 -5.082 1 96.5 119 ALA B C 1
ATOM 2700 O O . ALA B 1 119 ? 14.328 21.188 -4.223 1 96.5 119 ALA B O 1
ATOM 2701 N N . GLN B 1 120 ? 15.047 21.031 -6.285 1 97.56 120 GLN B N 1
ATOM 2702 C CA . GLN B 1 120 ? 14.016 21.953 -6.766 1 97.56 120 GLN B CA 1
ATOM 2703 C C . GLN B 1 120 ? 12.625 21.359 -6.59 1 97.56 120 GLN B C 1
ATOM 2705 O O . GLN B 1 120 ? 11.695 22.047 -6.156 1 97.56 120 GLN B O 1
ATOM 2710 N N . TRP B 1 121 ? 12.508 20.172 -6.969 1 97.88 121 TRP B N 1
ATOM 2711 C CA . TRP B 1 121 ? 11.203 19.531 -6.879 1 97.88 121 TRP B CA 1
ATOM 2712 C C . TRP B 1 121 ? 10.828 19.266 -5.426 1 97.88 121 TRP B C 1
ATOM 2714 O O . TRP B 1 121 ? 9.648 19.297 -5.066 1 97.88 121 TRP B O 1
ATOM 2724 N N . LEU B 1 122 ? 11.797 18.984 -4.605 1 97.88 122 LEU B N 1
ATOM 2725 C CA . LEU B 1 122 ? 11.539 18.859 -3.176 1 97.88 122 LEU B CA 1
ATOM 2726 C C . LEU B 1 122 ? 10.984 20.156 -2.598 1 97.88 122 LEU B C 1
ATOM 2728 O O . LEU B 1 122 ? 10.047 20.141 -1.803 1 97.88 122 LEU B O 1
ATOM 2732 N N . ALA B 1 123 ? 11.531 21.234 -3.027 1 98.31 123 ALA B N 1
ATOM 2733 C CA . ALA B 1 123 ? 11.047 22.547 -2.586 1 98.31 123 ALA B CA 1
ATOM 2734 C C . ALA B 1 123 ? 9.625 22.797 -3.064 1 98.31 123 ALA B C 1
ATOM 2736 O O . ALA B 1 123 ? 8.789 23.312 -2.314 1 98.31 123 ALA B O 1
ATOM 2737 N N . ARG B 1 124 ? 9.383 22.469 -4.305 1 98.38 124 ARG B N 1
ATOM 2738 C CA . ARG B 1 124 ? 8.039 22.609 -4.848 1 98.38 124 ARG B CA 1
ATOM 2739 C C . ARG B 1 124 ? 7.039 21.766 -4.07 1 98.38 124 ARG B C 1
ATOM 2741 O O . ARG B 1 124 ? 5.945 22.234 -3.746 1 98.38 124 ARG B O 1
ATOM 2748 N N . SER B 1 125 ? 7.434 20.562 -3.836 1 98.5 125 SER B N 1
ATOM 2749 C CA . SER B 1 125 ? 6.59 19.656 -3.066 1 98.5 125 SER B CA 1
ATOM 2750 C C . SER B 1 125 ? 6.258 20.234 -1.696 1 98.5 125 SER B C 1
ATOM 2752 O O . SER B 1 125 ? 5.094 20.281 -1.305 1 98.5 125 SER B O 1
ATOM 2754 N N . ASN B 1 126 ? 7.246 20.75 -1.015 1 98.56 126 ASN B N 1
ATOM 2755 C CA . ASN B 1 126 ? 7.047 21.312 0.315 1 98.56 126 ASN B CA 1
ATOM 2756 C C . ASN B 1 126 ? 6.184 22.562 0.264 1 98.56 126 ASN B C 1
ATOM 2758 O O . ASN B 1 126 ? 5.398 22.828 1.177 1 98.56 126 ASN B O 1
ATOM 2762 N N . ARG B 1 127 ? 6.309 23.312 -0.741 1 98.75 127 ARG B N 1
ATOM 2763 C CA . ARG B 1 127 ? 5.516 24.531 -0.872 1 98.75 127 ARG B CA 1
ATOM 2764 C C . ARG B 1 127 ? 4.035 24.203 -1.037 1 98.75 127 ARG B C 1
ATOM 2766 O O . ARG B 1 127 ? 3.184 24.812 -0.374 1 98.75 127 ARG B O 1
ATOM 2773 N N . PHE B 1 128 ? 3.809 23.312 -1.919 1 98.75 128 PHE B N 1
ATOM 2774 C CA . PHE B 1 128 ? 2.418 22.938 -2.135 1 98.75 128 PHE B CA 1
ATOM 2775 C C . PHE B 1 128 ? 1.841 22.266 -0.891 1 98.75 128 PHE B C 1
ATOM 2777 O O . PHE B 1 128 ? 0.668 22.469 -0.563 1 98.75 128 PHE B O 1
ATOM 2784 N N . TRP B 1 129 ? 2.656 21.484 -0.276 1 98.69 129 TRP B N 1
ATOM 2785 C CA . TRP B 1 129 ? 2.215 20.859 0.969 1 98.69 129 TRP B CA 1
ATOM 2786 C C . TRP B 1 129 ? 1.874 21.906 2.014 1 98.69 129 TRP B C 1
ATOM 2788 O O . TRP B 1 129 ? 0.83 21.828 2.666 1 98.69 129 TRP B O 1
ATOM 2798 N N . LEU B 1 130 ? 2.707 22.891 2.127 1 98.69 130 LEU B N 1
ATOM 2799 C CA . LEU B 1 130 ? 2.494 23.984 3.07 1 98.69 130 LEU B CA 1
ATOM 2800 C C . LEU B 1 130 ? 1.198 24.719 2.758 1 98.69 130 LEU B C 1
ATOM 2802 O O . LEU B 1 130 ? 0.397 24.984 3.658 1 98.69 130 LEU B O 1
ATOM 2806 N N . ILE B 1 131 ? 1 25.047 1.526 1 98.69 131 ILE B N 1
ATOM 2807 C CA . ILE B 1 131 ? -0.209 25.75 1.121 1 98.69 131 ILE B CA 1
ATOM 2808 C C . ILE B 1 131 ? -1.438 24.922 1.479 1 98.69 131 ILE B C 1
ATOM 2810 O O . ILE B 1 131 ? -2.42 25.453 2.008 1 98.69 131 ILE B O 1
ATOM 2814 N N . SER B 1 132 ? -1.367 23.656 1.22 1 98.25 132 SER B N 1
ATOM 2815 C CA . SER B 1 132 ? -2.486 22.781 1.526 1 98.25 132 SER B CA 1
ATOM 2816 C C . SER B 1 132 ? -2.822 22.812 3.014 1 98.25 132 SER B C 1
ATOM 2818 O O . SER B 1 132 ? -3.992 22.922 3.389 1 98.25 132 SER B O 1
ATOM 2820 N N . ILE B 1 133 ? -1.819 22.734 3.799 1 98.44 133 ILE B N 1
ATOM 2821 C CA . ILE B 1 133 ? -2.02 22.719 5.242 1 98.44 133 ILE B CA 1
ATOM 2822 C C . ILE B 1 133 ? -2.588 24.062 5.707 1 98.44 133 ILE B C 1
ATOM 2824 O O . ILE B 1 133 ? -3.5 24.094 6.535 1 98.44 133 ILE B O 1
ATOM 2828 N N . VAL B 1 134 ? -2.031 25.094 5.215 1 98.38 134 VAL B N 1
ATOM 2829 C CA . VAL B 1 134 ? -2.479 26.422 5.598 1 98.38 134 VAL B CA 1
ATOM 2830 C C . VAL B 1 134 ? -3.945 26.609 5.211 1 98.38 134 VAL B C 1
ATOM 2832 O O . VAL B 1 134 ? -4.727 27.172 5.98 1 98.38 134 VAL B O 1
ATOM 2835 N N . MET B 1 135 ? -4.344 26.156 4.082 1 97.25 135 MET B N 1
ATOM 2836 C CA . MET B 1 135 ? -5.742 26.234 3.674 1 97.25 135 MET B CA 1
ATOM 2837 C C . MET B 1 135 ? -6.633 25.422 4.605 1 97.25 135 MET B C 1
ATOM 2839 O O . MET B 1 135 ? -7.73 25.859 4.953 1 97.25 135 MET B O 1
ATOM 2843 N N . ASN B 1 136 ? -6.137 24.328 4.988 1 95.75 136 ASN B N 1
ATOM 2844 C CA . ASN B 1 136 ? -6.887 23.516 5.938 1 95.75 136 ASN B CA 1
ATOM 2845 C C . ASN B 1 136 ? -7.031 24.203 7.285 1 95.75 136 ASN B C 1
ATOM 2847 O O . ASN B 1 136 ? -8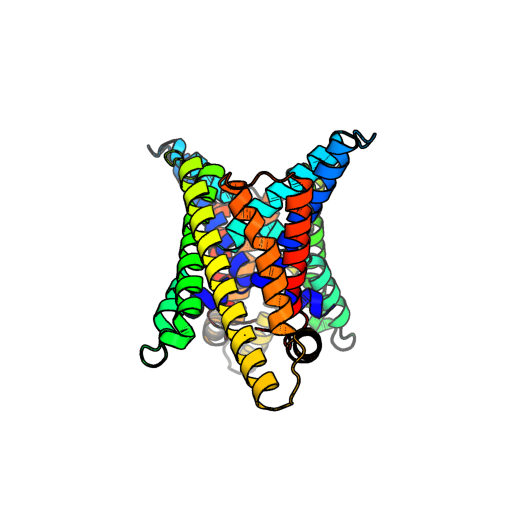.086 24.125 7.922 1 95.75 136 ASN B O 1
ATOM 2851 N N . LEU B 1 137 ? -5.977 24.844 7.668 1 97.06 137 LEU B N 1
ATOM 2852 C CA . LEU B 1 137 ? -6.027 25.594 8.922 1 97.06 137 LEU B CA 1
ATOM 2853 C C . LEU B 1 137 ? -7 26.766 8.812 1 97.06 137 LEU B C 1
ATOM 2855 O O . LEU B 1 137 ? -7.73 27.062 9.766 1 97.06 137 LEU B O 1
ATOM 2859 N N . CYS B 1 138 ? -7.039 27.375 7.695 1 95.88 138 CYS B N 1
ATOM 2860 C CA . CYS B 1 138 ? -7.992 28.453 7.465 1 95.88 138 CYS B CA 1
ATOM 2861 C C . CYS B 1 138 ? -9.422 27.938 7.516 1 95.88 138 CYS B C 1
ATOM 2863 O O . CYS B 1 138 ? -10.305 28.594 8.086 1 95.88 138 CYS B O 1
ATOM 2865 N N . ARG B 1 139 ? -9.617 26.859 6.922 1 93.06 139 ARG B N 1
ATOM 2866 C CA . ARG B 1 139 ? -10.938 26.25 6.973 1 93.06 139 ARG B CA 1
ATOM 2867 C C . ARG B 1 139 ? -11.344 25.938 8.406 1 93.06 139 ARG B C 1
ATOM 2869 O O . ARG B 1 139 ? -12.477 26.203 8.812 1 93.06 139 ARG B O 1
ATOM 2876 N N . ASP B 1 140 ? -10.414 25.375 9.18 1 92.38 140 ASP B N 1
ATOM 2877 C CA . ASP B 1 140 ? -10.664 25.078 10.586 1 92.38 140 ASP B CA 1
ATOM 2878 C C . ASP B 1 140 ? -10.984 26.344 11.375 1 92.38 140 ASP B C 1
ATOM 2880 O O . ASP B 1 140 ? -11.883 26.344 12.211 1 92.38 140 ASP B O 1
ATOM 2884 N N . LEU B 1 141 ? -10.242 27.359 11.125 1 91.56 141 LEU B N 1
ATOM 2885 C CA . LEU B 1 141 ? -10.445 28.641 11.789 1 91.56 141 LEU B CA 1
ATOM 2886 C C . LEU B 1 141 ? -11.812 29.234 11.445 1 91.56 141 LEU B C 1
ATOM 2888 O O . LEU B 1 141 ? -12.477 29.828 12.297 1 91.56 141 LEU B O 1
ATOM 2892 N N . GLN B 1 142 ? -12.156 29.109 10.219 1 89.94 142 GLN B N 1
ATOM 2893 C CA . GLN B 1 142 ? -13.469 29.578 9.797 1 89.94 142 GLN B CA 1
ATOM 2894 C C . GLN B 1 142 ? -14.578 28.844 10.547 1 89.94 142 GLN B C 1
ATOM 2896 O O . GLN B 1 142 ? -15.547 29.469 10.992 1 89.94 142 GLN B O 1
ATOM 2901 N N . GLU B 1 143 ? -14.406 27.578 10.641 1 86.5 143 GLU B N 1
ATOM 2902 C CA . GLU B 1 143 ? -15.391 26.781 11.367 1 86.5 143 GLU B CA 1
ATOM 2903 C C . GLU B 1 143 ? -15.414 27.156 12.852 1 86.5 143 GLU B C 1
ATOM 2905 O O . GLU B 1 143 ? -16.484 27.234 13.453 1 86.5 143 GLU B O 1
ATOM 2910 N N . LEU B 1 144 ? -14.336 27.359 13.414 1 84.94 144 LEU B N 1
ATOM 2911 C CA . LEU B 1 144 ? -14.234 27.75 14.812 1 84.94 144 LEU B CA 1
ATOM 2912 C C . LEU B 1 144 ? -14.875 29.125 15.039 1 84.94 144 LEU B C 1
ATOM 2914 O O . LEU B 1 144 ? -15.539 29.344 16.047 1 84.94 144 LEU B O 1
ATOM 2918 N N . SER B 1 145 ? -14.672 29.984 14.141 1 86.19 145 SER B N 1
ATOM 2919 C CA . SER B 1 145 ? -15.258 31.312 14.234 1 86.19 145 SER B CA 1
ATOM 2920 C C . SER B 1 145 ? -16.781 31.25 14.188 1 86.19 145 SER B C 1
ATOM 2922 O O . SER B 1 145 ? -17.453 31.969 14.922 1 86.19 145 SER B O 1
ATOM 2924 N N . HIS B 1 146 ? -17.219 30.406 13.328 1 84.5 146 HIS B N 1
ATOM 2925 C CA . HIS B 1 146 ? -18.672 30.219 13.234 1 84.5 146 HIS B CA 1
ATOM 2926 C C . HIS B 1 146 ? -19.25 29.703 14.547 1 84.5 146 HIS B C 1
ATOM 2928 O O . HIS B 1 146 ? -20.297 30.156 14.984 1 84.5 146 HIS B O 1
ATOM 2934 N N . LEU B 1 147 ? -18.562 28.812 15.125 1 81.62 147 LEU B N 1
ATOM 2935 C CA . LEU B 1 147 ? -19.016 28.234 16.391 1 81.62 147 LEU B CA 1
ATOM 2936 C C . LEU B 1 147 ? -18.969 29.266 17.5 1 81.62 147 LEU B C 1
ATOM 2938 O O . LEU B 1 147 ? -19.859 29.328 18.359 1 81.62 147 LEU B O 1
ATOM 2942 N N . PHE B 1 148 ? -17.938 30.062 17.469 1 81.88 148 PHE B N 1
ATOM 2943 C CA . PHE B 1 148 ? -17.781 31.109 18.469 1 81.88 148 PHE B CA 1
ATOM 2944 C C . PHE B 1 148 ? -18.906 32.125 18.375 1 81.88 148 PHE B C 1
ATOM 2946 O O . PHE B 1 148 ? -19.516 32.5 19.375 1 81.88 148 PHE B O 1
ATOM 2953 N N . ILE B 1 149 ? -19.156 32.531 17.219 1 82 149 ILE B N 1
ATOM 2954 C CA . ILE B 1 149 ? -20.203 33.531 16.984 1 82 149 ILE B CA 1
ATOM 2955 C C . ILE B 1 149 ? -21.547 32.938 17.406 1 82 149 ILE B C 1
ATOM 2957 O O . ILE B 1 149 ? -22.359 33.625 18.031 1 82 149 ILE B O 1
ATOM 2961 N N . TYR B 1 150 ? -21.703 31.719 17.078 1 78.12 150 TYR B N 1
ATOM 2962 C CA . TYR B 1 150 ? -22.938 31.047 17.422 1 78.12 150 TYR B CA 1
ATOM 2963 C C . TYR B 1 150 ? -23.125 31 18.938 1 78.12 150 TYR B C 1
ATOM 2965 O O . TYR B 1 150 ? -24.203 31.312 19.453 1 78.12 150 TYR B O 1
ATOM 2973 N N . PHE B 1 151 ? -22.141 30.656 19.703 1 76.31 151 PHE B N 1
ATOM 2974 C CA . PHE B 1 151 ? -22.25 30.453 21.141 1 76.31 151 PHE B CA 1
ATOM 2975 C C . PHE B 1 151 ? -22.281 31.797 21.891 1 76.31 151 PHE B C 1
ATOM 2977 O O . PHE B 1 151 ? -22.938 31.906 22.922 1 76.31 151 PHE B O 1
ATOM 2984 N N . VAL B 1 152 ? -21.578 32.719 21.359 1 73.62 152 VAL B N 1
ATOM 2985 C CA . VAL B 1 152 ? -21.609 34.031 21.969 1 73.62 152 VAL B CA 1
ATOM 2986 C C . VAL B 1 152 ? -22.984 34.688 21.781 1 73.62 152 VAL B C 1
ATOM 2988 O O . VAL B 1 152 ? -23.516 35.312 22.688 1 73.62 152 VAL B O 1
ATOM 2991 N N . SER B 1 153 ? -23.406 34.531 20.625 1 73.69 153 SER B N 1
ATOM 2992 C CA . SER B 1 153 ? -24.703 35.125 20.344 1 73.69 153 SER B CA 1
ATOM 2993 C C . SER B 1 153 ? -25.812 34.469 21.156 1 73.69 153 SER B C 1
ATOM 2995 O O . SER B 1 153 ? -26.75 35.156 21.594 1 73.69 153 SER B O 1
ATOM 2997 N N . LYS B 1 154 ? -25.719 33.188 21.312 1 68.44 154 LYS B N 1
ATOM 2998 C CA . LYS B 1 154 ? -26.828 32.5 21.969 1 68.44 154 LYS B CA 1
ATOM 2999 C C . LYS B 1 154 ? -26.656 32.469 23.484 1 68.44 154 LYS B C 1
ATOM 3001 O O . LYS B 1 154 ? -27.641 32.469 24.219 1 68.44 154 LYS B O 1
ATOM 3006 N N . SER B 1 155 ? -25.531 31.766 23.891 1 59.09 155 SER B N 1
ATOM 3007 C CA . SER B 1 155 ? -25.594 31.344 25.281 1 59.09 155 SER B CA 1
ATOM 3008 C C . SER B 1 155 ? -24.75 32.281 26.156 1 59.09 155 SER B C 1
ATOM 3010 O O . SER B 1 155 ? -24.562 32 27.344 1 59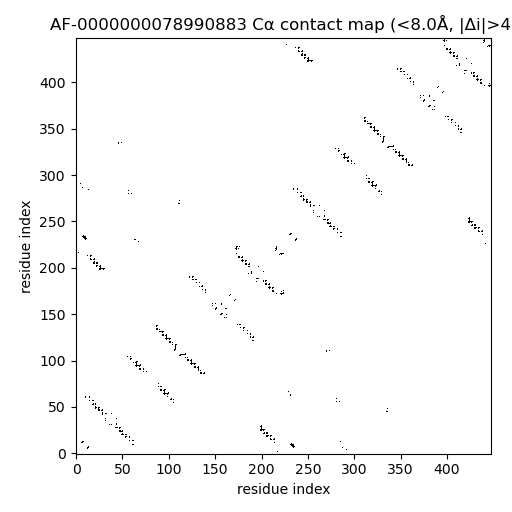.09 155 SER B O 1
ATOM 3012 N N . ASN B 1 156 ? -24.797 33.531 25.953 1 57.88 156 ASN B N 1
ATOM 3013 C CA . ASN B 1 156 ? -24.094 34.406 26.875 1 57.88 156 ASN B CA 1
ATOM 3014 C C . ASN B 1 156 ? -22.688 33.906 27.156 1 57.88 156 ASN B C 1
ATOM 3016 O O . ASN B 1 156 ? -22.094 34.281 28.188 1 57.88 156 ASN B O 1
ATOM 3020 N N . LEU B 1 157 ? -22.312 32.844 26.641 1 56.59 157 LEU B N 1
ATOM 3021 C CA . LEU B 1 157 ? -20.969 32.375 26.953 1 56.59 157 LEU B CA 1
ATOM 3022 C C . LEU B 1 157 ? -19.922 33.375 26.469 1 56.59 157 LEU B C 1
ATOM 3024 O O . LEU B 1 157 ? -19.844 33.656 25.266 1 56.59 157 LEU B O 1
ATOM 3028 N N . LEU B 1 158 ? -19.7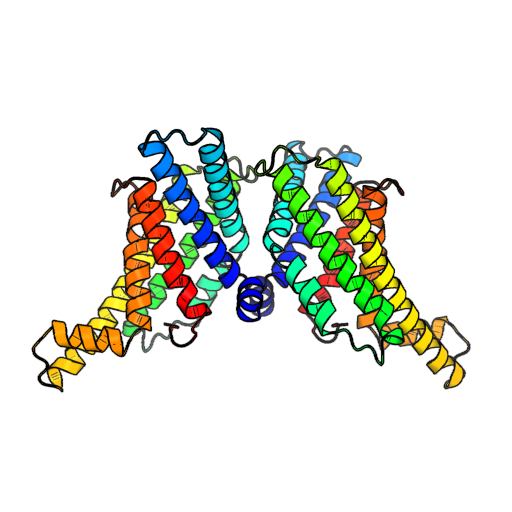34 34.344 27.312 1 56.88 158 LEU B N 1
ATOM 3029 C CA . LEU B 1 158 ? -18.828 35.469 27.047 1 56.88 158 LEU B CA 1
ATOM 3030 C C . LEU B 1 158 ? -17.375 35 27.016 1 56.88 158 LEU B C 1
ATOM 3032 O O . LEU B 1 158 ? -16.5 35.75 26.578 1 56.88 158 LEU B O 1
ATOM 3036 N N . ASP B 1 159 ? -17.156 33.625 27.531 1 65 159 ASP B N 1
ATOM 3037 C CA . ASP B 1 159 ? -15.758 33.312 27.828 1 65 159 ASP B CA 1
ATOM 3038 C C . ASP B 1 159 ? -15.195 32.312 26.812 1 65 159 ASP B C 1
ATOM 3040 O O . ASP B 1 159 ? -15.805 31.281 26.531 1 65 159 ASP B O 1
ATOM 3044 N N . LEU B 1 160 ? -14.281 32.719 26.062 1 67.81 160 LEU B N 1
ATOM 3045 C CA . LEU B 1 160 ? -13.492 31.938 25.109 1 67.81 160 LEU B CA 1
ATOM 3046 C C . LEU B 1 160 ? -13.18 30.547 25.672 1 67.81 160 LEU B C 1
ATOM 3048 O O . LEU B 1 160 ? -13.25 29.562 24.938 1 67.81 160 LEU B O 1
ATOM 3052 N N . LEU B 1 161 ? -12.969 30.547 26.844 1 72.38 161 LEU B N 1
ATOM 3053 C CA . LEU B 1 161 ? -12.57 29.281 27.469 1 72.38 161 LEU B CA 1
ATOM 3054 C C . LEU B 1 161 ? -13.75 28.312 27.531 1 72.38 161 LEU B C 1
ATOM 3056 O O . LEU B 1 161 ? -13.578 27.109 27.312 1 72.38 161 LEU B O 1
ATOM 3060 N N . GLN B 1 162 ? -14.859 28.828 27.812 1 75.12 162 GLN B N 1
ATOM 3061 C CA . GLN B 1 162 ? -16.047 27.984 27.859 1 75.12 162 GLN B CA 1
ATOM 3062 C C . GLN B 1 162 ? -16.406 27.469 26.469 1 75.12 162 GLN B C 1
ATOM 3064 O O . GLN B 1 162 ? -16.797 26.312 26.312 1 75.12 162 GLN B O 1
ATOM 3069 N N . THR B 1 163 ? -16.25 28.359 25.625 1 72.62 163 THR B N 1
ATOM 3070 C CA . THR B 1 163 ? -16.531 27.953 24.234 1 72.62 163 THR B CA 1
ATOM 3071 C C . THR B 1 163 ? -15.578 26.859 23.781 1 72.62 163 THR B C 1
ATOM 3073 O O . THR B 1 163 ? -16 25.875 23.188 1 72.62 163 THR B O 1
ATOM 3076 N N . LEU B 1 164 ? -14.336 27.062 24.078 1 73.75 164 LEU B N 1
ATOM 3077 C CA . LEU B 1 164 ? -13.328 26.062 23.719 1 73.75 164 LEU B CA 1
ATOM 3078 C C . LEU B 1 164 ? -13.625 24.734 24.391 1 73.75 164 LEU B C 1
ATOM 3080 O O . LEU B 1 164 ? -13.445 23.672 23.766 1 73.75 164 LEU B O 1
ATOM 3084 N N . SER B 1 165 ? -14.055 24.828 25.5 1 78.25 165 SER B N 1
ATOM 3085 C CA . SER B 1 165 ? -14.406 23.609 26.219 1 78.25 165 SER B CA 1
ATOM 3086 C C . SER B 1 165 ? -15.562 22.875 25.531 1 78.25 165 SER B C 1
ATOM 3088 O O . SER B 1 165 ? -15.578 21.641 25.469 1 78.25 165 SER B O 1
ATOM 3090 N N . VAL B 1 166 ? -16.484 23.641 25.078 1 76.44 166 VAL B N 1
ATOM 3091 C CA . VAL B 1 166 ? -17.641 23.062 24.406 1 76.44 166 VAL B CA 1
ATOM 3092 C C . VAL B 1 166 ? -17.203 22.438 23.078 1 76.44 166 VAL B C 1
ATOM 3094 O O . VAL B 1 166 ? -17.641 21.328 22.734 1 76.44 166 VAL B O 1
ATOM 3097 N N . VAL B 1 167 ? -16.344 23.188 22.359 1 77.25 167 VAL B N 1
ATOM 3098 C CA . VAL B 1 167 ? -15.859 22.703 21.078 1 77.25 167 VAL B CA 1
ATOM 3099 C C . VAL B 1 167 ? -15.109 21.391 21.281 1 77.25 167 VAL B C 1
ATOM 3101 O O . VAL B 1 167 ? -15.32 20.422 20.547 1 77.25 167 VAL B O 1
ATOM 3104 N N . LEU B 1 168 ? -14.242 21.391 22.266 1 79.25 168 LEU B N 1
ATOM 3105 C CA . LEU B 1 168 ? -13.469 20.188 22.578 1 79.25 168 LEU B CA 1
ATOM 3106 C C . LEU B 1 168 ? -14.383 19.016 22.891 1 79.25 168 LEU B C 1
ATOM 3108 O O . LEU B 1 168 ? -14.07 17.875 22.578 1 79.25 168 LEU B O 1
ATOM 3112 N N . LYS B 1 169 ? -15.508 19.375 23.375 1 80.31 169 LYS B N 1
ATOM 3113 C CA . LYS B 1 169 ? -16.422 18.328 23.828 1 80.31 169 LYS B CA 1
ATOM 3114 C C . LYS B 1 169 ? -17.375 17.938 22.703 1 80.31 169 LYS B C 1
ATOM 3116 O O . LYS B 1 169 ? -17.688 16.75 22.531 1 80.31 169 LYS B O 1
ATOM 3121 N N . GLU B 1 170 ? -17.75 18.938 21.922 1 81.75 170 GLU B N 1
ATOM 3122 C CA . GLU B 1 170 ? -18.859 18.672 21 1 81.75 170 GLU B CA 1
ATOM 3123 C C . GLU B 1 170 ? -18.344 18.531 19.562 1 81.75 170 GLU B C 1
ATOM 3125 O O . GLU B 1 170 ? -19.031 17.969 18.719 1 81.75 170 GLU B O 1
ATOM 3130 N N . HIS B 1 171 ? -17.188 19.109 19.328 1 86.94 171 HIS B N 1
ATOM 3131 C CA . HIS B 1 171 ? -16.672 19.094 17.969 1 86.94 171 HIS B CA 1
ATOM 3132 C C . HIS B 1 171 ? -15.289 18.453 17.906 1 86.94 171 HIS B C 1
ATOM 3134 O O . HIS B 1 171 ? -14.328 19.062 17.438 1 86.94 171 HIS B O 1
ATOM 3140 N N . LYS B 1 172 ? -15.125 17.297 18.25 1 88.25 172 LYS B N 1
ATOM 3141 C CA . LYS B 1 172 ? -13.891 16.531 18.375 1 88.25 172 LYS B CA 1
ATOM 3142 C C . LYS B 1 172 ? -13.195 16.375 17.031 1 88.25 172 LYS B C 1
ATOM 3144 O O . LYS B 1 172 ? -11.969 16.391 16.953 1 88.25 172 LYS B O 1
ATOM 3149 N N . SER B 1 173 ? -13.977 16.281 15.984 1 91.81 173 SER B N 1
ATOM 3150 C CA . SER B 1 173 ? -13.414 16.141 14.648 1 91.81 173 SER B CA 1
ATOM 3151 C C . SER B 1 173 ? -12.617 17.391 14.258 1 91.81 173 SER B C 1
ATOM 3153 O O . SER B 1 173 ? -11.547 17.281 13.656 1 91.81 173 SER B O 1
ATOM 3155 N N . LEU B 1 174 ? -13.18 18.484 14.594 1 91.75 174 LEU B N 1
ATOM 3156 C CA . LEU B 1 174 ? -12.508 19.75 14.297 1 91.75 174 LEU B CA 1
ATOM 3157 C C . LEU B 1 174 ? -11.203 19.875 15.086 1 91.75 174 LEU B C 1
ATOM 3159 O O . LEU B 1 174 ? -10.188 20.312 14.539 1 91.75 174 LEU B O 1
ATOM 3163 N N . VAL B 1 175 ? -11.25 19.531 16.328 1 92.88 175 VAL B N 1
ATOM 3164 C CA . VAL B 1 175 ? -10.078 19.609 17.188 1 92.88 175 VAL B CA 1
ATOM 3165 C C . VAL B 1 175 ? -8.984 18.672 16.656 1 92.88 175 VAL B C 1
ATOM 3167 O O . VAL B 1 175 ? -7.824 19.078 16.562 1 92.88 175 VAL B O 1
ATOM 3170 N N . VAL B 1 176 ? -9.352 17.484 16.312 1 95.25 176 VAL B N 1
ATOM 3171 C CA . VAL B 1 176 ? -8.406 16.5 15.805 1 95.25 176 VAL B CA 1
ATOM 3172 C C . VAL B 1 176 ? -7.75 17.016 14.531 1 95.25 176 VAL B C 1
ATOM 3174 O O . VAL B 1 176 ? -6.527 16.938 14.383 1 95.25 176 VAL B O 1
ATOM 3177 N N . ASP B 1 177 ? -8.523 17.578 13.688 1 96 177 ASP B N 1
ATOM 3178 C CA . ASP B 1 177 ? -8.008 18.109 12.43 1 96 177 ASP B CA 1
ATOM 3179 C C . ASP B 1 177 ? -7.098 19.312 12.664 1 96 177 ASP B C 1
ATOM 3181 O O . ASP B 1 177 ? -6.07 19.453 12 1 96 177 ASP B O 1
ATOM 3185 N N . THR B 1 178 ? -7.508 20.141 13.586 1 95.56 178 THR B N 1
ATOM 3186 C CA . THR B 1 178 ? -6.727 21.344 13.883 1 95.56 178 THR B CA 1
ATOM 3187 C C . THR B 1 178 ? -5.375 20.953 14.484 1 95.56 178 THR B C 1
ATOM 3189 O O . THR B 1 178 ? -4.34 21.484 14.07 1 95.56 178 THR B O 1
ATOM 3192 N N . VAL B 1 179 ? -5.379 20.062 15.422 1 96.69 179 VAL B N 1
ATOM 3193 C CA . VAL B 1 179 ? -4.133 19.625 16.047 1 96.69 179 VAL B CA 1
ATOM 3194 C C . VAL B 1 179 ? -3.232 18.969 14.992 1 96.69 179 VAL B C 1
ATOM 3196 O O . VAL B 1 179 ? -2.029 19.234 14.953 1 96.69 179 VAL B O 1
ATOM 3199 N N . LYS B 1 180 ? -3.758 18.156 14.188 1 98.06 180 LYS B N 1
ATOM 3200 C CA . LYS B 1 180 ? -3.018 17.516 13.109 1 98.06 180 LYS B CA 1
ATOM 3201 C C . LYS B 1 180 ? -2.338 18.531 12.203 1 98.06 180 LYS B C 1
ATOM 3203 O O . LYS B 1 180 ? -1.131 18.469 11.969 1 98.06 180 LYS B O 1
ATOM 3208 N N . ASN B 1 181 ? -3.08 19.516 11.766 1 98.12 181 ASN B N 1
ATOM 3209 C CA . ASN B 1 181 ? -2.57 20.516 10.828 1 98.12 181 ASN B CA 1
ATOM 3210 C C . ASN B 1 181 ? -1.546 21.438 11.484 1 98.12 181 ASN B C 1
ATOM 3212 O O . ASN B 1 181 ? -0.569 21.844 10.852 1 98.12 181 ASN B O 1
ATOM 3216 N N . VAL B 1 182 ? -1.774 21.766 12.727 1 98 182 VAL B N 1
ATOM 3217 C CA . VAL B 1 182 ? -0.84 22.609 13.461 1 98 182 VAL B CA 1
ATOM 3218 C C . VAL B 1 182 ? 0.5 21.906 13.609 1 98 182 VAL B C 1
ATOM 3220 O O . VAL B 1 182 ? 1.56 22.516 13.461 1 98 182 VAL B O 1
ATOM 3223 N N . CYS B 1 183 ? 0.425 20.672 13.875 1 98.5 183 CYS B N 1
ATOM 3224 C CA . CYS B 1 183 ? 1.658 19.891 13.977 1 98.5 183 CYS B CA 1
ATOM 3225 C C . CYS B 1 183 ? 2.316 19.719 12.617 1 98.5 183 CYS B C 1
ATOM 3227 O O . CYS B 1 183 ? 3.537 19.844 12.492 1 98.5 183 CYS B O 1
ATOM 3229 N N . ASP B 1 184 ? 1.591 19.531 11.625 1 98.56 184 ASP B N 1
ATOM 3230 C CA . ASP B 1 184 ? 2.111 19.234 10.297 1 98.56 184 ASP B CA 1
ATOM 3231 C C . ASP B 1 184 ? 2.758 20.469 9.664 1 98.56 184 ASP B C 1
ATOM 3233 O O . ASP B 1 184 ? 3.682 20.344 8.859 1 98.56 184 ASP B O 1
ATOM 3237 N N . VAL B 1 185 ? 2.289 21.656 10.023 1 98.56 185 VAL B N 1
ATOM 3238 C CA . VAL B 1 185 ? 2.707 22.875 9.32 1 98.56 185 VAL B CA 1
ATOM 3239 C C . VAL B 1 185 ? 4.207 23.078 9.508 1 98.56 185 VAL B C 1
ATOM 3241 O O . VAL B 1 185 ? 4.879 23.609 8.617 1 98.56 185 VAL B O 1
ATOM 3244 N N . PHE B 1 186 ? 4.773 22.594 10.539 1 98.44 186 PHE B N 1
ATOM 3245 C CA . PHE B 1 186 ? 6.176 22.828 10.852 1 98.44 186 PHE B CA 1
ATOM 3246 C C . PHE B 1 186 ? 7.078 21.922 10.016 1 98.44 186 PHE B C 1
ATOM 3248 O O . PHE B 1 186 ? 8.273 22.188 9.875 1 98.44 186 PHE B O 1
ATOM 3255 N N . ILE B 1 187 ? 6.559 20.938 9.461 1 98.44 187 ILE B N 1
ATOM 3256 C CA . ILE B 1 187 ? 7.371 19.984 8.719 1 98.44 187 ILE B CA 1
ATOM 3257 C C . ILE B 1 187 ? 7.793 20.594 7.383 1 98.44 187 ILE B C 1
ATOM 3259 O O . ILE B 1 187 ? 8.992 20.719 7.102 1 98.44 187 ILE B O 1
ATOM 3263 N N . PRO B 1 188 ? 6.809 21.062 6.609 1 98.38 188 PRO B N 1
ATOM 3264 C CA . PRO B 1 188 ? 7.258 21.703 5.375 1 98.38 188 PRO B CA 1
ATOM 3265 C C . PRO B 1 188 ? 7.961 23.047 5.625 1 98.38 188 PRO B C 1
ATOM 3267 O O . PRO B 1 188 ? 8.852 23.422 4.863 1 98.38 188 PRO B O 1
ATOM 3270 N N . LEU B 1 189 ? 7.594 23.766 6.656 1 98.5 189 LEU B N 1
ATOM 3271 C CA . LEU B 1 189 ? 8.312 25 7 1 98.5 189 LEU B CA 1
ATOM 3272 C C . LEU B 1 189 ? 9.789 24.703 7.238 1 98.5 189 LEU B C 1
ATOM 3274 O O . LEU B 1 189 ? 10.656 25.469 6.801 1 98.5 189 LEU B O 1
ATOM 3278 N N . ASN B 1 190 ? 10.039 23.625 7.965 1 98.12 190 ASN B N 1
ATOM 3279 C CA . ASN B 1 190 ? 11.414 23.188 8.195 1 98.12 190 ASN B CA 1
ATOM 3280 C C . ASN B 1 190 ? 12.086 22.75 6.898 1 98.12 190 ASN B C 1
ATOM 3282 O O . ASN B 1 190 ? 13.258 23.047 6.664 1 98.12 190 ASN B O 1
ATOM 3286 N N . GLY B 1 191 ? 11.367 22.047 6.086 1 97.12 191 GLY B N 1
ATOM 3287 C CA . GLY B 1 191 ? 11.906 21.594 4.816 1 97.12 191 GLY B CA 1
ATOM 3288 C C . GLY B 1 191 ? 12.305 22.719 3.887 1 97.12 191 GLY B C 1
ATOM 3289 O O . GLY B 1 191 ? 13.242 22.578 3.102 1 97.12 191 GLY B O 1
ATOM 3290 N N . LEU B 1 192 ? 11.602 23.812 3.98 1 97.94 192 LEU B N 1
ATOM 3291 C CA . LEU B 1 192 ? 11.859 24.969 3.127 1 97.94 192 LEU B CA 1
ATOM 3292 C C . LEU B 1 192 ? 12.906 25.891 3.752 1 97.94 192 LEU B C 1
ATOM 3294 O O . LEU B 1 192 ? 13.375 26.828 3.107 1 97.94 192 LEU B O 1
ATOM 3298 N N . GLY B 1 193 ? 13.164 25.609 5 1 97.19 193 GLY B N 1
ATOM 3299 C CA . GLY B 1 193 ? 14.18 26.391 5.68 1 97.19 193 GLY B CA 1
ATOM 3300 C C . GLY B 1 193 ? 13.633 27.656 6.32 1 97.19 193 GLY B C 1
ATOM 3301 O O . GLY B 1 193 ? 14.391 28.516 6.746 1 97.19 193 GLY B O 1
ATOM 3302 N N . TYR B 1 194 ? 12.359 27.75 6.32 1 97.75 194 TYR B N 1
ATOM 3303 C CA . TYR B 1 194 ? 11.766 28.922 6.938 1 97.75 194 TYR B CA 1
ATOM 3304 C C . TYR B 1 194 ? 11.891 28.875 8.453 1 97.75 194 TYR B C 1
ATOM 3306 O O . TYR B 1 194 ? 11.93 29.906 9.117 1 97.75 194 TYR B O 1
ATOM 3314 N N . VAL B 1 195 ? 11.875 27.641 9.008 1 97.25 195 VAL B N 1
ATOM 3315 C CA . VAL B 1 195 ? 12.133 27.391 10.422 1 97.25 195 VAL B CA 1
ATOM 3316 C C . VAL B 1 195 ? 13.18 26.281 10.562 1 97.25 195 VAL B C 1
ATOM 3318 O O . VAL B 1 195 ? 13.336 25.438 9.672 1 97.25 195 VAL B O 1
ATOM 3321 N N . LYS B 1 196 ? 13.93 26.344 11.633 1 97 196 LYS B N 1
ATOM 3322 C CA . LYS B 1 196 ? 14.93 25.328 11.922 1 97 196 LYS B CA 1
ATOM 3323 C C . LYS B 1 196 ? 14.555 24.516 13.156 1 97 196 LYS B C 1
ATOM 3325 O O . LYS B 1 196 ? 14.578 25.047 14.273 1 97 196 LYS B O 1
ATOM 3330 N N . MET B 1 197 ? 14.172 23.328 12.906 1 97 197 MET B N 1
ATOM 3331 C CA . MET B 1 197 ? 13.797 22.422 13.984 1 97 197 MET B CA 1
ATOM 3332 C C . MET B 1 197 ? 14.664 21.172 13.969 1 97 197 MET B C 1
ATOM 3334 O O . MET B 1 197 ? 15.156 20.766 12.914 1 97 197 MET B O 1
ATOM 3338 N N . SER B 1 198 ? 14.883 20.641 15.109 1 96.88 198 SER B N 1
ATOM 3339 C CA . SER B 1 198 ? 15.664 19.422 15.211 1 96.88 198 SER B CA 1
ATOM 3340 C C . SER B 1 198 ? 14.914 18.234 14.609 1 96.88 198 SER B C 1
ATOM 3342 O O . SER B 1 198 ? 13.688 18.25 14.531 1 96.88 198 SER B O 1
ATOM 3344 N N . ASN B 1 199 ? 15.648 17.234 14.234 1 97.38 199 ASN B N 1
ATOM 3345 C CA . ASN B 1 199 ? 15.047 16 13.75 1 97.38 199 ASN B CA 1
ATOM 3346 C C . ASN B 1 199 ? 14.141 15.375 14.797 1 97.38 199 ASN B C 1
ATOM 3348 O O . ASN B 1 199 ? 13.125 14.758 14.461 1 97.38 199 ASN B O 1
ATOM 3352 N N . GLN B 1 200 ? 14.492 15.492 15.977 1 97.81 200 GLN B N 1
ATOM 3353 C CA . GLN B 1 200 ? 13.68 14.945 17.062 1 97.81 200 GLN B CA 1
ATOM 3354 C C . GLN B 1 200 ? 12.32 15.633 17.125 1 97.81 200 GLN B C 1
ATOM 3356 O O . GLN B 1 200 ? 11.289 14.969 17.234 1 97.81 200 GLN B O 1
ATOM 3361 N N . THR B 1 201 ? 12.352 16.938 17.062 1 98.25 201 THR B N 1
ATOM 3362 C CA . THR B 1 201 ? 11.117 17.719 17.125 1 98.25 201 THR B CA 1
ATOM 3363 C C . THR B 1 201 ? 10.219 17.406 15.93 1 98.25 201 THR B C 1
ATOM 3365 O O . THR B 1 201 ? 9.016 17.219 16.078 1 98.25 201 THR B O 1
ATOM 3368 N N . ILE B 1 202 ? 10.805 17.312 14.75 1 98.5 202 ILE B N 1
ATOM 3369 C CA . ILE B 1 202 ? 10.055 16.984 13.539 1 98.5 202 ILE B CA 1
ATOM 3370 C C . ILE B 1 202 ? 9.445 15.594 13.664 1 98.5 202 ILE B C 1
ATOM 3372 O O . ILE B 1 202 ? 8.289 15.383 13.281 1 98.5 202 ILE B O 1
ATOM 3376 N N . GLY B 1 203 ? 10.25 14.68 14.188 1 98.69 203 GLY B N 1
ATOM 3377 C CA . GLY B 1 203 ? 9.75 13.336 14.414 1 98.69 203 GLY B CA 1
ATOM 3378 C C . GLY B 1 203 ? 8.562 13.305 15.359 1 98.69 203 GLY B C 1
ATOM 3379 O O . GLY B 1 203 ? 7.574 12.609 15.102 1 98.69 203 GLY B O 1
ATOM 3380 N N . ILE B 1 204 ? 8.602 14.055 16.375 1 98.69 204 ILE B N 1
ATOM 3381 C CA . ILE B 1 204 ? 7.551 14.086 17.391 1 98.69 204 ILE B CA 1
ATOM 3382 C C . ILE B 1 204 ? 6.289 14.719 16.797 1 98.69 204 ILE B C 1
ATOM 3384 O O . ILE B 1 204 ? 5.191 14.172 16.938 1 98.69 204 ILE B O 1
ATOM 3388 N N . LEU B 1 205 ? 6.488 15.867 16.172 1 98.62 205 LEU B N 1
ATOM 3389 C CA . LEU B 1 205 ? 5.355 16.531 15.547 1 98.62 205 LEU B CA 1
ATOM 3390 C C . LEU B 1 205 ? 4.695 15.633 14.508 1 98.62 205 LEU B C 1
ATOM 3392 O O . LEU B 1 205 ? 3.469 15.523 14.461 1 98.62 205 LEU B O 1
ATOM 3396 N N . GLY B 1 206 ? 5.527 14.953 13.727 1 98.56 206 GLY B N 1
ATOM 3397 C CA . GLY B 1 206 ? 5.004 14.023 12.734 1 98.56 206 GLY B CA 1
ATOM 3398 C C . GLY B 1 206 ? 4.27 12.852 13.344 1 98.56 206 GLY B C 1
ATOM 3399 O O . GLY B 1 206 ? 3.236 12.422 12.828 1 98.56 206 GLY B O 1
ATOM 3400 N N . ALA B 1 207 ? 4.781 12.344 14.414 1 98.75 207 ALA B N 1
ATOM 3401 C CA . ALA B 1 207 ? 4.137 11.227 15.086 1 98.75 207 ALA B CA 1
ATOM 3402 C C . ALA B 1 207 ? 2.781 11.641 15.664 1 98.75 207 ALA B C 1
ATOM 3404 O O . ALA B 1 207 ? 1.793 10.914 15.516 1 98.75 207 ALA B O 1
ATOM 3405 N N . ILE B 1 208 ? 2.707 12.781 16.234 1 98.5 208 ILE B N 1
ATOM 3406 C CA . ILE B 1 208 ? 1.465 13.281 16.812 1 98.5 208 ILE B CA 1
ATOM 3407 C C . ILE B 1 208 ? 0.425 13.477 15.711 1 98.5 208 ILE B C 1
ATOM 3409 O O . ILE B 1 208 ? -0.717 13.031 15.844 1 98.5 208 ILE B O 1
ATOM 3413 N N . SER B 1 209 ? 0.865 14.148 14.672 1 98.38 209 SER B N 1
ATOM 3414 C CA . SER B 1 209 ? -0.078 14.391 13.586 1 98.38 209 SER B CA 1
ATOM 3415 C C . SER B 1 209 ? -0.534 13.078 12.945 1 98.38 209 SER B C 1
ATOM 3417 O O . SER B 1 209 ? -1.675 12.969 12.492 1 98.38 209 SER B O 1
ATOM 3419 N N . SER B 1 210 ? 0.344 12.086 12.961 1 98.31 210 SER B N 1
ATOM 3420 C CA . SER B 1 210 ? -0.023 10.781 12.414 1 98.31 210 SER B CA 1
ATOM 3421 C C . SER B 1 210 ? -1.08 10.102 13.273 1 98.31 210 SER B C 1
ATOM 3423 O O . SER B 1 210 ? -1.995 9.461 12.75 1 98.31 210 SER B O 1
ATOM 3425 N N . VAL B 1 211 ? -0.945 10.234 14.531 1 97.88 211 VAL B N 1
ATOM 3426 C CA . VAL B 1 211 ? -1.954 9.688 15.43 1 97.88 211 VAL B CA 1
ATOM 3427 C C . VAL B 1 211 ? -3.295 10.375 15.18 1 97.88 211 VAL B C 1
ATOM 3429 O O . VAL B 1 211 ? -4.328 9.703 15.078 1 97.88 211 VAL B O 1
ATOM 3432 N N . MET B 1 212 ? -3.238 11.68 15.047 1 97 212 MET B N 1
ATOM 3433 C CA . MET B 1 212 ? -4.457 12.438 14.789 1 97 212 MET B CA 1
ATOM 3434 C C . MET B 1 212 ? -5.078 12.039 13.453 1 97 212 MET B C 1
ATOM 3436 O O . MET B 1 212 ? -6.301 12.055 13.305 1 97 212 MET B O 1
ATOM 3440 N N . GLY B 1 213 ? -4.242 11.695 12.523 1 95.88 213 GLY B N 1
ATOM 3441 C CA . GLY B 1 213 ? -4.734 11.273 11.219 1 95.88 213 GLY B CA 1
ATOM 3442 C C . GLY B 1 213 ? -5.34 9.883 11.234 1 95.88 213 GLY B C 1
ATOM 3443 O O . GLY B 1 213 ? -6.211 9.57 10.414 1 95.88 213 GLY B O 1
ATOM 3444 N N . LEU B 1 214 ? -4.93 9.078 12.148 1 96.06 214 LEU B N 1
ATOM 3445 C CA . LEU B 1 214 ? -5.395 7.695 12.258 1 96.06 214 LEU B CA 1
ATOM 3446 C C . LEU B 1 214 ? -6.723 7.629 13.008 1 96.06 214 LEU B C 1
ATOM 3448 O O . LEU B 1 214 ? -7.527 6.727 12.766 1 96.06 214 LEU B O 1
ATOM 3452 N N . LEU B 1 215 ? -6.98 8.586 13.789 1 95.06 215 LEU B N 1
ATOM 3453 C CA . LEU B 1 215 ? -8.117 8.547 14.695 1 95.06 215 LEU B CA 1
ATOM 3454 C C . LEU B 1 215 ? -9.43 8.5 13.922 1 95.06 215 LEU B C 1
ATOM 3456 O O . LEU B 1 215 ? -10.305 7.684 14.227 1 95.06 215 LEU B O 1
ATOM 3460 N N . PRO B 1 216 ? -9.539 9.312 12.875 1 93.81 216 PRO B N 1
ATOM 3461 C CA . PRO B 1 216 ? -10.812 9.258 12.141 1 93.81 216 PRO B CA 1
ATOM 3462 C C . PRO B 1 216 ? -11.023 7.918 11.438 1 93.81 216 PRO B C 1
ATOM 3464 O O . PRO B 1 216 ? -12.156 7.547 11.133 1 93.81 216 PRO B O 1
ATOM 3467 N N . LEU B 1 217 ? -10.023 7.195 11.172 1 92.56 217 LEU B N 1
ATOM 3468 C CA . LEU B 1 217 ? -10.148 5.887 10.547 1 92.56 217 LEU B CA 1
ATOM 3469 C C . LEU B 1 217 ? -10.594 4.84 11.562 1 92.56 217 LEU B C 1
ATOM 3471 O O . LEU B 1 217 ? -11.297 3.883 11.203 1 92.56 217 LEU B O 1
ATOM 3475 N N . ILE B 1 218 ? -10.141 5.039 12.758 1 92.25 218 ILE B N 1
ATOM 3476 C CA . ILE B 1 218 ? -10.492 4.121 13.828 1 92.25 218 ILE B CA 1
ATOM 3477 C C . ILE B 1 218 ? -11.883 4.457 14.359 1 92.25 218 ILE B C 1
ATOM 3479 O O . ILE B 1 218 ? -12.688 3.562 14.633 1 92.25 218 ILE B O 1
ATOM 3483 N N . TYR B 1 219 ? -12.078 5.762 14.492 1 90.56 219 TYR B N 1
ATOM 3484 C CA . TYR B 1 219 ? -13.352 6.281 14.969 1 90.56 219 TYR B CA 1
ATOM 3485 C C . TYR B 1 219 ? -14.016 7.164 13.922 1 90.56 219 TYR B C 1
ATOM 3487 O O . TYR B 1 219 ? -13.82 8.383 13.906 1 90.56 219 TYR B O 1
ATOM 3495 N N . PRO B 1 220 ? -14.891 6.539 13.203 1 83.88 220 PRO B N 1
ATOM 3496 C CA . PRO B 1 220 ? -15.477 7.277 12.086 1 83.88 220 PRO B CA 1
ATOM 3497 C C . PRO B 1 220 ? -16.219 8.531 12.531 1 83.88 220 PRO B C 1
ATOM 3499 O O . PRO B 1 220 ? -16.422 9.453 11.734 1 83.88 220 PRO B O 1
ATOM 3502 N N . ARG B 1 221 ? -16.562 8.656 13.734 1 80.38 221 ARG B N 1
ATOM 3503 C CA . ARG B 1 221 ? -17.25 9.836 14.25 1 80.38 221 ARG B CA 1
ATOM 3504 C C . ARG B 1 221 ? -16.312 11.047 14.258 1 80.38 221 ARG B C 1
ATOM 3506 O O . ARG B 1 221 ? -16.781 12.188 14.359 1 80.38 221 ARG B O 1
ATOM 3513 N N . LEU B 1 222 ? -15.094 10.758 14.047 1 80.06 222 LEU B N 1
ATOM 3514 C CA . LEU B 1 222 ? -14.117 11.844 14.102 1 80.06 222 LEU B CA 1
ATOM 3515 C C . LEU B 1 222 ? -13.742 12.305 12.703 1 80.06 222 LEU B C 1
ATOM 3517 O O . LEU B 1 222 ? -12.836 13.133 12.539 1 80.06 222 LEU B O 1
ATOM 3521 N N . LYS B 1 223 ? -14.516 11.789 11.859 1 75.12 223 LYS B N 1
ATOM 3522 C CA . LYS B 1 223 ? -14.25 12.211 10.492 1 75.12 223 LYS B CA 1
ATOM 3523 C C . LYS B 1 223 ? -14.742 13.633 10.25 1 75.12 223 LYS B C 1
ATOM 3525 O O . LYS B 1 223 ? -15.859 13.984 10.633 1 75.12 223 LYS B O 1
ATOM 3530 N N . PHE B 1 224 ? -13.711 14.406 9.734 1 70.38 224 PHE B N 1
ATOM 3531 C CA . PHE B 1 224 ? -14.047 15.797 9.461 1 70.38 224 PHE B CA 1
ATOM 3532 C C . PHE B 1 224 ? -14.477 15.977 8.016 1 70.38 224 PHE B C 1
ATOM 3534 O O . PHE B 1 224 ? -13.867 15.406 7.105 1 70.38 224 PHE B O 1
#

pLDDT: mean 90.85, std 9.9, range [56.59, 98.75]

Sequence (448 aa):
MDLVIKLNSQTVGKDKIARLVQYSCRALWASKEARLSSTSKETIQTLKQIESILSSFRKLLRFGKGFEVLYSAAVSVDLKRLSNQLFIVLGKVSSGLFLLADHVVWLSRSGISKNVNTAQWLARSNRFWLISIVMNLCRDLQELSHLFIYFVSKSNLLDLLQTLSVVLKEHKSLVVDTVKNVCDVFIPLNGLGYVKMSNQTIGILGAISSVMGLLPLIYPRLKFMDLVIKLNSQTVGKDKIARLVQYSCRALWASKEARLSSTSKETIQTLKQIESILSSFRKLLRFGKGFEVLYSAAVSVDLKRLSNQLFIVLGKVSSGLFLLADHVVWLSRSGISKNVNTAQWLARSNRFWLISIVMNLCRDLQELSHLFIYFVSKSNLLDLLQTLSVVLKEHKSLVVDTVKNVCDVFIPLNGLGYVKMSNQTIGILGAISSVMGLLPLIYPRLKF

Solvent-accessible surface area (backbone atoms only — not comparable to full-atom values): 22024 Å² total; per-residue (Å²): 110,68,65,59,52,53,33,56,45,23,35,67,42,41,42,36,51,40,43,26,51,22,19,42,27,36,20,49,33,38,48,42,62,70,60,65,41,85,64,50,69,62,56,40,51,42,30,51,47,50,24,52,50,35,54,53,46,43,55,59,65,45,61,66,46,22,58,50,35,38,51,50,35,64,68,64,62,47,79,90,51,34,82,84,34,45,38,57,43,53,16,34,42,24,42,14,50,14,43,48,30,45,48,52,28,48,35,30,74,71,59,71,37,79,88,55,64,46,70,60,33,46,47,50,16,30,49,26,41,39,50,15,38,50,23,46,49,49,45,49,49,52,52,49,49,51,52,49,53,53,40,41,73,67,63,66,49,83,45,68,66,60,50,50,51,45,40,61,69,73,38,48,22,58,51,38,51,46,53,21,40,62,35,47,49,56,49,31,34,35,72,69,59,79,40,91,71,52,59,31,57,50,9,47,31,40,25,53,22,23,52,39,61,40,42,28,75,76,38,64,86,34,54,115,111,66,63,59,51,53,33,54,45,23,35,66,40,41,41,36,53,39,46,26,53,22,20,43,27,37,20,49,32,37,47,43,64,68,59,66,41,85,64,49,70,62,56,39,51,42,29,50,49,50,24,52,50,35,56,54,48,44,54,60,65,46,60,67,46,22,58,50,36,37,50,49,36,63,67,63,64,46,79,90,51,33,81,83,35,43,37,56,43,53,15,34,42,24,41,13,50,13,44,49,29,44,47,52,29,48,36,29,73,71,58,71,38,79,90,55,63,47,68,59,34,46,47,52,16,32,49,25,42,41,51,14,38,51,24,47,49,49,43,48,50,52,51,50,49,52,51,49,52,52,39,40,72,67,64,67,48,82,45,68,64,58,51,49,52,45,40,62,69,74,37,48,21,57,51,38,51,46,52,21,38,63,35,45,48,54,50,31,35,35,74,70,59,78,40,90,69,53,59,31,56,50,9,48,31,38,26,52,21,23,51,40,63,40,42,29,75,77,37,63,83,35,54,115

Radius of gyration: 26.11 Å; Cα contacts (8 Å, |Δi|>4): 553; chains: 2; bounding box: 53×74×57 Å

InterPro domains:
  IPR008733 Peroxisomal biogenesis factor 11 [PF05648] (1-217)
  IPR046348 SIS domain superfamily [SSF53697] (44-180)